Protein AF-A0A6J2KPY1-F1 (afdb_monomer)

Sequence (408 aa):
MLWNNNWVTLIDGLLQVNVLRQRHVGVSQPTEIRNLSINVSEHEKHITNVDGKNVVQARVFKQYETTTCGGVTLQGVTFYHLPHLTEKTVTLSFLSGVKTELNSALLGSNGRTPLPRKLNSNFKLETSKIGDIRSLYWMQDSQHFSSEIEVKVHYASISRLDVEKAIGMMNKAAIGTDSDENHFGFDFSGVTKSGERVMGIVVDGSCKRTVSARPDLLWPIPDHWEFEEAATVPMAYMTAFYCLNSCVTSLTRGTIDVATMKSDSILIHGGAGALGQALISIGLAIGYQVFTTVSLRCSSRWTLDVSKYNPQDSSLFGMANLKYGRSYVTINVLGLLMRRNSQELNILQKALSEGISRGYVRPLSRVTYAAEEVSRAFQLLVTRQHRGRVLLRIDGFQPSIKHRIPSM

Secondary structure (DSSP, 8-state):
-B--S-HHHHHHHHHHHHHHTS--SS-EEEEEEEEEEE-HHHHHHTEEEETTEEEE-EEEETTTTEEEETTEEEEEEEEEEPPP--------------------------PPPPPPS-TTS-EEEEESSTT-GGGEEEEEP-PPP-SSEEEEEEEEEE-HHHHHHHHT---HHHHT----------EEEEEETT--EEEEE-SS-S-BSEEEE-GGGEEEPPTTS-HHHHTTSHHHHHHHHHHHHHHHHHH--S---GGG----EEEEETTTBHHHHHHHHHHHHHT-EEEEE----SS-S---------TTS-----GGGGTTT-EEE---HHHHHHTT-HHHHHHHHHHHHHHHHTT---PPPEEEEEGGGHHHHHHHHHHT--SBEEEEE----S-----PPPP-

pLDDT: mean 71.0, std 20.19, range [25.56, 95.81]

InterPro domains:
  IPR011032 GroES-like superfamily [SSF50129] (140-246)
  IPR020843 Enoylreductase domain [SM00829] (131-392)
  IPR036291 NAD(P)-binding domain superfamily [SSF51735] (226-390)
  IPR042104 Polyketide synthase, dehydratase domain superfamily [G3DSA:3.10.129.110] (1-86)

Nearest PDB structures (foldseek):
  4w9n-assembly3_C  TM=7.690E-01  e=2.733E-21  Homo sapiens
  4w82-assembly1_A  TM=7.374E-01  e=1.191E-21  Homo sapiens
  4w9n-assembly3_A  TM=7.470E-01  e=5.566E-21  Homo sapiens
  4w9n-assembly3_D  TM=7.201E-01  e=8.430E-21  Homo sapiens
  4w9n-assembly3_B  TM=7.292E-01  e=2.177E-20  Homo sapiens

Solvent-accessible surface area (backbone atoms only — not comparable to full-atom values): 24177 Å² total; per-residue (Å²): 82,76,54,79,94,46,67,66,64,45,51,51,51,53,49,51,54,58,55,71,70,51,88,73,91,64,62,67,44,82,72,47,59,40,31,44,35,33,28,62,81,55,24,65,76,41,57,41,77,55,95,93,35,46,29,29,63,69,49,75,41,79,94,71,46,30,39,35,41,48,25,33,39,42,27,51,71,39,68,46,68,54,75,80,83,68,94,64,86,82,79,82,78,83,82,80,83,83,81,88,72,90,72,90,80,80,87,80,85,92,78,74,41,69,69,68,90,57,94,83,61,45,33,32,48,38,64,82,40,80,53,38,62,81,39,46,41,50,42,82,49,84,84,77,88,86,85,59,52,51,27,42,31,38,23,17,20,53,52,64,67,44,48,34,47,39,46,58,70,55,63,48,80,85,56,74,48,91,70,87,70,67,56,34,30,35,20,22,8,29,33,34,85,87,68,47,52,34,23,28,47,32,88,81,22,27,46,26,45,58,40,71,34,50,75,72,39,51,42,77,53,57,92,92,54,54,54,76,36,43,22,45,33,49,61,27,42,48,47,32,52,51,52,52,51,56,51,50,62,72,71,55,88,62,86,87,61,85,89,71,71,69,67,51,74,44,80,39,73,43,36,53,35,41,48,24,45,36,39,52,37,46,37,53,70,77,51,36,47,78,43,69,41,66,86,69,90,68,88,69,101,74,83,84,87,78,82,73,88,49,92,88,56,83,74,79,76,61,71,76,72,32,55,90,54,30,68,52,73,60,86,63,65,67,48,52,68,69,64,70,52,62,66,68,43,49,52,46,45,49,52,51,53,52,28,45,76,73,61,51,46,67,64,52,56,68,46,80,34,52,60,44,40,48,52,58,55,48,48,44,54,71,70,60,80,66,54,30,37,41,33,32,34,59,64,72,86,71,79,78,80,70,77,77,77,80,86,126

Radius of gyration: 24.95 Å; Cα contacts (8 Å, |Δi|>4): 649; chains: 1; bounding box: 68×65×64 Å

Mean predicted aligned error: 15.11 Å

Organism: Bombyx mandarina (NCBI:txid7092)

Structure (mmCIF, N/CA/C/O backbone):
data_AF-A0A6J2KPY1-F1
#
_entry.id   AF-A0A6J2KPY1-F1
#
loop_
_atom_site.group_PDB
_atom_site.id
_atom_site.type_symbol
_atom_site.label_atom_id
_atom_site.label_alt_id
_atom_site.label_comp_id
_atom_site.label_asym_id
_atom_site.label_entity_id
_atom_site.label_seq_id
_atom_site.pdbx_PDB_ins_code
_atom_site.Cartn_x
_atom_site.Cartn_y
_atom_site.Cartn_z
_atom_site.occupancy
_atom_site.B_iso_or_equiv
_atom_site.auth_seq_id
_atom_site.auth_comp_id
_atom_site.auth_asym_id
_atom_site.auth_atom_id
_atom_site.pdbx_PDB_model_num
ATOM 1 N N . MET A 1 1 ? 26.611 18.451 -22.864 1.00 82.06 1 MET A N 1
ATOM 2 C CA . MET A 1 1 ? 27.463 17.938 -21.771 1.00 82.06 1 MET A CA 1
ATOM 3 C C . MET A 1 1 ? 28.579 17.102 -22.365 1.00 82.06 1 MET A C 1
ATOM 5 O O . MET A 1 1 ? 28.342 16.467 -23.384 1.00 82.06 1 MET A O 1
ATOM 9 N N . LEU A 1 2 ? 29.778 17.145 -21.782 1.00 86.31 2 LEU A N 1
ATOM 10 C CA . LEU A 1 2 ? 30.937 16.378 -22.251 1.00 86.31 2 LEU A CA 1
ATOM 11 C C . LEU A 1 2 ? 30.768 14.890 -21.907 1.00 86.31 2 LEU A C 1
ATOM 13 O O . LEU A 1 2 ? 30.351 14.563 -20.796 1.00 86.31 2 LEU A O 1
ATOM 17 N N . TRP A 1 3 ? 31.103 14.003 -22.840 1.00 87.31 3 TRP A N 1
ATOM 18 C CA . TRP A 1 3 ? 31.069 12.556 -22.653 1.00 87.31 3 TRP A CA 1
ATOM 19 C C . TRP A 1 3 ? 32.478 11.954 -22.698 1.00 87.31 3 TRP A C 1
ATOM 21 O O . TRP A 1 3 ? 33.119 11.929 -23.745 1.00 87.31 3 TRP A O 1
ATOM 31 N N . ASN A 1 4 ? 32.928 11.416 -21.560 1.00 85.88 4 ASN A N 1
ATOM 32 C CA . ASN A 1 4 ? 34.257 10.813 -21.383 1.00 85.88 4 ASN A CA 1
ATOM 33 C C . ASN A 1 4 ? 34.182 9.304 -21.078 1.00 85.88 4 ASN A C 1
ATOM 35 O O . ASN A 1 4 ? 34.971 8.795 -20.287 1.00 85.88 4 ASN A O 1
ATOM 39 N N . ASN A 1 5 ? 33.193 8.589 -21.628 1.00 82.62 5 ASN A N 1
ATOM 40 C CA . ASN A 1 5 ? 32.930 7.175 -21.309 1.00 82.62 5 ASN A CA 1
ATOM 41 C C . ASN A 1 5 ? 32.696 6.896 -19.810 1.00 82.62 5 ASN A C 1
ATOM 43 O O . ASN A 1 5 ? 32.925 5.787 -19.327 1.00 82.62 5 ASN A O 1
ATOM 47 N N . ASN A 1 6 ? 32.217 7.897 -19.067 1.00 84.94 6 ASN A N 1
ATOM 48 C CA . ASN A 1 6 ? 31.964 7.797 -17.637 1.00 84.94 6 ASN A CA 1
ATOM 49 C C . ASN A 1 6 ? 30.532 8.239 -17.308 1.00 84.94 6 ASN A C 1
ATOM 51 O O . ASN A 1 6 ? 30.179 9.420 -17.358 1.00 84.94 6 ASN A O 1
ATOM 55 N N . TRP A 1 7 ? 29.708 7.257 -16.944 1.00 82.69 7 TRP A N 1
ATOM 56 C CA . TRP A 1 7 ? 28.313 7.466 -16.562 1.00 82.69 7 TRP A CA 1
ATOM 57 C C . TRP A 1 7 ? 28.165 8.300 -15.292 1.00 82.69 7 TRP A C 1
ATOM 59 O O . TRP A 1 7 ? 27.218 9.072 -15.191 1.00 82.69 7 TRP A O 1
ATOM 69 N N . VAL A 1 8 ? 29.104 8.190 -14.348 1.00 83.69 8 VAL A N 1
ATOM 70 C CA . VAL A 1 8 ? 29.043 8.910 -13.069 1.00 83.69 8 VAL A CA 1
ATOM 71 C C . VAL A 1 8 ? 29.148 10.411 -13.309 1.00 83.69 8 VAL A C 1
ATOM 73 O O . VAL A 1 8 ? 28.289 11.158 -12.858 1.00 83.69 8 VAL A O 1
ATOM 76 N N . THR A 1 9 ? 30.132 10.850 -14.097 1.00 85.94 9 THR A N 1
ATOM 77 C CA . THR A 1 9 ? 30.318 12.276 -14.415 1.00 85.94 9 THR A CA 1
ATOM 78 C C . THR A 1 9 ? 29.160 12.851 -15.226 1.00 85.94 9 THR A C 1
ATOM 80 O O . THR A 1 9 ? 28.806 14.015 -15.061 1.00 85.94 9 THR A O 1
ATOM 83 N N . LEU A 1 10 ? 28.548 12.041 -16.097 1.00 86.88 10 LEU A N 1
ATOM 84 C CA . LEU A 1 10 ? 27.398 12.474 -16.888 1.00 86.88 10 LEU A CA 1
ATOM 85 C C . LEU A 1 10 ? 26.151 12.662 -16.011 1.00 86.88 10 LEU A C 1
ATOM 87 O O . LEU A 1 10 ? 25.448 13.662 -16.154 1.00 86.88 10 LEU A O 1
ATOM 91 N N . ILE A 1 11 ? 25.878 11.711 -15.112 1.00 86.31 11 ILE A N 1
ATOM 92 C CA . ILE A 1 11 ? 24.738 11.771 -14.187 1.00 86.31 11 ILE A CA 1
ATOM 93 C C . ILE A 1 11 ? 24.937 12.892 -13.166 1.00 86.31 11 ILE A C 1
ATOM 95 O O . ILE A 1 11 ? 23.987 13.621 -12.897 1.00 86.31 11 ILE A O 1
ATOM 99 N N . ASP A 1 12 ? 26.156 13.081 -12.656 1.00 85.50 12 ASP A N 1
ATOM 100 C CA . ASP A 1 12 ? 26.490 14.197 -11.767 1.00 85.50 12 ASP A CA 1
ATOM 101 C C . ASP A 1 12 ? 26.243 15.549 -12.453 1.00 85.50 12 ASP A C 1
ATOM 103 O O . ASP A 1 12 ? 25.520 16.394 -11.928 1.00 85.50 12 ASP A O 1
ATOM 107 N N . GLY A 1 13 ? 26.699 15.713 -13.700 1.00 86.69 13 GLY A N 1
ATOM 108 C CA . GLY A 1 13 ? 26.374 16.894 -14.504 1.00 86.69 13 GLY A CA 1
ATOM 109 C C . GLY A 1 13 ? 24.864 17.084 -14.709 1.00 86.69 13 GLY A C 1
ATOM 110 O O . GLY A 1 13 ? 24.357 18.203 -14.645 1.00 86.69 13 GLY A O 1
ATOM 111 N N . LEU A 1 14 ? 24.109 15.996 -14.896 1.00 87.25 14 LEU A N 1
ATOM 112 C CA . LEU A 1 14 ? 22.650 16.042 -15.040 1.00 87.25 14 LEU A CA 1
ATOM 113 C C . LEU A 1 14 ? 21.953 16.446 -13.731 1.00 87.25 14 LEU A C 1
ATOM 115 O O . LEU A 1 14 ? 20.968 17.188 -13.763 1.00 87.25 14 LEU A O 1
ATOM 119 N N . LEU A 1 15 ? 22.462 16.001 -12.580 1.00 85.81 15 LEU A N 1
ATOM 120 C CA . LEU A 1 15 ? 21.997 16.435 -11.263 1.00 85.81 15 LEU A CA 1
ATOM 121 C C . LEU A 1 15 ? 22.289 17.922 -11.044 1.00 85.81 15 LEU A C 1
ATOM 123 O O . LEU A 1 15 ? 21.383 18.653 -10.649 1.00 85.81 15 LEU A O 1
ATOM 127 N N . GLN A 1 16 ? 23.486 18.399 -11.397 1.00 84.69 16 GLN A N 1
ATOM 128 C CA . GLN A 1 16 ? 23.844 19.820 -11.324 1.00 84.69 16 GLN A CA 1
ATOM 129 C C . GLN A 1 16 ? 22.930 20.696 -12.199 1.00 84.69 16 GLN A C 1
ATOM 131 O O . GLN A 1 16 ? 22.482 21.751 -11.756 1.00 84.69 16 GLN A O 1
ATOM 136 N N . VAL A 1 17 ? 22.557 20.242 -13.404 1.00 85.62 17 VAL A N 1
ATOM 137 C CA . VAL A 1 17 ? 21.564 20.937 -14.250 1.00 85.62 17 VAL A CA 1
ATOM 138 C C . VAL A 1 17 ? 20.199 21.040 -13.555 1.00 85.62 17 VAL A C 1
ATOM 140 O O . VAL A 1 17 ? 19.528 22.068 -13.664 1.00 85.62 17 VAL A O 1
ATOM 143 N N . ASN A 1 18 ? 19.781 20.006 -12.816 1.00 82.88 18 ASN A N 1
ATOM 144 C CA . ASN A 1 18 ? 18.540 20.051 -12.036 1.00 82.88 18 ASN A CA 1
ATOM 145 C C . ASN A 1 18 ? 18.649 20.973 -10.810 1.00 82.88 18 ASN A C 1
ATOM 147 O O . ASN A 1 18 ? 17.655 21.619 -10.479 1.00 82.88 18 ASN A O 1
ATOM 151 N N . VAL A 1 19 ? 19.829 21.082 -10.184 1.00 80.12 19 VAL A N 1
ATOM 152 C CA . VAL A 1 19 ? 20.098 22.069 -9.122 1.00 80.12 19 VAL A CA 1
ATOM 153 C C . VAL A 1 19 ? 19.939 23.479 -9.686 1.00 80.12 19 VAL A C 1
ATOM 155 O O . VAL A 1 19 ? 19.070 24.206 -9.222 1.00 80.12 19 VAL A O 1
ATOM 158 N N . LEU A 1 20 ? 20.679 23.830 -10.746 1.00 78.50 20 LEU A N 1
ATOM 159 C CA . LEU A 1 20 ? 20.699 25.180 -11.338 1.00 78.50 20 LEU A CA 1
ATOM 160 C C . LEU A 1 20 ? 19.331 25.669 -11.837 1.00 78.50 20 LEU A C 1
ATOM 162 O O . LEU A 1 20 ? 19.109 26.867 -11.996 1.00 78.50 20 LEU A O 1
ATOM 166 N N . ARG A 1 21 ? 18.401 24.748 -12.111 1.00 74.81 21 ARG A N 1
ATOM 167 C CA . ARG A 1 21 ? 17.023 25.074 -12.494 1.00 74.81 21 ARG A CA 1
ATOM 168 C C . ARG A 1 21 ? 16.228 25.710 -11.346 1.00 74.81 21 ARG A C 1
ATOM 170 O O . ARG A 1 21 ? 15.235 26.394 -11.611 1.00 74.81 21 ARG A O 1
ATOM 177 N N . GLN A 1 22 ? 16.570 25.431 -10.093 1.00 68.25 22 GLN A N 1
ATOM 178 C CA . GLN A 1 22 ? 15.794 25.918 -8.960 1.00 68.25 22 GLN A CA 1
ATOM 179 C C . GLN A 1 22 ? 16.075 27.398 -8.686 1.00 68.25 22 GLN A C 1
ATOM 181 O O . GLN A 1 22 ? 17.186 27.892 -8.840 1.00 68.25 22 GLN A O 1
ATOM 186 N N . ARG A 1 23 ? 15.045 28.129 -8.246 1.00 60.06 23 ARG A N 1
ATOM 187 C CA . ARG A 1 23 ? 15.241 29.469 -7.683 1.00 60.06 23 ARG A CA 1
ATOM 188 C C . ARG A 1 23 ? 15.789 29.288 -6.272 1.00 60.06 23 ARG A C 1
ATOM 190 O O . ARG A 1 23 ? 15.042 28.914 -5.374 1.00 60.06 23 ARG A O 1
ATOM 197 N N . HIS A 1 24 ? 17.088 29.486 -6.093 1.00 60.62 24 HIS A N 1
ATOM 198 C CA . HIS A 1 24 ? 17.731 29.299 -4.797 1.00 60.62 24 HIS A CA 1
ATOM 199 C C . HIS A 1 24 ? 17.555 30.537 -3.914 1.00 60.62 24 HIS A C 1
ATOM 201 O O . HIS A 1 24 ? 17.872 31.646 -4.337 1.00 60.62 24 HIS A O 1
ATOM 207 N N . VAL A 1 25 ? 17.110 30.328 -2.672 1.00 53.62 25 VAL A N 1
ATOM 208 C CA . VAL A 1 25 ? 17.327 31.280 -1.567 1.00 53.62 25 VAL A CA 1
ATOM 209 C C . VAL A 1 25 ? 18.419 30.759 -0.615 1.00 53.62 25 VAL A C 1
ATOM 211 O O . VAL A 1 25 ? 18.996 31.552 0.112 1.00 53.62 25 VAL A O 1
ATOM 214 N N . GLY A 1 26 ? 18.816 29.474 -0.695 1.00 62.88 26 GLY A N 1
ATOM 215 C CA . GLY A 1 26 ? 19.864 28.863 0.139 1.00 62.88 26 GLY A CA 1
ATOM 216 C C . GLY A 1 26 ? 20.461 27.559 -0.422 1.00 62.88 26 GLY A C 1
ATOM 217 O O . GLY A 1 26 ? 20.182 27.164 -1.559 1.00 62.88 26 GLY A O 1
ATOM 218 N N . VAL A 1 27 ? 21.293 26.882 0.382 1.00 70.06 27 VAL A N 1
ATOM 219 C CA . VAL A 1 27 ? 21.954 25.613 0.017 1.00 70.06 27 VAL A CA 1
ATOM 220 C C . VAL A 1 27 ? 20.914 24.496 -0.074 1.00 70.06 27 VAL A C 1
ATOM 222 O O . VAL A 1 27 ? 20.133 24.279 0.849 1.00 70.06 27 VAL A O 1
ATOM 225 N N . SER A 1 28 ? 20.890 23.790 -1.203 1.00 65.31 28 SER A N 1
ATOM 226 C CA . SER A 1 28 ? 19.893 22.754 -1.497 1.00 65.31 28 SER A CA 1
ATOM 227 C C . SER A 1 28 ? 20.604 21.448 -1.825 1.00 65.31 28 SER A C 1
ATOM 229 O O . SER A 1 28 ? 21.530 21.450 -2.634 1.00 65.31 28 SER A O 1
ATOM 231 N N . GLN A 1 29 ? 20.189 20.343 -1.209 1.00 69.56 29 GLN A N 1
ATOM 232 C CA . GLN A 1 29 ? 20.751 19.016 -1.469 1.00 69.56 29 GLN A CA 1
ATOM 233 C C . GLN A 1 29 ? 19.710 18.123 -2.152 1.00 69.56 29 GLN A C 1
ATOM 235 O O . GLN A 1 29 ? 18.553 18.125 -1.726 1.00 69.56 29 GLN A O 1
ATOM 240 N N . PRO A 1 30 ? 20.075 17.368 -3.206 1.00 70.06 30 PRO A N 1
ATOM 241 C CA . PRO A 1 30 ? 19.176 16.380 -3.792 1.00 70.06 30 PRO A CA 1
ATOM 242 C C . PRO A 1 30 ? 18.912 15.268 -2.774 1.00 70.06 30 PRO A C 1
ATOM 244 O O . PRO A 1 30 ? 19.848 14.717 -2.199 1.00 70.06 30 PRO A O 1
ATOM 247 N N . THR A 1 31 ? 17.642 14.943 -2.550 1.00 68.31 31 THR A N 1
ATOM 248 C CA . THR A 1 31 ? 17.226 13.946 -1.552 1.00 68.31 31 THR A CA 1
ATOM 249 C C . THR A 1 31 ? 16.617 12.698 -2.155 1.00 68.31 31 THR A C 1
ATOM 251 O O . THR A 1 31 ? 16.830 11.610 -1.629 1.00 68.31 31 THR A O 1
ATOM 254 N N . GLU A 1 32 ? 15.884 12.827 -3.257 1.00 71.56 32 GLU A N 1
ATOM 255 C CA . GLU A 1 32 ? 15.219 11.696 -3.899 1.00 71.56 32 GLU A CA 1
ATOM 256 C C . GLU A 1 32 ? 15.282 11.836 -5.418 1.00 71.56 32 GLU A C 1
ATOM 258 O O . GLU A 1 32 ? 15.223 12.938 -5.967 1.00 71.56 32 GLU A O 1
ATOM 263 N N . ILE A 1 33 ? 15.386 10.699 -6.100 1.00 75.06 33 ILE A N 1
ATOM 264 C CA . ILE A 1 33 ? 15.201 10.577 -7.543 1.00 75.06 33 ILE A CA 1
ATOM 265 C C . ILE A 1 33 ? 14.116 9.523 -7.738 1.00 75.06 33 ILE A C 1
ATOM 267 O O . ILE A 1 33 ? 14.360 8.349 -7.467 1.00 75.06 33 ILE A O 1
ATOM 271 N N . ARG A 1 34 ? 12.932 9.929 -8.212 1.00 64.75 34 ARG A N 1
ATOM 272 C CA . ARG A 1 34 ? 11.791 9.011 -8.395 1.00 64.75 34 ARG A CA 1
ATOM 273 C C . ARG A 1 34 ? 12.088 7.921 -9.427 1.00 64.75 34 ARG A C 1
ATOM 275 O O . ARG A 1 34 ? 11.708 6.768 -9.235 1.00 64.75 34 ARG A O 1
ATOM 282 N N . ASN A 1 35 ? 12.750 8.277 -10.528 1.00 72.88 35 ASN A N 1
ATOM 283 C CA . ASN A 1 35 ? 13.151 7.325 -11.562 1.00 72.88 35 ASN A CA 1
ATOM 284 C C . ASN A 1 35 ? 14.482 7.732 -12.206 1.00 72.88 35 ASN A C 1
ATOM 286 O O . ASN A 1 35 ? 14.667 8.889 -12.598 1.00 72.88 35 ASN A O 1
ATOM 290 N N . LEU A 1 36 ? 15.386 6.761 -12.335 1.00 80.25 36 LEU A N 1
ATOM 291 C CA . LEU A 1 36 ? 16.606 6.848 -13.128 1.00 80.25 36 LEU A CA 1
ATOM 292 C C . LEU A 1 36 ? 16.650 5.678 -14.118 1.00 80.25 36 LEU A C 1
ATOM 294 O O . LEU A 1 36 ? 16.618 4.509 -13.726 1.00 80.25 36 LEU A O 1
ATOM 298 N N . SER A 1 37 ? 16.799 6.001 -15.401 1.00 73.12 37 SER A N 1
ATOM 299 C CA . SER A 1 37 ? 16.944 5.023 -16.481 1.00 73.12 37 SER A CA 1
ATOM 300 C C . SER A 1 37 ? 18.182 5.314 -17.324 1.00 73.12 37 SER A C 1
ATOM 302 O O . SER A 1 37 ? 18.478 6.477 -17.611 1.00 73.12 37 SER A O 1
ATOM 304 N N . ILE A 1 38 ? 18.902 4.258 -17.719 1.00 80.62 38 ILE A N 1
ATOM 305 C CA . ILE A 1 38 ? 20.083 4.339 -18.587 1.00 80.62 38 ILE A CA 1
ATOM 306 C C . ILE A 1 38 ? 19.927 3.362 -19.755 1.00 80.62 38 ILE A C 1
ATOM 308 O O . ILE A 1 38 ? 20.108 2.152 -19.614 1.00 80.62 38 ILE A O 1
ATOM 312 N N . ASN A 1 39 ? 19.650 3.897 -20.940 1.00 77.06 39 ASN A N 1
ATOM 313 C CA . ASN A 1 39 ? 19.638 3.152 -22.191 1.00 77.06 39 ASN A CA 1
ATOM 314 C C . ASN A 1 39 ? 20.959 3.355 -22.945 1.00 77.06 39 ASN A C 1
ATOM 316 O O . ASN A 1 39 ? 21.181 4.380 -23.586 1.00 77.06 39 ASN A O 1
ATOM 320 N N . VAL A 1 40 ? 21.848 2.363 -22.866 1.00 80.25 40 VAL A N 1
ATOM 321 C CA . VAL A 1 40 ? 23.186 2.435 -23.479 1.00 80.25 40 VAL A CA 1
ATOM 322 C C . VAL A 1 40 ? 23.097 2.505 -25.007 1.00 80.25 40 VAL A C 1
ATOM 324 O O . VAL A 1 40 ? 23.723 3.367 -25.616 1.00 80.25 40 VAL A O 1
ATOM 327 N N . SER A 1 41 ? 22.262 1.663 -25.622 1.00 77.38 41 SER A N 1
ATOM 328 C CA . SER A 1 41 ? 22.100 1.594 -27.080 1.00 77.38 41 SER A CA 1
ATOM 329 C C . SER A 1 41 ? 21.494 2.867 -27.671 1.00 77.38 41 SER A C 1
ATOM 331 O O . SER A 1 41 ? 21.787 3.246 -28.802 1.00 77.38 41 SER A O 1
ATOM 333 N N . GLU A 1 42 ? 20.623 3.536 -26.919 1.00 78.38 42 GLU A N 1
ATOM 334 C CA . GLU A 1 42 ? 20.088 4.839 -27.305 1.00 78.38 42 GLU A CA 1
ATOM 335 C C . GLU A 1 42 ? 21.108 5.960 -27.078 1.00 78.38 42 GLU A C 1
ATOM 337 O O . GLU A 1 42 ? 21.186 6.888 -27.880 1.00 78.38 42 GLU A O 1
ATOM 342 N N . HIS A 1 43 ? 21.920 5.874 -26.022 1.00 84.19 43 HIS A N 1
ATOM 343 C CA . HIS A 1 43 ? 22.928 6.882 -25.711 1.00 84.19 43 HIS A CA 1
ATOM 344 C C . HIS A 1 43 ? 23.981 7.018 -26.812 1.00 84.19 43 HIS A C 1
ATOM 346 O O . HIS A 1 43 ? 24.275 8.141 -27.211 1.00 84.19 43 HIS A O 1
ATOM 352 N N . GLU A 1 44 ? 24.477 5.904 -27.355 1.00 83.44 44 GLU A N 1
ATOM 353 C CA . GLU A 1 44 ? 25.476 5.90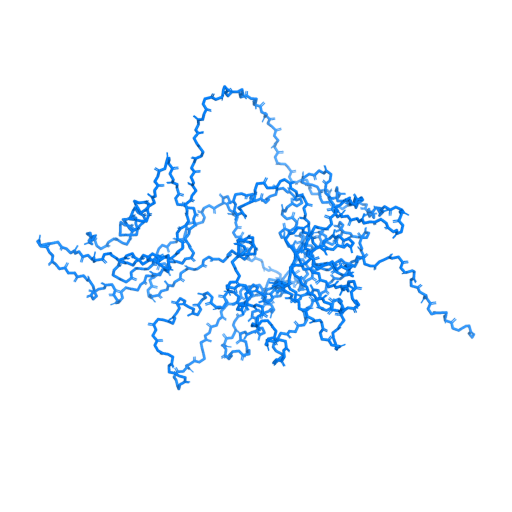0 -28.435 1.00 83.44 44 GLU A CA 1
ATOM 354 C C . GLU A 1 44 ? 25.016 6.679 -29.676 1.00 83.44 44 GLU A C 1
ATOM 356 O O . GLU A 1 44 ? 25.807 7.385 -30.294 1.00 83.44 44 GLU A O 1
ATOM 361 N N . LYS A 1 45 ? 23.715 6.639 -29.991 1.00 85.56 45 LYS A N 1
ATOM 362 C CA . LYS A 1 45 ? 23.125 7.357 -31.136 1.00 85.56 45 LYS A CA 1
ATOM 363 C C . LYS A 1 45 ? 23.104 8.876 -30.962 1.00 85.56 45 LYS A C 1
ATOM 365 O O . LYS A 1 45 ? 22.963 9.601 -31.940 1.00 85.56 45 LYS A O 1
ATOM 370 N N . HIS A 1 46 ? 23.191 9.355 -29.724 1.00 84.88 46 HIS A N 1
ATOM 371 C CA . HIS A 1 46 ? 23.093 10.772 -29.378 1.00 84.88 46 HIS A CA 1
ATOM 372 C C . HIS A 1 46 ? 24.457 11.423 -29.114 1.00 84.88 46 HIS A C 1
ATOM 374 O O . HIS A 1 46 ? 24.501 12.605 -28.766 1.00 84.88 46 HIS A O 1
ATOM 380 N N . ILE A 1 47 ? 25.556 10.671 -29.254 1.00 86.81 47 ILE A N 1
ATOM 381 C CA . ILE A 1 47 ? 26.912 11.208 -29.145 1.00 86.81 47 ILE A CA 1
ATOM 382 C C . ILE A 1 47 ? 27.230 11.964 -30.432 1.00 86.81 47 ILE A C 1
ATOM 384 O O . ILE A 1 47 ? 27.256 11.388 -31.517 1.00 86.81 47 ILE A O 1
ATOM 388 N N . THR A 1 48 ? 27.506 13.257 -30.306 1.00 87.69 48 THR A N 1
ATOM 389 C CA . THR A 1 48 ? 27.995 14.088 -31.406 1.00 87.69 48 THR A CA 1
ATOM 390 C C . THR A 1 48 ? 29.412 14.555 -31.109 1.00 87.69 48 THR A C 1
ATOM 392 O O . THR A 1 48 ? 29.774 14.788 -29.957 1.00 87.69 48 THR A O 1
ATOM 395 N N . ASN A 1 49 ? 30.242 14.675 -32.144 1.00 85.50 49 ASN A N 1
ATOM 396 C CA . ASN A 1 49 ? 31.578 15.242 -32.001 1.00 85.50 49 ASN A CA 1
ATOM 397 C C . ASN A 1 49 ? 31.512 16.743 -32.293 1.00 85.50 49 ASN A C 1
ATOM 399 O O . ASN A 1 49 ? 31.081 17.143 -33.374 1.00 85.50 49 ASN A O 1
ATOM 403 N N . VAL A 1 50 ? 31.904 17.559 -31.319 1.00 84.75 50 VAL A N 1
ATOM 404 C CA . VAL A 1 50 ? 32.034 19.011 -31.462 1.00 84.75 50 VAL A CA 1
ATOM 405 C C . VAL A 1 50 ? 33.440 19.376 -31.004 1.00 84.75 50 VAL A C 1
ATOM 407 O O . VAL A 1 50 ? 33.823 19.062 -29.877 1.00 84.75 50 VAL A O 1
ATOM 410 N N . ASP A 1 51 ? 34.225 19.989 -31.889 1.00 81.38 51 ASP A N 1
ATOM 411 C CA . ASP A 1 51 ? 35.603 20.429 -31.626 1.00 81.38 51 ASP A CA 1
ATOM 412 C C . ASP A 1 51 ? 36.527 19.321 -31.080 1.00 81.38 51 ASP A C 1
ATOM 414 O O . ASP A 1 51 ? 37.294 19.519 -30.134 1.00 81.38 51 ASP A O 1
ATOM 418 N N . GLY A 1 52 ? 36.425 18.112 -31.645 1.00 81.62 52 GLY A N 1
ATOM 419 C CA . GLY A 1 52 ? 37.228 16.954 -31.241 1.00 81.62 52 GLY A CA 1
ATOM 420 C C . GLY A 1 52 ? 36.785 16.313 -29.923 1.00 81.62 52 GLY A C 1
ATOM 421 O O . GLY A 1 52 ? 37.444 15.393 -29.438 1.00 81.62 52 GLY A O 1
ATOM 422 N N . LYS A 1 53 ? 35.672 16.769 -29.336 1.00 85.81 53 LYS A N 1
ATOM 423 C CA . LYS A 1 53 ? 35.130 16.267 -28.072 1.00 85.81 53 LYS A CA 1
ATOM 424 C C . LYS A 1 53 ? 33.776 15.609 -28.291 1.00 85.81 53 LYS A C 1
ATOM 426 O O . LYS A 1 53 ? 32.896 16.155 -28.953 1.00 85.81 53 LYS A O 1
ATOM 431 N N . ASN A 1 54 ? 33.589 14.453 -27.667 1.00 87.69 54 ASN A N 1
ATOM 432 C CA . ASN A 1 54 ? 32.297 13.783 -27.642 1.00 87.69 54 ASN A CA 1
ATOM 433 C C . ASN A 1 54 ? 31.366 14.532 -26.688 1.00 87.69 54 ASN A C 1
ATOM 435 O O . ASN A 1 54 ? 31.676 14.710 -25.508 1.00 87.69 54 ASN A O 1
ATOM 439 N N . VAL A 1 55 ? 30.223 14.978 -27.192 1.00 88.62 55 VAL A N 1
ATOM 440 C CA . VAL A 1 55 ? 29.215 15.692 -26.418 1.00 88.62 55 VAL A CA 1
ATOM 441 C C . VAL A 1 55 ? 27.845 15.066 -26.613 1.00 88.62 55 VAL A C 1
ATOM 443 O O . VAL A 1 55 ? 27.541 14.457 -27.634 1.00 88.62 55 VAL A O 1
ATOM 446 N N . VAL A 1 56 ? 27.005 15.226 -25.598 1.00 89.06 56 VAL A N 1
ATOM 447 C CA . VAL A 1 56 ? 25.624 14.753 -25.598 1.00 89.06 56 VAL A CA 1
ATOM 448 C C . VAL A 1 56 ? 24.718 15.900 -25.168 1.00 89.06 56 VAL A C 1
ATOM 450 O O . VAL A 1 56 ? 25.004 16.618 -24.199 1.00 89.06 56 VAL A O 1
ATOM 453 N N . GLN A 1 57 ? 23.627 16.111 -25.901 1.00 87.06 57 GLN A N 1
ATOM 454 C CA . GLN A 1 57 ? 22.666 17.168 -25.595 1.00 87.06 57 GLN A CA 1
ATOM 455 C C . GLN A 1 57 ? 21.847 16.799 -24.348 1.00 87.06 57 GLN A C 1
ATOM 457 O O . GLN A 1 57 ? 21.336 15.685 -24.241 1.00 87.06 57 GLN A O 1
ATOM 462 N N . ALA A 1 58 ? 21.709 17.740 -23.411 1.00 87.19 58 ALA A N 1
ATOM 463 C CA . ALA A 1 58 ? 20.792 17.622 -22.280 1.00 87.19 58 ALA A CA 1
ATOM 464 C C . ALA A 1 58 ? 19.515 18.421 -22.573 1.00 87.19 58 ALA A C 1
ATOM 466 O O . ALA A 1 58 ? 19.588 19.544 -23.073 1.00 87.19 58 ALA A O 1
ATOM 467 N N . ARG A 1 59 ? 18.349 17.849 -22.274 1.00 87.12 59 ARG A N 1
ATOM 468 C CA . ARG A 1 59 ? 17.033 18.484 -22.414 1.00 87.12 59 ARG A CA 1
ATOM 469 C C . ARG A 1 59 ? 16.285 18.381 -21.094 1.00 87.12 59 ARG A C 1
ATOM 471 O O . ARG A 1 59 ? 16.309 17.337 -20.446 1.00 87.12 59 ARG A O 1
ATOM 478 N N . VAL A 1 60 ? 15.616 19.461 -20.708 1.00 83.06 60 VAL A N 1
ATOM 479 C CA . VAL A 1 60 ? 14.842 19.542 -19.465 1.00 83.06 60 VAL A CA 1
ATOM 480 C C . VAL A 1 60 ? 13.390 19.819 -19.822 1.00 83.06 60 VAL A C 1
ATOM 482 O O . VAL A 1 60 ? 13.069 20.853 -20.403 1.00 83.06 60 VAL A O 1
ATOM 485 N N . PHE A 1 61 ? 12.505 18.904 -19.448 1.00 82.12 61 PHE A N 1
ATOM 486 C CA . PHE A 1 61 ? 11.070 19.016 -19.652 1.00 82.12 61 PHE A CA 1
ATOM 487 C C . PHE A 1 61 ? 10.408 19.393 -18.328 1.00 82.12 61 PHE A C 1
ATOM 489 O O . PHE A 1 61 ? 10.220 18.557 -17.440 1.00 82.12 61 PHE A O 1
ATOM 4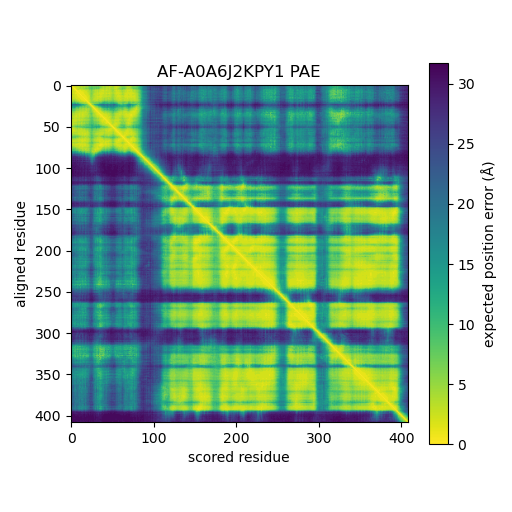96 N N . LYS A 1 62 ? 10.064 20.677 -18.181 1.00 73.62 62 LYS A N 1
ATOM 497 C CA . LYS A 1 62 ? 9.534 21.226 -16.925 1.00 73.62 62 LYS A CA 1
ATOM 498 C C . LYS A 1 62 ? 8.193 20.596 -16.539 1.00 73.62 62 LYS A C 1
ATOM 500 O O . LYS A 1 62 ? 7.997 20.294 -15.369 1.00 73.62 62 LYS A O 1
ATOM 505 N N . GLN A 1 63 ? 7.320 20.376 -17.520 1.00 69.19 63 GLN A N 1
ATOM 506 C CA . GLN A 1 63 ? 5.960 19.859 -17.346 1.00 69.19 63 GLN A CA 1
ATOM 507 C C . GLN A 1 63 ? 5.926 18.413 -16.835 1.00 69.19 63 GLN A C 1
ATOM 509 O O . GLN A 1 63 ? 4.996 18.044 -16.132 1.00 69.19 63 GLN A O 1
ATOM 514 N N . TYR A 1 64 ? 6.943 17.612 -17.162 1.00 68.69 64 TYR A N 1
ATOM 515 C CA . TYR A 1 64 ? 7.022 16.193 -16.794 1.00 68.69 64 TYR A CA 1
ATOM 516 C C . TYR A 1 64 ? 8.036 15.920 -15.678 1.00 68.69 64 TYR A C 1
ATOM 518 O O . TYR A 1 64 ? 8.375 14.764 -15.432 1.00 68.69 64 TYR A O 1
ATOM 526 N N . GLU A 1 65 ? 8.600 16.977 -15.079 1.00 78.06 65 GLU A N 1
ATOM 527 C CA . GLU A 1 65 ? 9.696 16.891 -14.102 1.00 78.06 65 GLU A CA 1
ATOM 528 C C . GLU A 1 65 ? 10.827 15.949 -14.549 1.00 78.06 65 GLU A C 1
ATOM 530 O O . GLU A 1 65 ? 11.412 15.224 -13.746 1.00 78.06 65 GLU A O 1
ATOM 535 N N . THR A 1 66 ? 11.108 15.937 -15.854 1.00 80.25 66 THR A N 1
ATOM 536 C CA . THR A 1 66 ? 12.013 14.977 -16.489 1.00 80.25 66 THR A CA 1
ATOM 537 C C . THR A 1 66 ? 13.191 15.706 -17.113 1.00 80.25 66 THR A C 1
ATOM 539 O O . THR A 1 66 ? 13.014 16.679 -17.845 1.00 80.25 66 THR A O 1
ATOM 542 N N . THR A 1 67 ? 14.390 15.194 -16.885 1.00 86.44 67 THR A N 1
ATOM 543 C CA . THR A 1 67 ? 15.632 15.691 -17.463 1.00 86.44 67 THR A CA 1
ATOM 544 C C . THR A 1 67 ? 16.332 14.537 -18.172 1.00 86.44 67 THR A C 1
ATOM 546 O O . THR A 1 67 ? 16.604 13.501 -17.571 1.00 86.44 67 THR A O 1
ATOM 549 N N . THR A 1 68 ? 16.609 14.698 -19.463 1.00 86.25 68 THR A N 1
ATOM 550 C CA . THR A 1 68 ? 17.205 13.663 -20.318 1.00 86.25 68 THR A CA 1
ATOM 551 C C . THR A 1 68 ? 18.553 14.115 -20.858 1.00 86.25 68 THR A C 1
ATOM 553 O O . THR A 1 68 ? 18.690 15.274 -21.248 1.00 86.25 68 THR A O 1
ATOM 556 N N . CYS A 1 69 ? 19.526 13.216 -20.968 1.00 88.06 69 CYS A N 1
ATOM 557 C CA . CYS A 1 69 ? 20.766 13.466 -21.699 1.00 88.06 69 CYS A CA 1
ATOM 558 C C . CYS A 1 69 ? 21.240 12.194 -22.409 1.00 88.06 69 CYS A C 1
ATOM 560 O O . CYS A 1 69 ? 21.638 11.217 -21.770 1.00 88.06 69 CYS A O 1
ATOM 562 N N . GLY A 1 70 ? 21.160 12.200 -23.743 1.00 86.81 70 GLY A N 1
ATOM 563 C CA . GLY A 1 70 ? 21.309 10.988 -24.554 1.00 86.81 70 GLY A CA 1
ATOM 564 C C . GLY A 1 70 ? 20.337 9.913 -24.072 1.00 86.81 70 GLY A C 1
ATOM 565 O O . GLY A 1 70 ? 19.163 10.202 -23.873 1.00 86.81 70 GLY A O 1
ATOM 566 N N . GLY A 1 71 ? 20.840 8.708 -23.798 1.00 80.75 71 GLY A N 1
ATOM 567 C CA . GLY A 1 71 ? 20.042 7.611 -23.237 1.00 80.75 71 GLY A CA 1
ATOM 568 C C . GLY A 1 71 ? 19.823 7.648 -21.717 1.00 80.75 71 GLY A C 1
ATOM 569 O O . GLY A 1 71 ? 19.281 6.690 -21.173 1.00 80.75 7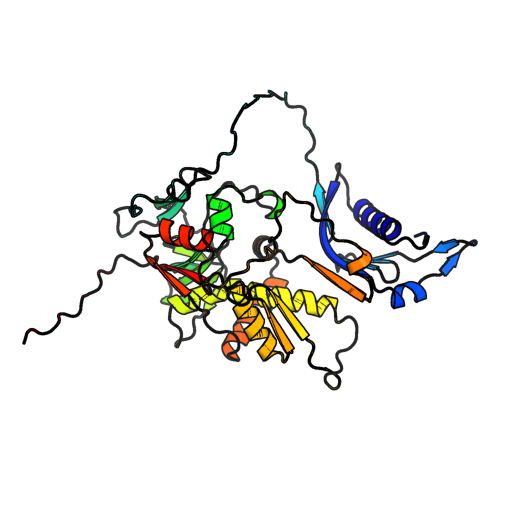1 GLY A O 1
ATOM 570 N N . VAL A 1 72 ? 20.250 8.697 -21.002 1.00 84.75 72 VAL A N 1
ATOM 571 C CA . VAL A 1 72 ? 19.991 8.838 -19.556 1.00 84.75 72 VAL A CA 1
ATOM 572 C C . VAL A 1 72 ? 18.730 9.659 -19.331 1.00 84.75 72 VAL A C 1
ATOM 574 O O . VAL A 1 72 ? 18.601 10.757 -19.871 1.00 84.75 72 VAL A O 1
ATOM 577 N N . THR A 1 73 ? 17.832 9.164 -18.482 1.00 81.88 73 THR A N 1
ATOM 578 C CA . THR A 1 73 ? 16.630 9.884 -18.045 1.00 81.88 73 THR A CA 1
ATOM 579 C C . THR A 1 73 ? 16.576 9.945 -16.522 1.00 81.88 73 THR A C 1
ATOM 581 O O . THR A 1 73 ? 16.617 8.910 -15.864 1.00 81.88 73 THR A O 1
ATOM 584 N N . LEU A 1 74 ? 16.453 11.158 -15.978 1.00 82.75 74 LEU A N 1
ATOM 585 C CA . LEU A 1 74 ? 16.141 11.442 -14.577 1.00 82.75 74 LEU A CA 1
ATOM 586 C C . LEU A 1 74 ? 14.736 12.028 -14.483 1.00 82.75 74 LEU A C 1
ATOM 588 O O . LEU A 1 74 ? 14.419 12.973 -15.205 1.00 82.75 74 LEU A O 1
ATOM 592 N N . GLN A 1 75 ? 13.914 11.523 -13.571 1.00 79.44 75 GLN A N 1
ATOM 593 C CA . GLN A 1 75 ? 12.570 12.046 -13.341 1.00 79.44 75 GLN A CA 1
ATOM 594 C C . GLN A 1 75 ? 12.293 12.231 -11.850 1.00 79.44 75 GLN A C 1
ATOM 596 O O . GLN A 1 75 ? 12.655 11.383 -11.033 1.00 79.44 75 GLN A O 1
ATOM 601 N N . GLY A 1 76 ? 11.624 13.338 -11.513 1.00 73.25 76 GLY A N 1
ATOM 602 C CA . GLY A 1 76 ? 11.154 13.623 -10.157 1.00 73.25 76 GLY A CA 1
ATOM 603 C C . GLY A 1 76 ? 12.290 13.773 -9.148 1.00 73.25 76 GLY A C 1
ATOM 604 O O . GLY A 1 76 ? 12.243 13.157 -8.087 1.00 73.25 76 GLY A O 1
ATOM 605 N N . VAL A 1 77 ? 13.332 14.538 -9.496 1.00 79.69 77 VAL A N 1
ATOM 606 C CA . VAL A 1 77 ? 14.428 14.852 -8.566 1.00 79.69 77 VAL A CA 1
ATOM 607 C C . VAL A 1 77 ? 13.922 15.854 -7.527 1.00 79.69 77 VAL A C 1
ATOM 609 O O . VAL A 1 77 ? 13.585 16.988 -7.878 1.00 79.69 77 VAL A O 1
ATOM 612 N N . THR A 1 78 ? 13.866 15.450 -6.259 1.00 72.75 78 THR A N 1
ATOM 613 C CA . THR A 1 78 ? 13.491 16.330 -5.147 1.00 72.75 78 THR A CA 1
ATOM 614 C C . THR A 1 78 ? 14.722 16.849 -4.428 1.00 72.75 78 THR A C 1
ATOM 616 O O . THR A 1 78 ? 15.746 16.172 -4.331 1.00 72.75 78 THR A O 1
ATOM 619 N N . PHE A 1 79 ? 14.598 18.053 -3.885 1.00 71.69 79 PHE A N 1
ATOM 620 C CA . PHE A 1 79 ? 15.664 18.719 -3.157 1.00 71.69 79 PHE A CA 1
ATOM 621 C C . PHE A 1 79 ? 15.159 19.118 -1.778 1.00 71.69 79 PHE A C 1
ATOM 623 O O . PHE A 1 79 ? 14.015 19.547 -1.630 1.00 71.69 79 PHE A O 1
ATOM 630 N N . TYR A 1 80 ? 16.023 18.982 -0.781 1.00 66.06 80 TYR A N 1
ATOM 631 C CA . TYR A 1 80 ? 15.821 19.532 0.547 1.00 66.06 80 TYR A CA 1
ATOM 632 C C . TYR A 1 80 ? 16.617 20.826 0.665 1.00 66.06 80 TYR A C 1
ATOM 634 O O . TYR A 1 80 ? 17.830 20.849 0.433 1.00 66.06 80 TYR A O 1
ATOM 642 N N . HIS A 1 81 ? 15.926 21.909 1.002 1.00 65.69 81 HIS A N 1
ATOM 643 C CA . HIS A 1 81 ? 16.566 23.178 1.312 1.00 65.69 81 HIS A CA 1
ATOM 644 C C . HIS A 1 81 ? 17.040 23.125 2.759 1.00 65.69 81 HIS A C 1
ATOM 646 O O . HIS A 1 81 ? 16.232 22.956 3.672 1.00 65.69 81 HIS A O 1
ATOM 652 N N . LEU A 1 82 ? 18.349 23.257 2.970 1.00 59.38 82 LEU A N 1
ATOM 653 C CA . LEU A 1 82 ? 18.871 23.407 4.320 1.00 59.38 82 LEU A CA 1
ATOM 654 C C . LEU A 1 82 ? 18.302 24.707 4.909 1.00 59.38 82 LEU A C 1
ATOM 656 O O . LEU A 1 82 ? 18.368 25.745 4.241 1.00 59.38 82 LEU A O 1
ATOM 660 N N . PRO A 1 83 ? 17.729 24.673 6.126 1.00 52.72 83 PRO A N 1
ATOM 661 C CA . PRO A 1 83 ? 17.220 25.877 6.762 1.00 52.72 83 PRO A CA 1
ATOM 662 C C . PRO A 1 83 ? 18.348 26.900 6.919 1.00 52.72 83 PRO A C 1
ATOM 664 O O . PRO A 1 83 ? 19.490 26.547 7.223 1.00 52.72 83 PRO A O 1
ATOM 667 N N . HIS A 1 84 ? 18.029 28.180 6.715 1.00 51.81 84 HIS A N 1
ATOM 668 C CA . HIS A 1 84 ? 18.948 29.266 7.029 1.00 51.81 84 HIS A CA 1
ATOM 669 C C . HIS A 1 84 ? 19.300 29.192 8.513 1.00 51.81 84 HIS A C 1
ATOM 671 O O . HIS A 1 84 ? 18.411 29.251 9.361 1.00 51.81 84 HIS A O 1
ATOM 677 N N . LEU A 1 85 ? 20.590 29.062 8.825 1.00 43.75 85 LEU A N 1
ATOM 678 C CA . LEU A 1 85 ? 21.093 29.251 10.179 1.00 43.75 85 LEU A CA 1
ATOM 679 C C . LEU A 1 85 ? 20.855 30.719 10.560 1.00 43.75 85 LEU A C 1
ATOM 681 O O . LEU A 1 85 ? 21.716 31.568 10.361 1.00 43.75 85 LEU A O 1
ATOM 685 N N . THR A 1 86 ? 19.671 31.050 11.072 1.00 42.12 86 THR A N 1
ATOM 686 C CA . THR A 1 86 ? 19.523 32.246 11.899 1.00 42.12 86 THR A CA 1
ATOM 687 C C . THR A 1 86 ? 20.331 31.992 13.158 1.00 42.12 86 THR A C 1
ATOM 689 O O . THR A 1 86 ? 20.046 31.017 13.856 1.00 42.12 86 THR A O 1
ATOM 692 N N . GLU A 1 87 ? 21.335 32.831 13.416 1.00 41.72 87 GLU A N 1
ATOM 693 C CA . GLU A 1 87 ? 22.138 32.825 14.639 1.00 41.72 87 GLU A CA 1
ATOM 694 C C . GLU A 1 87 ? 21.221 32.760 15.867 1.00 41.72 87 GLU A C 1
ATOM 696 O O . GLU A 1 87 ? 20.675 33.756 16.338 1.00 41.72 87 GLU A O 1
ATOM 701 N N . LYS A 1 88 ? 21.018 31.553 16.387 1.00 35.16 88 LYS A N 1
ATOM 702 C CA . LYS A 1 88 ? 20.517 31.327 17.732 1.00 35.16 88 LYS A CA 1
ATOM 703 C C . LYS A 1 88 ? 21.526 30.437 18.421 1.00 35.16 88 LYS A C 1
ATOM 705 O O . LYS A 1 88 ? 21.774 29.308 18.007 1.00 35.16 88 LYS A O 1
ATOM 710 N N . THR A 1 89 ? 22.130 31.037 19.438 1.00 30.50 89 THR A N 1
ATOM 711 C CA . THR A 1 89 ? 23.076 30.497 20.404 1.00 30.50 89 THR A CA 1
ATOM 712 C C . THR A 1 89 ? 22.838 29.011 20.646 1.00 30.50 89 THR A C 1
ATOM 714 O O . THR A 1 89 ? 21.834 28.613 21.233 1.00 30.50 89 THR A O 1
ATOM 717 N N . VAL A 1 90 ? 23.767 28.191 20.157 1.00 31.48 90 VAL A N 1
ATOM 718 C CA . VAL A 1 90 ? 23.759 26.745 20.354 1.00 31.48 90 VAL A CA 1
ATOM 719 C C . VAL A 1 90 ? 24.157 26.471 21.802 1.00 31.48 90 VAL A C 1
ATOM 721 O O . VAL A 1 90 ? 25.338 26.441 22.140 1.00 31.48 90 VAL A O 1
ATOM 724 N N . THR A 1 91 ? 23.180 26.262 22.678 1.00 27.19 91 THR A N 1
ATOM 725 C CA . THR A 1 91 ? 23.417 25.601 23.964 1.00 27.19 91 THR A CA 1
ATOM 726 C C . THR A 1 91 ? 23.536 24.1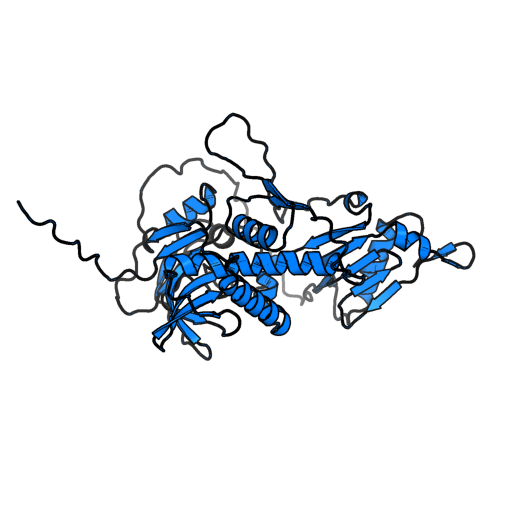02 23.695 1.00 27.19 91 THR A C 1
ATOM 728 O O . THR A 1 91 ? 22.541 23.395 23.557 1.00 27.19 91 THR A O 1
ATOM 731 N N . LEU A 1 92 ? 24.773 23.615 23.570 1.00 28.94 92 LEU A N 1
ATOM 732 C CA . LEU A 1 92 ? 25.082 22.186 23.493 1.00 28.94 92 LEU A CA 1
ATOM 733 C C . LEU A 1 92 ? 24.845 21.538 24.864 1.00 28.94 92 LEU A C 1
ATOM 735 O O . LEU A 1 92 ? 25.737 21.518 25.710 1.00 28.94 92 LEU A O 1
ATOM 739 N N . SER A 1 93 ? 23.658 20.978 25.090 1.00 32.31 93 SER A N 1
ATOM 740 C CA . SER A 1 93 ? 23.472 19.978 26.140 1.00 32.31 93 SER A CA 1
ATOM 741 C C . SER A 1 93 ? 23.877 18.608 25.594 1.00 32.31 93 SER A C 1
ATOM 743 O O . SER A 1 93 ? 23.151 17.948 24.854 1.00 32.31 93 SER A O 1
ATOM 745 N N . PHE A 1 94 ? 25.081 18.177 25.964 1.00 30.81 94 PHE A N 1
ATOM 746 C CA . PHE A 1 94 ? 25.497 16.787 25.827 1.00 30.81 94 PHE A CA 1
ATOM 747 C C . PHE A 1 94 ? 24.565 15.900 26.664 1.00 30.81 94 PHE A C 1
ATOM 749 O O . PHE A 1 94 ? 24.555 16.003 27.889 1.00 30.81 94 PHE A O 1
ATOM 756 N N . LEU A 1 95 ? 23.824 14.996 26.020 1.00 28.73 95 LEU A N 1
ATOM 757 C CA . LEU A 1 95 ? 23.283 13.814 26.688 1.00 28.73 95 LEU A CA 1
ATOM 758 C C . LEU A 1 95 ? 24.163 12.620 26.338 1.00 28.73 95 LEU A C 1
ATOM 760 O O . LEU A 1 95 ? 24.080 12.012 25.273 1.00 28.73 95 LEU A O 1
ATOM 764 N N . SER A 1 96 ? 25.062 12.350 27.275 1.00 33.72 96 SER A N 1
ATOM 765 C CA . SER A 1 96 ? 25.851 11.141 27.382 1.00 33.72 96 SER A CA 1
ATOM 766 C C . SER A 1 96 ? 24.952 9.913 27.559 1.00 33.72 96 SER A C 1
ATOM 768 O O . SER A 1 96 ? 24.051 9.887 28.390 1.00 33.72 96 SER A O 1
ATOM 770 N N . GLY A 1 97 ? 25.277 8.858 26.812 1.00 34.50 97 GLY A N 1
ATOM 771 C CA . GLY A 1 97 ? 25.119 7.478 27.263 1.00 34.50 97 GLY A CA 1
ATOM 772 C C . GLY A 1 97 ? 23.708 6.895 27.254 1.00 34.50 97 GLY A C 1
ATOM 773 O O . GLY A 1 97 ? 23.065 6.799 28.291 1.00 34.50 97 GLY A O 1
ATOM 774 N N . VAL A 1 98 ? 23.320 6.296 26.127 1.00 26.27 98 VAL A N 1
ATOM 775 C CA . VAL A 1 98 ? 22.491 5.083 26.165 1.00 26.27 98 VAL A CA 1
ATOM 776 C C . VAL A 1 98 ? 23.186 4.028 25.315 1.00 26.27 98 VAL A C 1
ATOM 778 O O . VAL A 1 98 ? 23.107 4.034 24.089 1.00 26.27 98 VAL A O 1
ATOM 781 N N . LYS A 1 99 ? 23.933 3.147 25.988 1.00 26.31 99 LYS A N 1
ATOM 782 C CA . LYS A 1 99 ? 24.415 1.901 25.397 1.00 26.31 99 LYS A CA 1
ATOM 783 C C . LYS A 1 99 ? 23.208 1.011 25.123 1.00 26.31 99 LYS A C 1
ATOM 785 O O . LYS A 1 99 ? 22.398 0.743 26.006 1.00 26.31 99 LYS A O 1
ATOM 790 N N . THR A 1 100 ? 23.113 0.577 23.879 1.00 28.72 100 THR A N 1
ATOM 791 C CA . THR A 1 100 ? 22.196 -0.434 23.379 1.00 28.72 100 THR A CA 1
ATOM 792 C C . THR A 1 100 ? 22.582 -1.787 23.971 1.00 28.72 100 THR A C 1
ATOM 794 O O . THR A 1 100 ? 23.586 -2.371 23.578 1.00 28.72 100 THR A O 1
ATOM 797 N N . GLU A 1 101 ? 21.768 -2.307 24.883 1.00 25.56 101 GLU A N 1
ATOM 798 C C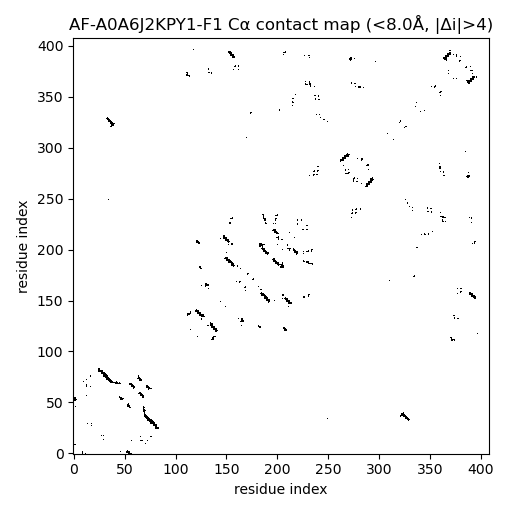A . GLU A 1 101 ? 21.733 -3.737 25.184 1.00 25.56 101 GLU A CA 1
ATOM 799 C C . GLU A 1 101 ? 20.326 -4.254 24.878 1.00 25.56 101 GLU A C 1
ATOM 801 O O . GLU A 1 101 ? 19.341 -3.936 25.547 1.00 25.56 101 GLU A O 1
ATOM 806 N N . LEU A 1 102 ? 20.239 -5.023 23.789 1.00 30.69 102 LEU A N 1
ATOM 807 C CA . LEU A 1 102 ? 19.090 -5.848 23.431 1.00 30.69 102 LEU A CA 1
ATOM 808 C C . LEU A 1 102 ? 18.950 -6.951 24.487 1.00 30.69 102 LEU A C 1
ATOM 810 O O . LEU A 1 102 ? 19.457 -8.057 24.321 1.00 30.69 102 LEU A O 1
ATOM 814 N N . ASN A 1 103 ? 18.266 -6.645 25.587 1.00 27.11 103 ASN A N 1
ATOM 815 C CA . ASN A 1 103 ? 17.966 -7.642 26.604 1.00 27.11 103 ASN A CA 1
ATOM 816 C C . ASN A 1 103 ? 16.865 -8.589 26.113 1.00 27.11 103 ASN A C 1
ATOM 818 O O . ASN A 1 103 ? 15.709 -8.212 25.918 1.00 27.11 103 ASN A O 1
ATOM 822 N N . SER A 1 104 ? 17.241 -9.858 25.967 1.00 30.36 104 SER A N 1
ATOM 823 C CA . SER A 1 104 ? 16.419 -11.020 25.617 1.00 30.36 104 SER A CA 1
ATOM 824 C C . SER A 1 104 ? 15.434 -11.450 26.720 1.00 30.36 104 SER A C 1
ATOM 826 O O . SER A 1 104 ? 15.103 -12.627 26.843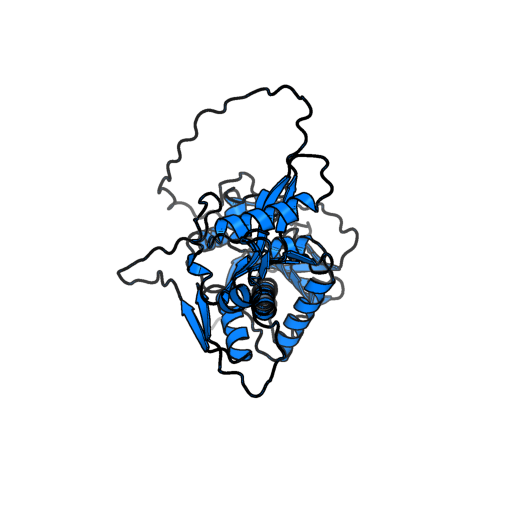 1.00 30.36 104 SER A O 1
ATOM 828 N N . ALA A 1 105 ? 14.921 -10.512 27.518 1.00 27.33 105 ALA A N 1
ATOM 829 C CA . ALA A 1 105 ? 13.986 -10.761 28.614 1.00 27.33 105 ALA A CA 1
ATOM 830 C C . ALA A 1 105 ? 12.569 -10.275 28.248 1.00 27.33 105 ALA A C 1
ATOM 832 O O . ALA A 1 105 ? 12.029 -9.350 28.848 1.00 27.33 105 ALA A O 1
ATOM 833 N N . LEU A 1 106 ? 11.968 -10.876 27.215 1.00 36.16 106 LEU A N 1
ATOM 834 C CA . LEU A 1 106 ? 10.618 -10.536 26.724 1.00 36.16 106 LEU A CA 1
ATOM 835 C C . LEU A 1 106 ? 9.605 -11.691 26.821 1.00 36.16 106 LEU A C 1
ATOM 837 O O . LEU A 1 106 ? 8.527 -11.609 26.236 1.00 36.16 106 LEU A O 1
ATOM 841 N N . LEU A 1 107 ? 9.894 -12.739 27.598 1.00 32.06 107 LEU A N 1
ATOM 842 C CA . LEU A 1 107 ? 8.910 -13.763 27.962 1.00 32.06 107 LEU A CA 1
ATOM 843 C C . LEU A 1 107 ? 8.469 -13.580 29.417 1.00 32.06 107 LEU A C 1
ATOM 845 O O . LEU A 1 107 ? 9.086 -14.099 30.339 1.00 32.06 107 LEU A O 1
ATOM 849 N N . GLY A 1 108 ? 7.386 -12.831 29.617 1.00 30.50 108 GLY A N 1
ATOM 850 C CA . GLY A 1 108 ? 6.740 -12.724 30.922 1.00 30.50 108 GLY A CA 1
ATOM 851 C C . GLY A 1 108 ? 5.646 -11.660 30.966 1.00 30.50 108 GLY A C 1
ATOM 852 O O . GLY A 1 108 ? 5.918 -10.485 30.737 1.00 30.50 108 GLY A O 1
ATOM 853 N N . SER A 1 109 ? 4.436 -12.093 31.328 1.00 36.12 109 SER A N 1
ATOM 854 C CA . SER A 1 109 ? 3.192 -11.346 31.608 1.00 36.12 109 SER A CA 1
ATOM 855 C C . SER A 1 109 ? 2.311 -10.899 30.422 1.00 36.12 109 SER A C 1
ATOM 857 O O . SER A 1 109 ? 2.691 -10.117 29.552 1.00 36.12 109 SER A O 1
ATOM 859 N N . ASN A 1 110 ? 1.075 -11.413 30.439 1.00 39.38 110 ASN A N 1
ATOM 860 C CA . ASN A 1 110 ? -0.023 -11.137 29.514 1.00 39.38 110 ASN A CA 1
ATOM 861 C C . ASN A 1 110 ? -0.752 -9.841 29.926 1.00 39.38 110 ASN A C 1
ATOM 863 O O . ASN A 1 110 ? -1.671 -9.891 30.742 1.00 39.38 110 ASN A O 1
ATOM 867 N N . GLY A 1 111 ? -0.351 -8.681 29.404 1.00 40.91 111 GLY A N 1
ATOM 868 C CA . GLY A 1 111 ? -1.021 -7.403 29.688 1.00 40.91 111 GLY A CA 1
ATOM 869 C C . GLY A 1 111 ? -2.108 -7.068 28.661 1.00 40.91 111 GLY A C 1
ATOM 870 O O . GLY A 1 111 ? -1.796 -6.896 27.486 1.00 40.91 111 GLY A O 1
ATOM 871 N N . ARG A 1 112 ? -3.373 -6.963 29.092 1.00 48.03 112 ARG A N 1
ATOM 872 C CA . ARG A 1 112 ? -4.467 -6.348 28.311 1.00 48.03 112 ARG A CA 1
ATOM 873 C C . ARG A 1 112 ? -4.393 -4.826 28.459 1.00 48.03 112 ARG A C 1
ATOM 875 O O . ARG A 1 112 ? -4.222 -4.351 29.580 1.00 48.03 112 ARG A O 1
ATOM 882 N N . THR A 1 113 ? -4.553 -4.065 27.376 1.00 55.94 113 THR A N 1
ATOM 883 C CA . THR A 1 113 ? -4.592 -2.593 27.448 1.00 55.94 113 THR A CA 1
ATOM 884 C C . THR A 1 113 ? -6.017 -2.129 27.766 1.00 55.94 113 THR A C 1
ATOM 886 O O . THR A 1 113 ? -6.925 -2.429 26.984 1.00 55.94 113 THR A O 1
ATOM 889 N N . PRO A 1 114 ? -6.256 -1.420 28.885 1.00 53.16 114 PRO A N 1
ATOM 890 C CA . PRO A 1 114 ? -7.596 -0.984 29.260 1.00 53.16 114 PRO A CA 1
ATOM 891 C C . PRO A 1 114 ? -8.128 0.085 28.292 1.00 53.16 114 PRO A C 1
ATOM 893 O O . PRO A 1 114 ? -7.446 1.061 27.988 1.00 53.16 114 PRO A O 1
ATOM 896 N N . LEU A 1 115 ? -9.365 -0.097 27.826 1.00 53.22 115 LEU A N 1
ATOM 897 C CA . LEU A 1 115 ? -10.116 0.896 27.052 1.00 53.22 115 LEU A CA 1
ATOM 898 C C . LEU A 1 115 ? -10.750 1.950 27.988 1.00 53.22 115 LEU A C 1
ATOM 900 O O . LEU A 1 115 ? -11.140 1.612 29.113 1.00 53.22 115 LEU A O 1
ATOM 904 N N . PRO A 1 116 ? -10.915 3.215 27.554 1.00 54.81 116 PRO A N 1
ATOM 905 C CA . PRO A 1 116 ? -11.624 4.226 28.334 1.00 54.81 116 PRO A CA 1
ATOM 906 C C . PRO A 1 116 ? -13.084 3.801 28.590 1.00 54.81 116 PRO A C 1
ATOM 908 O O . PRO A 1 116 ? -13.825 3.456 27.674 1.00 54.81 116 PRO A O 1
ATOM 911 N N . ARG A 1 117 ? -13.509 3.830 29.863 1.00 44.12 117 ARG A N 1
ATOM 912 C CA . ARG A 1 117 ? -14.773 3.246 30.372 1.00 44.12 117 ARG A CA 1
ATOM 913 C C . ARG A 1 117 ? -16.077 3.904 29.877 1.00 44.12 117 ARG A C 1
ATOM 915 O O . ARG A 1 117 ? -17.152 3.407 30.203 1.00 44.12 117 ARG A O 1
ATOM 922 N N . LYS A 1 118 ? -16.035 5.008 29.121 1.00 47.03 118 LYS A N 1
ATOM 923 C CA . LYS A 1 118 ? -17.246 5.681 28.614 1.00 47.03 118 LYS A CA 1
ATOM 924 C C . LYS A 1 118 ? -17.622 5.136 27.228 1.00 47.03 118 LYS A C 1
ATOM 926 O O . LYS A 1 118 ? -16.934 5.394 26.248 1.00 47.03 118 LYS A O 1
ATOM 931 N N . LEU A 1 119 ? -18.755 4.428 27.147 1.00 42.72 119 LEU A N 1
ATOM 932 C CA . LEU A 1 119 ? -19.256 3.748 25.935 1.00 42.72 119 LEU A CA 1
ATOM 933 C C . LEU A 1 119 ? -19.381 4.653 24.684 1.00 42.72 119 LEU A C 1
ATOM 935 O O . LEU A 1 119 ? -19.225 4.168 23.558 1.00 42.72 119 LEU A O 1
ATOM 939 N N . ASN A 1 120 ? -19.610 5.959 24.877 1.00 51.75 120 ASN A N 1
ATOM 940 C CA . ASN A 1 120 ? -19.946 6.917 23.813 1.00 51.75 120 ASN A CA 1
ATOM 941 C C . ASN A 1 120 ? -18.871 7.976 23.520 1.00 51.75 120 ASN A C 1
ATOM 943 O O . ASN A 1 120 ? -19.123 8.882 22.733 1.00 51.75 120 ASN A O 1
ATOM 947 N N . SER A 1 121 ? -17.691 7.909 24.137 1.00 61.34 121 SER A N 1
ATOM 948 C CA . SER A 1 121 ? -16.623 8.867 23.831 1.00 61.34 121 SER A CA 1
ATOM 949 C C . SER A 1 121 ? -15.787 8.408 22.639 1.00 61.34 121 SER A C 1
ATOM 951 O O . SER A 1 121 ? -15.395 7.238 22.579 1.00 61.34 121 SER A O 1
ATOM 953 N N . ASN A 1 122 ? -15.470 9.335 21.730 1.00 73.56 122 ASN A N 1
ATOM 954 C CA . ASN A 1 122 ? -14.443 9.117 20.713 1.00 73.56 122 ASN A CA 1
ATOM 955 C C . ASN A 1 122 ? -13.130 8.736 21.400 1.00 73.56 122 ASN A C 1
ATOM 957 O O . ASN A 1 122 ? -12.808 9.239 22.479 1.00 73.56 122 ASN A O 1
ATOM 961 N N . PHE A 1 123 ? -12.391 7.817 20.795 1.00 80.50 123 PHE A N 1
ATOM 962 C CA . PHE A 1 123 ? -11.098 7.379 21.297 1.00 80.50 123 PHE A CA 1
ATOM 963 C C . PHE A 1 123 ? -10.118 7.221 20.145 1.00 80.50 123 PHE A C 1
ATOM 965 O O . PHE A 1 123 ? -10.533 6.937 19.019 1.00 80.50 123 PHE A O 1
ATOM 972 N N . LYS A 1 124 ? -8.832 7.355 20.459 1.00 82.69 124 LYS A N 1
ATOM 973 C CA . LYS A 1 124 ? -7.696 7.155 19.560 1.00 82.69 124 LYS A CA 1
ATOM 974 C C . LYS A 1 124 ? -6.603 6.341 20.247 1.00 82.69 124 LYS A C 1
ATOM 976 O O . LYS A 1 124 ? -6.473 6.380 21.472 1.00 82.69 124 LYS A O 1
ATOM 981 N N . LEU A 1 125 ? -5.842 5.584 19.465 1.00 82.00 125 LEU A N 1
ATOM 982 C CA . LEU A 1 125 ? -4.659 4.878 19.951 1.00 82.00 125 LEU A CA 1
ATOM 983 C C . LEU A 1 125 ? -3.478 5.848 20.052 1.00 82.00 125 LEU A C 1
ATOM 985 O O . LEU A 1 125 ? -3.165 6.525 19.077 1.00 82.00 125 LEU A O 1
ATOM 989 N N . GLU A 1 126 ? -2.796 5.860 21.194 1.00 80.44 126 GLU A N 1
ATOM 990 C CA . GLU A 1 126 ? -1.559 6.613 21.406 1.00 80.44 126 GLU A CA 1
ATOM 991 C C . GLU A 1 126 ? -0.493 5.761 22.105 1.00 80.44 126 GLU A C 1
ATOM 993 O O . GLU A 1 126 ? -0.763 4.672 22.614 1.00 80.44 126 GLU A O 1
ATOM 998 N N . THR A 1 127 ? 0.743 6.264 22.122 1.00 78.12 127 THR A N 1
ATOM 999 C CA . THR A 1 127 ? 1.875 5.659 22.833 1.00 78.12 127 THR A CA 1
ATOM 1000 C C . THR A 1 127 ? 2.368 6.628 23.901 1.00 78.12 127 THR A C 1
ATOM 1002 O O . THR A 1 127 ? 2.584 7.802 23.604 1.00 78.12 127 THR A O 1
ATOM 1005 N N . SER A 1 128 ? 2.533 6.171 25.148 1.00 69.19 128 SER A N 1
ATOM 1006 C CA . SER A 1 128 ? 3.007 7.050 26.232 1.00 69.19 128 SER A CA 1
ATOM 1007 C C . SER A 1 128 ? 4.524 7.218 26.208 1.00 69.19 128 SER A C 1
ATOM 1009 O O . SER A 1 128 ? 5.031 8.275 26.577 1.00 69.19 128 SER A O 1
ATOM 1011 N N . LYS A 1 129 ? 5.253 6.200 25.731 1.00 71.50 129 LYS A N 1
ATOM 1012 C CA . LYS A 1 129 ? 6.706 6.230 25.574 1.00 71.50 129 LYS A CA 1
ATOM 1013 C C . LYS A 1 129 ? 7.113 5.687 24.208 1.00 71.50 129 LYS A C 1
ATOM 1015 O O . LYS A 1 129 ? 6.886 4.523 23.889 1.00 71.50 129 LYS A O 1
ATOM 1020 N N . ILE A 1 130 ? 7.750 6.530 23.403 1.00 69.62 130 ILE A N 1
ATOM 1021 C CA . ILE A 1 130 ? 8.349 6.104 22.134 1.00 69.62 130 ILE A CA 1
ATOM 1022 C C . ILE A 1 130 ? 9.452 5.078 22.443 1.00 69.62 130 ILE A C 1
ATOM 1024 O O . ILE A 1 130 ? 10.283 5.309 23.323 1.00 69.62 130 ILE A O 1
ATOM 1028 N N . GLY A 1 131 ? 9.439 3.935 21.753 1.00 67.25 131 GLY A N 1
ATOM 1029 C CA . GLY A 1 131 ? 10.377 2.831 21.987 1.00 67.25 131 GLY A CA 1
ATOM 1030 C C . GLY A 1 131 ? 9.788 1.628 22.723 1.00 67.25 131 GLY A C 1
ATOM 1031 O O . GLY A 1 131 ? 10.415 0.571 22.726 1.00 67.25 131 GLY A O 1
ATOM 1032 N N . ASP A 1 132 ? 8.589 1.745 23.305 1.00 71.38 132 ASP A N 1
ATOM 1033 C CA . ASP A 1 132 ? 7.940 0.646 24.026 1.00 71.38 132 ASP A CA 1
ATOM 1034 C C . ASP A 1 132 ? 6.526 0.354 23.501 1.00 71.38 132 ASP A C 1
ATOM 1036 O O . ASP A 1 132 ? 5.575 1.096 23.738 1.00 71.38 132 ASP A O 1
ATOM 1040 N N . ILE A 1 133 ? 6.371 -0.799 22.845 1.00 72.56 133 ILE A N 1
ATOM 1041 C CA . ILE A 1 133 ? 5.095 -1.303 22.305 1.00 72.56 133 ILE A CA 1
ATOM 1042 C C . ILE A 1 133 ? 4.074 -1.598 23.419 1.00 72.56 133 ILE A C 1
ATOM 1044 O O . ILE A 1 133 ? 2.864 -1.607 23.182 1.00 72.56 133 ILE A O 1
ATOM 1048 N N . ARG A 1 134 ? 4.528 -1.855 24.652 1.00 70.31 134 ARG A N 1
ATOM 1049 C CA . ARG A 1 134 ? 3.636 -2.082 25.801 1.00 70.31 134 ARG A CA 1
ATOM 1050 C C . ARG A 1 134 ? 3.050 -0.784 26.346 1.00 70.31 134 ARG A C 1
ATOM 1052 O O . ARG A 1 134 ? 2.085 -0.832 27.098 1.00 70.31 134 ARG A O 1
ATOM 1059 N N . SER A 1 135 ? 3.600 0.357 25.939 1.00 77.06 135 SER A N 1
ATOM 1060 C CA . SER A 1 135 ? 3.141 1.682 26.344 1.00 77.06 135 SER A CA 1
ATOM 1061 C C . SER A 1 135 ? 1.979 2.215 25.490 1.00 77.06 135 SER A C 1
ATOM 1063 O O . SER A 1 135 ? 1.580 3.368 25.644 1.00 77.06 135 SER A O 1
ATOM 1065 N N . LEU A 1 136 ? 1.429 1.378 24.599 1.00 80.81 136 LEU A N 1
ATOM 1066 C CA . LEU A 1 136 ? 0.242 1.677 23.800 1.00 80.81 136 LEU A CA 1
ATOM 1067 C C . LEU A 1 136 ? -1.017 1.691 24.673 1.00 80.81 136 LEU A C 1
ATOM 1069 O O . LEU A 1 136 ? -1.276 0.750 25.424 1.00 80.81 136 LEU A O 1
ATOM 1073 N N . TYR A 1 137 ? -1.825 2.738 24.546 1.00 80.94 137 TYR A N 1
ATOM 1074 C CA . TYR A 1 137 ? -3.084 2.878 25.271 1.00 80.94 137 TYR A CA 1
ATOM 1075 C C . TYR A 1 137 ? -4.105 3.680 24.465 1.00 80.94 137 TYR A C 1
ATOM 1077 O O . TYR A 1 137 ? -3.772 4.413 23.536 1.00 80.94 137 TYR A O 1
ATOM 1085 N N . TRP A 1 138 ? -5.375 3.526 24.829 1.00 82.25 138 TRP A N 1
ATOM 1086 C CA . TRP A 1 138 ? -6.481 4.229 24.192 1.00 82.25 138 TRP A CA 1
ATOM 1087 C C . TRP A 1 138 ? -6.805 5.506 24.971 1.00 82.25 138 TRP A C 1
ATOM 1089 O O . TRP A 1 138 ? -7.194 5.440 26.138 1.00 82.25 138 TRP A O 1
ATOM 1099 N N . MET A 1 139 ? -6.659 6.665 24.328 1.00 82.19 139 MET A N 1
ATOM 1100 C CA . MET A 1 139 ? -6.996 7.972 24.895 1.00 82.19 139 MET A CA 1
ATOM 1101 C C . MET A 1 139 ? -8.337 8.461 24.341 1.00 82.19 139 MET A C 1
ATOM 1103 O O . MET A 1 139 ? -8.688 8.171 23.198 1.00 82.19 139 MET A O 1
ATOM 1107 N N . GLN A 1 140 ? -9.096 9.208 25.146 1.00 77.50 140 GLN A N 1
ATOM 1108 C CA . GLN A 1 140 ? -10.279 9.916 24.666 1.00 77.50 140 GLN A CA 1
ATOM 1109 C C . GLN A 1 140 ? -9.872 10.984 23.641 1.00 77.50 140 GLN A C 1
ATOM 1111 O O . GLN A 1 140 ? -8.974 11.780 23.899 1.00 77.50 140 GLN A O 1
ATOM 1116 N N . ASP A 1 141 ? -10.539 10.992 22.490 1.00 74.12 141 ASP A N 1
ATOM 1117 C CA . ASP A 1 141 ? -10.277 11.943 21.415 1.00 74.12 141 ASP A CA 1
ATOM 1118 C C . ASP A 1 141 ? -11.285 13.097 21.471 1.00 74.12 141 ASP A C 1
ATOM 1120 O O . ASP A 1 141 ? -12.489 12.877 21.634 1.00 74.12 141 ASP A O 1
ATOM 1124 N N . SER A 1 142 ? -10.786 14.325 21.356 1.00 57.50 142 SER A N 1
ATOM 1125 C CA . SER A 1 142 ? -11.576 15.561 21.350 1.00 57.50 142 SER A CA 1
ATOM 1126 C C . SER A 1 142 ? -11.682 16.190 19.958 1.00 57.50 142 SER A C 1
ATOM 1128 O O . SER A 1 142 ? -12.198 17.300 19.838 1.00 57.50 142 SER A O 1
ATOM 1130 N N . GLN A 1 143 ? -11.212 15.511 18.902 1.00 60.03 143 GLN A N 1
ATOM 1131 C CA . GLN A 1 143 ? -11.251 16.050 17.542 1.00 60.03 143 GLN A CA 1
ATOM 1132 C C . GLN A 1 143 ? -12.676 16.411 17.082 1.00 60.03 143 GLN A C 1
ATOM 1134 O O . GLN A 1 143 ? -13.610 15.609 17.145 1.00 60.03 143 GLN A O 1
ATOM 1139 N N . HIS A 1 144 ? -12.805 17.643 16.580 1.00 52.75 144 HIS A N 1
ATOM 1140 C CA . HIS A 1 144 ? -13.976 18.162 15.882 1.00 52.75 144 HIS A CA 1
ATOM 1141 C C . HIS A 1 144 ? -13.754 18.044 14.368 1.00 52.75 144 HIS A C 1
ATOM 1143 O O . HIS A 1 144 ? -12.796 18.598 13.830 1.00 52.75 144 HIS A O 1
ATOM 1149 N N . PHE A 1 145 ? -14.639 17.323 13.678 1.00 56.56 145 PHE A N 1
ATOM 1150 C CA . PHE A 1 145 ? -14.578 17.138 12.228 1.00 56.56 145 PHE A CA 1
ATOM 1151 C C . PHE A 1 145 ? -14.992 18.425 11.510 1.00 56.56 145 PHE A C 1
ATOM 1153 O O . PHE A 1 145 ? -16.122 18.882 11.669 1.00 56.56 145 PHE A O 1
ATOM 1160 N N . SER A 1 146 ? -14.079 19.029 10.747 1.00 52.34 146 SER A N 1
ATOM 1161 C CA . SER A 1 146 ? -14.308 20.350 10.152 1.00 52.34 146 SER A CA 1
ATOM 1162 C C . SER A 1 146 ? -14.837 20.318 8.715 1.00 52.34 146 SER A C 1
ATOM 1164 O O . SER A 1 146 ? -15.423 21.316 8.304 1.00 52.34 146 SER A O 1
ATOM 1166 N N . SER A 1 147 ? -14.646 19.240 7.928 1.00 51.56 147 SER A N 1
ATOM 1167 C CA . SER A 1 147 ? -15.027 19.274 6.494 1.00 51.56 147 SER A CA 1
ATOM 1168 C C . SER A 1 147 ? -15.013 17.960 5.676 1.00 51.56 147 SER A C 1
ATOM 1170 O O . SER A 1 147 ? -15.089 18.040 4.452 1.00 51.56 147 SER A O 1
ATOM 1172 N N . GLU A 1 148 ? -14.973 16.753 6.257 1.00 72.75 148 GLU A N 1
ATOM 1173 C CA . GLU A 1 148 ? -14.980 15.506 5.451 1.00 72.75 148 GLU A CA 1
ATOM 1174 C C . GLU A 1 148 ? -16.033 14.479 5.903 1.00 72.75 148 GLU A C 1
ATOM 1176 O O . GLU A 1 148 ? -16.777 14.702 6.861 1.00 72.75 148 GLU A O 1
ATOM 1181 N N . ILE A 1 149 ? -16.134 13.363 5.166 1.00 83.00 149 ILE A N 1
ATOM 1182 C CA . ILE A 1 149 ? -17.121 12.310 5.419 1.00 83.00 149 ILE A CA 1
ATOM 1183 C C . ILE A 1 149 ? -16.741 11.596 6.713 1.00 83.00 149 ILE A C 1
ATOM 1185 O O . ILE A 1 149 ? -15.715 10.923 6.791 1.00 83.00 149 ILE A O 1
ATOM 1189 N N . GLU A 1 150 ? -17.588 11.728 7.728 1.00 89.00 150 GLU A N 1
ATOM 1190 C CA . GLU A 1 150 ? -17.388 11.040 8.997 1.00 89.00 150 GLU A CA 1
ATOM 1191 C C . GLU A 1 150 ? -17.814 9.573 8.886 1.00 89.00 150 GLU A C 1
ATOM 1193 O O . GLU A 1 150 ? -18.957 9.256 8.532 1.00 89.00 150 GLU A O 1
ATOM 1198 N N . VAL A 1 151 ? -16.884 8.682 9.225 1.00 90.19 151 VAL A N 1
ATOM 1199 C CA . VAL A 1 151 ? -17.090 7.234 9.206 1.00 90.19 151 VAL A CA 1
ATOM 1200 C C . VAL A 1 151 ? -16.852 6.662 10.595 1.00 90.19 151 VAL A C 1
ATOM 1202 O O . VAL A 1 151 ? -15.803 6.880 11.202 1.00 90.19 151 VAL A O 1
ATOM 1205 N N . LYS A 1 152 ? -17.809 5.872 11.087 1.00 91.69 152 LYS A N 1
ATOM 1206 C CA . LYS A 1 152 ? -17.637 5.047 12.282 1.00 91.69 152 LYS A CA 1
ATOM 1207 C C . LYS A 1 152 ? -16.841 3.799 11.913 1.00 91.69 152 LYS A C 1
ATOM 1209 O O . LYS A 1 152 ? -17.300 2.978 11.119 1.00 91.69 152 LYS A O 1
ATOM 1214 N N . VAL A 1 153 ? -15.656 3.648 12.495 1.00 92.25 153 VAL A N 1
ATOM 1215 C CA . VAL A 1 153 ? -14.730 2.560 12.167 1.00 92.25 153 VAL A CA 1
ATOM 1216 C C . VAL A 1 153 ? -15.147 1.275 12.874 1.00 92.25 153 VAL A C 1
ATOM 1218 O O . VAL A 1 153 ? -15.263 1.236 14.096 1.00 92.25 153 VAL A O 1
ATOM 1221 N N . HIS A 1 154 ? -15.310 0.199 12.104 1.00 92.69 154 HIS A N 1
ATOM 1222 C CA . HIS A 1 154 ? -15.516 -1.148 12.638 1.00 92.69 154 HIS A CA 1
ATOM 1223 C C . HIS A 1 154 ? -14.191 -1.903 12.769 1.00 92.69 154 HIS A C 1
ATOM 1225 O O . HIS A 1 154 ? -13.914 -2.511 13.806 1.00 92.69 154 HIS A O 1
ATOM 1231 N N . TYR A 1 155 ? -13.360 -1.828 11.728 1.00 94.56 155 TYR A N 1
ATOM 1232 C CA . TYR A 1 155 ? -12.041 -2.450 11.675 1.00 94.56 155 TYR A CA 1
ATOM 1233 C C . TYR A 1 155 ? -11.013 -1.455 11.159 1.00 94.56 155 TYR A C 1
ATOM 1235 O O . TYR A 1 155 ? -11.264 -0.755 10.178 1.00 94.56 155 TYR A O 1
ATOM 1243 N N . ALA A 1 156 ? -9.850 -1.441 11.800 1.00 93.88 156 ALA A N 1
ATOM 1244 C CA . ALA A 1 156 ? -8.675 -0.690 11.380 1.00 93.88 156 ALA A CA 1
ATOM 1245 C C . ALA A 1 156 ? -7.526 -1.662 11.094 1.00 93.88 156 ALA A C 1
ATOM 1247 O O . ALA A 1 156 ? -7.345 -2.631 11.834 1.00 93.88 156 ALA A O 1
ATOM 1248 N N . SER A 1 157 ? -6.730 -1.425 10.051 1.00 92.25 157 SER A N 1
ATOM 1249 C CA . SER A 1 157 ? -5.521 -2.220 9.809 1.00 92.25 157 SER A CA 1
ATOM 1250 C C . SER A 1 157 ? -4.275 -1.511 10.309 1.00 92.25 157 SER A C 1
ATOM 1252 O O . SER A 1 157 ? -4.019 -0.355 9.973 1.00 92.25 157 SER A O 1
ATOM 1254 N N . ILE A 1 158 ? -3.454 -2.274 11.024 1.00 91.06 158 ILE A N 1
ATOM 1255 C CA . ILE A 1 158 ? -2.104 -1.884 11.409 1.00 91.06 158 ILE A CA 1
ATOM 1256 C C . ILE A 1 158 ? -1.079 -2.543 10.484 1.00 91.06 158 ILE A C 1
ATOM 1258 O O . ILE A 1 158 ? -1.297 -3.601 9.885 1.00 91.06 158 ILE A O 1
ATOM 1262 N N . SER A 1 159 ? 0.057 -1.883 10.340 1.00 86.31 159 SER A N 1
ATOM 1263 C CA . SER A 1 159 ? 1.123 -2.236 9.420 1.00 86.31 159 SER A CA 1
ATOM 1264 C C . SER A 1 159 ? 2.482 -2.146 10.103 1.00 86.31 159 SER A C 1
ATOM 1266 O O . SER A 1 159 ? 2.632 -1.664 11.222 1.00 86.31 159 SER A O 1
ATOM 1268 N N . ARG A 1 160 ? 3.523 -2.601 9.407 1.00 79.44 160 ARG A N 1
ATOM 1269 C CA . ARG A 1 160 ? 4.895 -2.504 9.908 1.00 79.44 160 ARG A CA 1
ATOM 1270 C C . ARG A 1 160 ? 5.332 -1.056 10.174 1.00 79.44 160 ARG A C 1
ATOM 1272 O O . ARG A 1 160 ? 6.099 -0.839 11.106 1.00 79.44 160 ARG A O 1
ATOM 1279 N N . LEU A 1 161 ? 4.833 -0.098 9.390 1.00 78.25 161 LEU A N 1
ATOM 1280 C CA . LEU A 1 161 ? 5.137 1.323 9.578 1.00 78.25 161 LEU A CA 1
ATOM 1281 C C . LEU A 1 161 ? 4.672 1.809 10.955 1.00 78.25 161 LEU A C 1
ATOM 1283 O O . LEU A 1 161 ? 5.384 2.559 11.612 1.00 78.25 161 LEU A O 1
ATOM 1287 N N . ASP A 1 162 ? 3.528 1.313 11.426 1.00 83.31 162 ASP A N 1
ATOM 1288 C CA . ASP A 1 162 ? 2.991 1.635 12.750 1.00 83.31 162 ASP A CA 1
ATOM 1289 C C . ASP A 1 162 ? 3.897 1.113 13.869 1.00 83.31 162 ASP A C 1
ATOM 1291 O O . ASP A 1 162 ? 4.116 1.788 14.871 1.00 83.31 162 ASP A O 1
ATOM 1295 N N . VAL A 1 163 ? 4.489 -0.069 13.681 1.00 82.44 163 VAL A N 1
ATOM 1296 C CA . VAL A 1 163 ? 5.467 -0.636 14.619 1.00 82.44 163 VAL A CA 1
ATOM 1297 C C . VAL A 1 163 ? 6.754 0.182 14.637 1.00 82.44 163 VAL A C 1
ATOM 1299 O O . VAL A 1 163 ? 7.263 0.494 15.708 1.00 82.44 163 VAL A O 1
ATOM 1302 N N . GLU A 1 164 ? 7.283 0.547 13.470 1.00 76.44 164 GLU A N 1
ATOM 1303 C CA . GLU A 1 164 ? 8.495 1.370 13.366 1.00 76.44 164 GLU A CA 1
ATOM 1304 C C . GLU A 1 164 ? 8.278 2.755 13.993 1.00 76.44 164 GLU A C 1
ATOM 1306 O O . GLU A 1 164 ? 9.170 3.267 14.674 1.00 76.44 164 GLU A O 1
ATOM 1311 N N . LYS A 1 165 ? 7.065 3.307 13.860 1.00 77.19 165 LYS A N 1
ATOM 1312 C CA . LYS A 1 165 ? 6.626 4.518 14.559 1.00 77.19 165 LYS A CA 1
ATOM 1313 C C . LYS A 1 165 ? 6.575 4.324 16.075 1.00 77.19 165 LYS A C 1
ATOM 1315 O O . LYS A 1 165 ? 7.164 5.118 16.800 1.00 77.19 165 LYS A O 1
ATOM 1320 N N . ALA A 1 166 ? 5.954 3.247 16.559 1.00 75.50 166 ALA A N 1
ATOM 1321 C CA . ALA A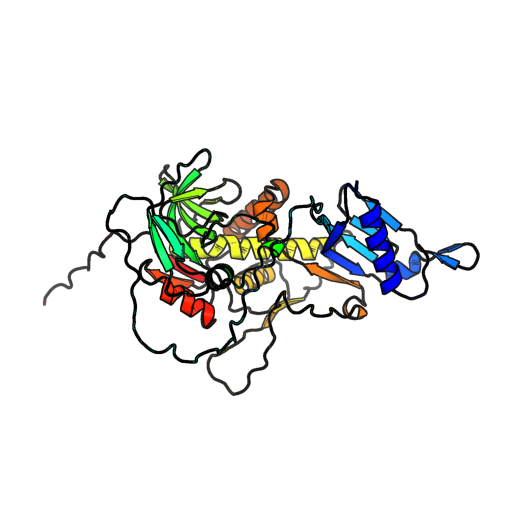 1 166 ? 5.847 2.957 17.992 1.00 75.50 166 ALA A CA 1
ATOM 1322 C C . ALA A 1 166 ? 7.216 2.729 18.666 1.00 75.50 166 ALA A C 1
ATOM 1324 O O . ALA A 1 166 ? 7.429 3.158 19.799 1.00 75.50 166 ALA A O 1
ATOM 1325 N N . ILE A 1 167 ? 8.168 2.096 17.969 1.00 75.25 167 ILE A N 1
ATOM 1326 C CA . ILE A 1 167 ? 9.533 1.851 18.473 1.00 75.25 167 ILE A CA 1
ATOM 1327 C C . ILE A 1 167 ? 10.431 3.102 18.323 1.00 75.25 167 ILE A C 1
ATOM 1329 O O . ILE A 1 167 ? 11.526 3.152 18.872 1.00 75.25 167 ILE A O 1
ATOM 1333 N N . GLY A 1 168 ? 9.988 4.144 17.611 1.00 68.06 168 GLY A N 1
ATOM 1334 C CA . GLY A 1 168 ? 10.786 5.357 17.392 1.00 68.06 168 GLY A CA 1
ATOM 1335 C C . GLY A 1 168 ? 11.894 5.207 16.349 1.00 68.06 168 GLY A C 1
ATOM 1336 O O . GLY A 1 168 ? 12.815 6.014 16.313 1.00 68.06 168 GLY A O 1
ATOM 1337 N N . MET A 1 169 ? 11.812 4.188 15.490 1.00 62.56 169 MET A N 1
ATOM 1338 C CA . MET A 1 169 ? 12.747 3.972 14.377 1.00 62.56 169 MET A CA 1
ATOM 1339 C C . MET A 1 169 ? 12.309 4.686 13.088 1.00 62.56 169 MET A C 1
ATOM 1341 O O . MET A 1 169 ? 12.970 4.575 12.057 1.00 62.56 169 MET A O 1
ATOM 1345 N N . MET A 1 170 ? 11.174 5.389 13.117 1.00 60.53 170 MET A N 1
ATOM 1346 C CA . MET A 1 170 ? 10.609 6.052 11.946 1.00 60.53 170 MET A CA 1
ATOM 1347 C C . MET A 1 170 ? 11.364 7.349 11.625 1.00 60.53 170 MET A C 1
ATOM 1349 O O . MET A 1 170 ? 11.447 8.258 12.451 1.00 60.53 170 MET A O 1
ATOM 1353 N N . ASN A 1 171 ? 11.889 7.455 10.403 1.00 56.56 171 ASN A N 1
ATOM 1354 C CA . ASN A 1 171 ? 12.555 8.667 9.934 1.00 56.56 171 ASN A CA 1
ATOM 1355 C C . ASN A 1 171 ? 11.519 9.701 9.457 1.00 56.56 171 ASN A C 1
ATOM 1357 O O . ASN A 1 171 ? 10.964 9.569 8.365 1.00 56.56 171 ASN A O 1
ATOM 1361 N N . LYS A 1 172 ? 11.289 10.748 10.260 1.00 55.31 172 LYS A N 1
ATOM 1362 C CA . LYS A 1 172 ? 10.352 11.845 9.947 1.00 55.31 172 LYS A CA 1
ATOM 1363 C C . LYS A 1 172 ? 10.701 12.573 8.636 1.00 55.31 172 LYS A C 1
ATOM 1365 O O . LYS A 1 172 ? 9.800 12.955 7.890 1.00 55.31 172 LYS A O 1
ATOM 1370 N N . ALA A 1 173 ? 11.991 12.670 8.292 1.00 45.75 173 ALA A N 1
ATOM 1371 C CA . ALA A 1 173 ? 12.453 13.339 7.074 1.00 45.75 173 ALA A CA 1
ATOM 1372 C C . ALA A 1 173 ? 12.079 12.582 5.785 1.00 45.75 173 ALA A C 1
ATOM 1374 O O . ALA A 1 173 ? 11.816 13.208 4.763 1.00 45.75 173 ALA A O 1
ATOM 1375 N N . ALA A 1 174 ? 11.990 11.246 5.828 1.00 44.78 174 ALA A N 1
ATOM 1376 C CA . ALA A 1 174 ? 11.611 10.427 4.669 1.00 44.78 174 ALA A CA 1
ATOM 1377 C C . ALA A 1 174 ? 10.103 10.492 4.344 1.00 44.78 174 ALA A C 1
ATOM 1379 O O . ALA A 1 174 ? 9.681 10.156 3.238 1.00 44.78 174 ALA A O 1
ATOM 1380 N N . ILE A 1 175 ? 9.286 10.918 5.311 1.00 49.44 175 ILE A N 1
ATOM 1381 C CA . ILE A 1 175 ? 7.821 10.972 5.208 1.00 49.44 175 ILE A CA 1
ATOM 1382 C C . ILE A 1 175 ? 7.342 12.382 4.832 1.00 49.44 175 ILE A C 1
ATOM 1384 O O . ILE A 1 175 ? 6.237 12.543 4.317 1.00 49.44 175 ILE A O 1
ATOM 1388 N N . GLY A 1 176 ? 8.194 13.399 5.008 1.00 45.72 176 GLY A N 1
ATOM 1389 C CA . GLY A 1 176 ? 7.871 14.788 4.681 1.00 45.72 176 GLY A CA 1
ATOM 1390 C C . GLY A 1 176 ? 6.881 15.425 5.659 1.00 45.72 176 GLY A C 1
ATOM 1391 O O . GLY A 1 176 ? 6.161 16.344 5.278 1.00 45.72 176 GLY A O 1
ATOM 1392 N N . THR A 1 177 ? 6.821 14.926 6.898 1.00 47.22 177 THR A N 1
ATOM 1393 C CA . THR A 1 177 ? 5.898 15.406 7.935 1.00 47.22 177 THR A CA 1
ATOM 1394 C C . THR A 1 177 ? 6.659 15.818 9.188 1.00 47.22 177 THR A C 1
ATOM 1396 O O . THR A 1 177 ? 7.286 14.977 9.833 1.00 47.22 177 THR A O 1
ATOM 1399 N N . ASP A 1 178 ? 6.533 17.090 9.561 1.00 44.84 178 ASP A N 1
ATOM 1400 C CA . ASP A 1 178 ? 7.002 17.641 10.843 1.00 44.84 178 ASP A CA 1
ATOM 1401 C C . ASP A 1 178 ? 6.001 17.405 11.991 1.00 44.84 178 ASP A C 1
ATOM 1403 O O . ASP A 1 178 ? 6.239 17.795 13.130 1.00 44.84 178 ASP A O 1
ATOM 1407 N N . SER A 1 179 ? 4.854 16.775 11.712 1.00 47.38 179 SER A N 1
ATOM 1408 C CA . SER A 1 179 ? 3.817 16.545 12.716 1.00 47.38 179 SER A CA 1
ATOM 1409 C C . SER A 1 179 ? 4.271 15.498 13.737 1.00 47.38 179 SER A C 1
ATOM 1411 O O . SER A 1 179 ? 4.410 14.317 13.410 1.00 47.38 179 SER A O 1
ATOM 1413 N N . ASP A 1 180 ? 4.415 15.921 14.992 1.00 49.19 180 ASP A N 1
ATOM 1414 C CA . ASP A 1 180 ? 4.669 15.073 16.167 1.00 49.19 180 ASP A CA 1
ATOM 1415 C C . ASP A 1 180 ? 3.495 14.142 16.537 1.00 49.19 180 ASP A C 1
ATOM 1417 O O . ASP A 1 180 ? 3.529 13.443 17.551 1.00 49.19 180 ASP A O 1
ATOM 1421 N N . GLU A 1 181 ? 2.442 14.102 15.722 1.00 59.09 181 GLU A N 1
ATOM 1422 C CA . GLU A 1 181 ? 1.218 13.383 16.044 1.00 59.09 181 GLU A CA 1
ATOM 1423 C C . GLU A 1 181 ? 1.366 11.863 15.855 1.00 59.09 181 GLU A C 1
ATOM 1425 O O . GLU A 1 181 ? 1.598 11.325 14.762 1.00 59.09 181 GLU A O 1
ATOM 1430 N N . ASN A 1 182 ? 1.192 11.138 16.963 1.00 67.25 182 ASN A N 1
ATOM 1431 C CA . ASN A 1 182 ? 1.281 9.681 17.059 1.00 67.25 182 ASN A CA 1
ATOM 1432 C C . ASN A 1 182 ? 0.013 8.971 16.562 1.00 67.25 182 ASN A C 1
ATOM 1434 O O . ASN A 1 182 ? -0.624 8.205 17.274 1.00 67.25 182 ASN A O 1
ATOM 1438 N N . HIS A 1 183 ? -0.346 9.216 15.307 1.00 78.50 183 HIS A N 1
ATOM 1439 C CA . HIS A 1 183 ? -1.411 8.496 14.618 1.00 78.50 183 HIS A CA 1
ATOM 1440 C C . HIS A 1 183 ? -0.972 7.100 14.161 1.00 78.50 183 HIS A C 1
ATOM 1442 O O . HIS A 1 183 ? 0.138 6.950 13.641 1.00 78.50 183 HIS A O 1
ATOM 1448 N N . PHE A 1 184 ? -1.849 6.108 14.327 1.00 86.00 184 PHE A N 1
ATOM 1449 C CA . PHE A 1 184 ? -1.620 4.716 13.938 1.00 86.00 184 PHE A CA 1
ATOM 1450 C C . PHE A 1 184 ? -2.735 4.199 13.027 1.00 86.00 184 PHE A C 1
ATOM 1452 O O . PHE A 1 184 ? -3.909 4.527 13.220 1.00 86.00 184 PHE A O 1
ATOM 1459 N N . GLY A 1 185 ? -2.356 3.324 12.099 1.00 86.94 185 GLY A N 1
ATOM 1460 C CA . GLY A 1 185 ? -3.240 2.686 11.133 1.00 86.94 185 GLY A CA 1
ATOM 1461 C C . GLY A 1 185 ? -3.551 3.589 9.942 1.00 86.94 185 GLY A C 1
ATOM 1462 O O . GLY A 1 185 ? -3.648 4.804 10.075 1.00 86.94 185 GLY A O 1
ATOM 1463 N N . PHE A 1 186 ? -3.730 2.984 8.770 1.00 89.19 186 PHE A N 1
ATOM 1464 C CA . PHE A 1 186 ? -4.095 3.713 7.549 1.00 89.19 186 PHE A CA 1
ATOM 1465 C C . PHE A 1 186 ? -5.410 3.214 6.957 1.00 89.19 186 PHE A C 1
ATOM 1467 O O . PHE A 1 186 ? -6.281 4.015 6.630 1.00 89.19 186 PHE A O 1
ATOM 1474 N N . ASP A 1 187 ? -5.578 1.893 6.848 1.00 93.62 187 ASP A N 1
ATOM 1475 C CA . ASP A 1 187 ? -6.809 1.317 6.301 1.00 93.62 187 ASP A CA 1
ATOM 1476 C C . ASP A 1 187 ? -7.886 1.213 7.372 1.00 93.62 187 ASP A C 1
ATOM 1478 O O . ASP A 1 187 ? -7.602 0.874 8.530 1.00 93.62 187 ASP A O 1
ATOM 1482 N N . PHE A 1 188 ? -9.127 1.426 6.950 1.00 95.25 188 PHE A N 1
ATOM 1483 C CA . PHE A 1 188 ? -10.312 1.136 7.740 1.00 95.25 188 PHE A CA 1
ATOM 1484 C C . PHE A 1 188 ? -11.454 0.582 6.890 1.00 95.25 188 PHE A C 1
ATOM 1486 O O . PHE A 1 188 ? -11.519 0.763 5.674 1.00 95.25 188 PHE A O 1
ATOM 1493 N N . SER A 1 189 ? -12.398 -0.045 7.581 1.00 95.81 189 SER A N 1
ATOM 1494 C CA . SER A 1 189 ? -13.746 -0.325 7.092 1.00 95.81 189 SER A CA 1
ATOM 1495 C C . SER A 1 189 ? -14.758 0.127 8.135 1.00 95.81 189 SER A C 1
ATOM 1497 O O . SER A 1 189 ? -14.528 -0.060 9.338 1.00 95.81 189 SER A O 1
ATOM 1499 N N . GLY A 1 190 ? -15.888 0.661 7.698 1.00 93.69 190 GLY A N 1
ATOM 1500 C CA . GLY A 1 190 ? -16.890 1.177 8.608 1.00 93.69 190 GLY A CA 1
ATOM 1501 C C . GLY A 1 190 ? -18.163 1.629 7.919 1.00 93.69 190 GLY A C 1
ATOM 1502 O O . GLY A 1 190 ? -18.432 1.274 6.771 1.00 93.69 190 GLY A O 1
ATOM 1503 N N . VAL A 1 191 ? -18.946 2.407 8.656 1.00 93.12 191 VAL A N 1
ATOM 1504 C CA . VAL A 1 191 ? -20.243 2.908 8.205 1.00 93.12 191 VAL A CA 1
ATOM 1505 C C . VAL A 1 191 ? -20.252 4.428 8.297 1.00 93.12 191 VAL A C 1
ATOM 1507 O O . VAL A 1 191 ? -19.841 4.996 9.312 1.00 93.12 191 VAL A O 1
ATOM 1510 N N . THR A 1 192 ? -20.673 5.097 7.229 1.00 91.19 192 THR A N 1
ATOM 1511 C CA . THR A 1 192 ? -20.849 6.556 7.211 1.00 91.19 192 THR A CA 1
ATOM 1512 C C . THR A 1 192 ? -22.018 6.973 8.109 1.00 91.19 192 THR A C 1
ATOM 1514 O O . THR A 1 192 ? -22.864 6.162 8.487 1.00 91.19 192 THR A O 1
ATOM 1517 N N . LYS A 1 193 ? -22.148 8.271 8.403 1.00 87.38 193 LYS A N 1
ATOM 1518 C CA . LYS A 1 193 ? -23.365 8.807 9.047 1.00 87.38 193 LYS A CA 1
ATOM 1519 C C . LYS A 1 193 ? -24.660 8.509 8.273 1.00 87.38 193 LYS A C 1
ATOM 1521 O O . LYS A 1 193 ? -25.711 8.395 8.896 1.00 87.38 193 LYS A O 1
ATOM 1526 N N . SER A 1 194 ? -24.582 8.376 6.947 1.00 87.31 194 SER A N 1
ATOM 1527 C CA . SER A 1 194 ? -25.701 8.002 6.068 1.00 87.31 194 SER A CA 1
ATOM 1528 C C . SER A 1 194 ? -26.062 6.511 6.131 1.00 87.31 194 SER A C 1
ATOM 1530 O O . SER A 1 194 ? -27.089 6.124 5.583 1.00 87.31 194 SER A O 1
ATOM 1532 N N . GLY A 1 195 ? -25.264 5.672 6.804 1.00 87.94 195 GLY A N 1
ATOM 1533 C CA . GLY A 1 195 ? -25.490 4.225 6.881 1.00 87.94 195 GLY A CA 1
ATOM 1534 C C . GLY A 1 195 ? -24.824 3.423 5.758 1.00 87.94 195 GLY A C 1
ATOM 1535 O O . GLY A 1 195 ? -25.017 2.212 5.672 1.00 87.94 195 GLY A O 1
ATOM 1536 N N . GLU A 1 196 ? -24.023 4.064 4.908 1.00 92.25 196 GLU A N 1
ATOM 1537 C CA . GLU A 1 196 ? -23.350 3.412 3.786 1.00 92.25 196 GLU A CA 1
ATOM 1538 C C . GLU A 1 196 ? -22.119 2.643 4.264 1.00 92.25 196 GLU A C 1
ATOM 1540 O O . GLU A 1 196 ? -21.333 3.121 5.087 1.00 92.25 196 GLU A O 1
ATOM 1545 N N . ARG A 1 197 ? -21.936 1.438 3.722 1.00 94.44 197 ARG A N 1
ATOM 1546 C CA . ARG A 1 197 ? -20.800 0.571 4.037 1.00 94.44 197 ARG A CA 1
ATOM 1547 C C . ARG A 1 197 ? -19.600 0.999 3.207 1.00 94.44 197 ARG A C 1
ATOM 1549 O O . ARG A 1 197 ? -19.626 0.879 1.983 1.00 94.44 197 ARG A O 1
ATOM 1556 N N . VAL A 1 198 ? -18.544 1.464 3.864 1.00 95.69 198 VAL A N 1
ATOM 1557 C CA . VAL A 1 198 ? -17.377 2.036 3.185 1.00 95.69 198 VAL A CA 1
ATOM 1558 C C . VAL A 1 198 ? -16.063 1.487 3.723 1.00 95.69 198 VAL A C 1
ATOM 1560 O O . VAL A 1 198 ? -15.921 1.178 4.907 1.00 95.69 198 VAL A O 1
ATOM 1563 N N . MET A 1 199 ? -15.080 1.386 2.838 1.00 95.69 199 MET A N 1
ATOM 1564 C CA . MET A 1 199 ? -13.679 1.141 3.169 1.00 95.69 199 MET A CA 1
ATOM 1565 C C . MET A 1 199 ? -12.825 2.281 2.634 1.00 95.69 199 MET A C 1
ATOM 1567 O O . MET A 1 199 ? -13.183 2.912 1.639 1.00 95.69 199 MET A O 1
ATOM 1571 N N . GLY A 1 200 ? -11.696 2.556 3.278 1.00 94.06 200 GLY A N 1
ATOM 1572 C CA . GLY A 1 200 ? -10.874 3.685 2.873 1.00 94.06 200 GLY A CA 1
ATOM 1573 C C . GLY A 1 200 ? -9.497 3.741 3.506 1.00 94.06 200 GLY A C 1
ATOM 1574 O O . GLY A 1 200 ? -9.124 2.887 4.314 1.00 94.06 200 GLY A O 1
ATOM 1575 N N . ILE A 1 201 ? -8.758 4.775 3.103 1.00 91.69 201 ILE A N 1
ATOM 1576 C CA . ILE A 1 201 ? -7.430 5.119 3.614 1.00 91.69 201 ILE A CA 1
ATOM 1577 C C . ILE A 1 201 ? -7.512 6.490 4.287 1.00 91.69 201 ILE A C 1
ATOM 1579 O O . ILE A 1 201 ? -7.981 7.454 3.683 1.00 91.69 201 ILE A O 1
ATOM 1583 N N . VAL A 1 202 ? -7.011 6.595 5.515 1.00 89.38 202 VAL A N 1
ATOM 1584 C CA . VAL A 1 202 ? -6.863 7.860 6.247 1.00 89.38 202 VAL A CA 1
ATOM 1585 C C . VAL A 1 202 ? -5.406 8.048 6.651 1.00 89.38 202 VAL A C 1
ATOM 1587 O O . VAL A 1 202 ? -4.743 7.092 7.043 1.00 89.38 202 VAL A O 1
ATOM 1590 N N . VAL A 1 203 ? -4.890 9.273 6.534 1.00 82.06 203 VAL A N 1
ATOM 1591 C CA . VAL A 1 203 ? -3.488 9.563 6.884 1.00 82.06 203 VAL A CA 1
ATOM 1592 C C . VAL A 1 203 ? -3.327 9.937 8.362 1.00 82.06 203 VAL A C 1
ATOM 1594 O O . VAL A 1 203 ? -2.303 9.629 8.967 1.00 82.06 203 VAL A O 1
ATOM 1597 N N . ASP A 1 204 ? -4.382 10.472 8.980 1.00 77.56 204 ASP A N 1
ATOM 1598 C CA . ASP A 1 204 ? -4.415 10.896 10.389 1.00 77.56 204 ASP A CA 1
ATOM 1599 C C . ASP A 1 204 ? -4.736 9.753 11.374 1.00 77.56 204 ASP A C 1
ATOM 1601 O O . ASP A 1 204 ? -5.173 9.982 12.506 1.00 77.56 204 ASP A O 1
ATOM 1605 N N . GLY A 1 205 ? -4.515 8.505 10.957 1.00 84.12 205 GLY A N 1
ATOM 1606 C CA . GLY A 1 205 ? -4.695 7.318 11.789 1.00 84.12 205 GLY A CA 1
ATOM 1607 C C . GLY A 1 205 ? -6.096 6.715 11.725 1.00 84.12 205 GLY A C 1
ATOM 1608 O O . GLY A 1 205 ? -7.081 7.365 12.074 1.00 84.12 205 GLY A O 1
ATOM 1609 N N . SER A 1 206 ? -6.187 5.438 11.350 1.00 87.56 206 SER A N 1
ATOM 1610 C CA . SER A 1 206 ? -7.445 4.683 11.356 1.00 87.56 206 SER A CA 1
ATOM 1611 C C . SER A 1 206 ? -7.792 4.036 12.698 1.00 87.56 206 SER A C 1
ATOM 1613 O O . SER A 1 206 ? -8.940 3.642 12.904 1.00 87.56 206 SER A O 1
ATOM 1615 N N . CYS A 1 207 ? -6.841 3.931 13.632 1.00 87.44 207 CYS A N 1
ATOM 1616 C CA . CYS A 1 207 ? -7.052 3.389 14.979 1.00 87.44 207 CYS A CA 1
ATOM 1617 C C . CYS A 1 207 ? -7.790 4.392 15.889 1.00 87.44 207 CYS A C 1
ATOM 1619 O O . CYS A 1 207 ? -7.276 4.805 16.932 1.00 87.44 207 CYS A O 1
ATOM 1621 N N . LYS A 1 208 ? -8.994 4.793 15.473 1.00 87.81 208 LYS A N 1
ATOM 1622 C CA . LYS A 1 208 ? -9.904 5.725 16.147 1.00 87.81 208 LYS A CA 1
ATOM 1623 C C . LYS A 1 208 ? -11.342 5.210 16.040 1.00 87.81 208 LYS A C 1
ATOM 1625 O O . LYS A 1 208 ? -11.653 4.436 15.140 1.00 87.81 208 LYS A O 1
ATOM 1630 N N . ARG A 1 209 ? -12.235 5.637 16.939 1.00 85.94 209 ARG A N 1
ATOM 1631 C CA . ARG A 1 209 ? -13.671 5.274 16.872 1.00 85.94 209 ARG A CA 1
ATOM 1632 C C . ARG A 1 209 ? -14.344 5.825 15.610 1.00 85.94 209 ARG A C 1
ATOM 1634 O O . ARG A 1 209 ? -15.173 5.151 14.999 1.00 85.94 209 ARG A O 1
ATOM 1641 N N . THR A 1 210 ? -14.008 7.057 15.261 1.00 88.19 210 THR A N 1
ATOM 1642 C CA . THR A 1 210 ? -14.512 7.773 14.093 1.00 88.19 210 THR A CA 1
ATOM 1643 C C . THR A 1 210 ? -13.339 8.383 13.347 1.00 88.19 210 THR A C 1
ATOM 1645 O O . THR A 1 210 ? -12.354 8.804 13.957 1.00 88.19 210 THR A O 1
ATOM 1648 N N . VAL A 1 211 ? -13.432 8.399 12.022 1.00 88.88 211 VAL A N 1
ATOM 1649 C CA . VAL A 1 211 ? -12.421 8.989 11.144 1.00 88.88 211 VAL A CA 1
ATOM 1650 C C . VAL A 1 211 ? -13.069 9.987 10.198 1.00 88.88 211 VAL A C 1
ATOM 1652 O O . VAL A 1 211 ? -14.202 9.799 9.753 1.00 88.88 211 VAL A O 1
ATOM 1655 N N . SER A 1 212 ? -12.313 11.037 9.897 1.00 88.50 212 SER A N 1
ATOM 1656 C CA . SER A 1 212 ? -12.575 11.958 8.798 1.00 88.50 212 SER A CA 1
ATOM 1657 C C . SER A 1 212 ? -11.995 11.333 7.539 1.00 88.50 212 SER A C 1
ATOM 1659 O O . SER A 1 212 ? -10.790 11.084 7.483 1.00 88.50 212 SER A O 1
ATOM 1661 N N . ALA A 1 213 ? -12.842 10.986 6.577 1.00 86.75 213 ALA A N 1
ATOM 1662 C CA . ALA A 1 213 ? -12.406 10.301 5.376 1.00 86.75 213 ALA A CA 1
ATOM 1663 C C . ALA A 1 213 ? -12.608 11.168 4.134 1.00 86.75 213 ALA A C 1
ATOM 1665 O O . ALA A 1 213 ? -13.681 11.724 3.882 1.00 86.75 213 ALA A O 1
ATOM 1666 N N . ARG A 1 214 ? -11.553 11.234 3.321 1.00 87.25 214 ARG A N 1
ATOM 1667 C CA . ARG A 1 214 ? -11.563 11.930 2.037 1.00 87.25 214 ARG A CA 1
ATOM 1668 C C . ARG A 1 214 ? -12.342 11.129 0.989 1.00 87.25 214 ARG A C 1
ATOM 1670 O O . ARG A 1 214 ? -12.069 9.937 0.846 1.00 87.25 214 ARG A O 1
ATOM 1677 N N . PRO A 1 215 ? -13.204 11.772 0.181 1.00 86.56 215 PRO A N 1
ATOM 1678 C CA . PRO A 1 215 ? -13.914 11.104 -0.913 1.00 86.56 215 PRO A CA 1
ATOM 1679 C C . PRO A 1 215 ? -12.992 10.378 -1.904 1.00 86.56 215 PRO A C 1
ATOM 1681 O O . PRO A 1 215 ? -13.314 9.276 -2.334 1.00 86.56 215 PRO A O 1
ATOM 1684 N N . ASP A 1 216 ? -11.817 10.941 -2.213 1.00 86.88 216 ASP A N 1
ATOM 1685 C CA . ASP A 1 216 ? -10.843 10.354 -3.156 1.00 86.88 216 ASP A CA 1
ATOM 1686 C C . ASP A 1 216 ? -10.198 9.045 -2.647 1.00 86.88 216 ASP A C 1
ATOM 1688 O O . ASP A 1 216 ? -9.549 8.321 -3.402 1.00 86.88 216 ASP A O 1
ATOM 1692 N N . LEU A 1 217 ? -10.322 8.760 -1.346 1.00 89.44 217 LEU A N 1
ATOM 1693 C CA . LEU A 1 217 ? -9.726 7.606 -0.661 1.00 89.44 217 LEU A CA 1
ATOM 1694 C C . LEU A 1 217 ? -10.790 6.727 0.007 1.00 89.44 217 LEU A C 1
ATOM 1696 O O . LEU A 1 217 ? -10.489 5.993 0.951 1.00 89.44 217 LEU A O 1
ATOM 1700 N N . LEU A 1 218 ? -12.030 6.821 -0.471 1.00 91.94 218 LEU A N 1
ATOM 1701 C CA . LEU A 1 218 ? -13.168 6.028 -0.032 1.00 91.94 218 LEU A CA 1
ATOM 1702 C C . LEU A 1 218 ? -13.697 5.171 -1.181 1.00 91.94 218 LEU A C 1
ATOM 1704 O O . LEU A 1 218 ? -13.751 5.604 -2.334 1.00 91.94 218 LEU A O 1
ATOM 1708 N N . TRP A 1 219 ? -14.130 3.961 -0.834 1.00 94.75 219 TRP A N 1
ATOM 1709 C CA . TRP A 1 219 ? -14.800 3.025 -1.727 1.00 94.75 219 TRP A CA 1
ATOM 1710 C C . TRP A 1 219 ? -16.002 2.396 -1.022 1.00 94.75 219 TRP A C 1
ATOM 1712 O O . TRP A 1 219 ? -15.911 2.079 0.170 1.00 94.75 219 TRP A O 1
ATOM 1722 N N . PRO A 1 220 ? -17.113 2.161 -1.737 1.00 94.81 220 PRO A N 1
ATOM 1723 C CA . PRO A 1 220 ? -18.205 1.358 -1.209 1.00 94.81 220 PRO A CA 1
ATOM 1724 C C . PRO A 1 220 ? -17.747 -0.093 -1.025 1.00 94.81 220 PRO A C 1
ATOM 1726 O O . PRO A 1 220 ? -16.999 -0.635 -1.843 1.00 94.81 220 PRO A O 1
ATOM 1729 N N . ILE A 1 221 ? -18.197 -0.729 0.054 1.00 93.75 221 ILE A N 1
ATOM 1730 C CA . ILE A 1 221 ? -17.943 -2.151 0.290 1.00 93.75 221 ILE A CA 1
ATOM 1731 C C . ILE A 1 221 ? -18.968 -2.962 -0.512 1.00 93.75 221 ILE A C 1
ATOM 1733 O O . ILE A 1 221 ? -20.165 -2.744 -0.321 1.00 93.75 221 ILE A O 1
ATOM 1737 N N . PRO A 1 222 ? -18.540 -3.918 -1.357 1.00 92.44 222 PRO A N 1
ATOM 1738 C CA . PRO A 1 222 ? -19.462 -4.827 -2.029 1.00 92.44 222 PRO A CA 1
ATOM 1739 C C . PRO A 1 222 ? -20.357 -5.587 -1.040 1.00 92.44 222 PRO A C 1
ATOM 1741 O O . PRO A 1 222 ? -19.915 -5.978 0.043 1.00 92.44 222 PRO A O 1
ATOM 1744 N N . ASP A 1 223 ? -21.602 -5.867 -1.427 1.00 89.81 223 ASP A N 1
ATOM 1745 C CA . ASP A 1 223 ? -22.583 -6.522 -0.544 1.00 89.81 223 ASP A CA 1
ATOM 1746 C C . ASP A 1 223 ? -22.121 -7.889 -0.029 1.00 89.81 223 ASP A C 1
ATOM 1748 O O . ASP A 1 223 ? -22.433 -8.277 1.092 1.00 89.81 223 ASP A O 1
ATOM 1752 N N . HIS A 1 224 ? -21.325 -8.594 -0.831 1.00 89.06 224 HIS A N 1
ATOM 1753 C CA . HIS A 1 224 ? -20.809 -9.924 -0.526 1.00 89.06 224 HIS A CA 1
ATOM 1754 C C . HIS A 1 224 ? -19.519 -9.926 0.313 1.00 89.06 224 HIS A C 1
ATOM 1756 O O . HIS A 1 224 ? -19.015 -11.003 0.614 1.00 89.06 224 HIS A O 1
ATOM 1762 N N . TRP A 1 225 ? -18.950 -8.763 0.658 1.00 91.56 225 TRP A N 1
ATOM 1763 C CA . TRP A 1 225 ? -17.774 -8.669 1.534 1.00 91.56 225 TRP A CA 1
ATOM 1764 C C . TRP A 1 225 ? -18.188 -8.286 2.937 1.00 91.56 225 TRP A C 1
ATOM 1766 O O . TRP A 1 225 ? -19.023 -7.404 3.112 1.00 91.56 225 TRP A O 1
ATOM 1776 N N . GLU A 1 226 ? -17.542 -8.856 3.945 1.00 94.00 226 GLU A N 1
ATOM 1777 C CA . GLU A 1 226 ? -17.678 -8.365 5.316 1.00 94.00 226 GLU A CA 1
ATOM 1778 C C . GLU A 1 226 ? -16.810 -7.117 5.567 1.00 94.00 226 GLU A C 1
ATOM 1780 O O . GLU A 1 226 ? -15.875 -6.817 4.822 1.00 94.00 226 GLU A O 1
ATOM 1785 N N . PHE A 1 227 ? -17.082 -6.377 6.650 1.00 93.31 227 PHE A N 1
ATOM 1786 C CA . PHE A 1 227 ? -16.233 -5.238 7.042 1.00 93.31 227 PHE A CA 1
ATOM 1787 C C . PHE A 1 227 ? -14.785 -5.675 7.296 1.00 93.31 227 PHE A C 1
ATOM 1789 O O . PHE A 1 227 ? -13.844 -5.045 6.817 1.00 93.31 227 PHE A O 1
ATOM 1796 N N . GLU A 1 228 ? -14.608 -6.808 7.978 1.00 93.56 228 GLU A N 1
ATOM 1797 C CA . GLU A 1 228 ? -13.290 -7.379 8.254 1.00 93.56 228 GLU A CA 1
ATOM 1798 C C . GLU A 1 228 ? -12.489 -7.641 6.970 1.00 93.56 228 GLU A C 1
ATOM 1800 O O . GLU A 1 228 ? -11.282 -7.423 6.916 1.00 93.56 228 GLU A O 1
ATOM 1805 N N . GLU A 1 229 ? -13.168 -8.071 5.912 1.00 92.88 229 GLU A N 1
ATOM 1806 C CA . GLU A 1 229 ? -12.569 -8.349 4.610 1.00 92.88 229 GLU A CA 1
ATOM 1807 C C . GLU A 1 229 ? -12.183 -7.074 3.879 1.00 92.88 229 GLU A C 1
ATOM 1809 O O . GLU A 1 229 ? -11.057 -6.944 3.387 1.00 92.88 229 GLU A O 1
ATOM 1814 N N . ALA A 1 230 ? -13.095 -6.108 3.875 1.00 93.75 230 ALA A N 1
ATOM 1815 C CA . ALA A 1 230 ? -12.906 -4.825 3.229 1.00 93.75 230 ALA A CA 1
ATOM 1816 C C . ALA A 1 230 ? -11.713 -4.046 3.808 1.00 93.75 230 ALA A C 1
ATOM 1818 O O . ALA A 1 230 ? -10.945 -3.455 3.054 1.00 93.75 230 ALA A O 1
ATOM 1819 N N . ALA A 1 231 ? -11.472 -4.117 5.123 1.00 94.00 231 ALA A N 1
ATOM 1820 C CA . ALA A 1 231 ? -10.346 -3.439 5.777 1.00 94.00 231 ALA A CA 1
ATOM 1821 C C . ALA A 1 231 ? -8.955 -3.918 5.309 1.00 94.00 231 ALA A C 1
ATOM 1823 O O . ALA A 1 231 ? -7.942 -3.304 5.644 1.00 94.00 231 ALA A O 1
ATOM 1824 N N . THR A 1 232 ? -8.876 -5.022 4.558 1.00 93.94 232 THR A N 1
ATOM 1825 C CA . THR A 1 232 ? -7.600 -5.576 4.079 1.00 93.94 232 THR A CA 1
ATOM 1826 C C . THR A 1 232 ? -7.129 -5.013 2.738 1.00 93.94 232 THR A C 1
ATOM 1828 O O . THR A 1 232 ? -5.960 -5.190 2.385 1.00 93.94 232 THR A O 1
ATOM 1831 N N . VAL A 1 233 ? -8.024 -4.367 1.988 1.00 94.81 233 VAL A N 1
ATOM 1832 C CA . VAL A 1 233 ? -7.860 -4.074 0.557 1.00 94.81 233 VAL A CA 1
ATOM 1833 C C . VAL A 1 233 ? -7.192 -2.718 0.265 1.00 94.81 233 VAL A C 1
ATOM 1835 O O . VAL A 1 233 ? -6.228 -2.719 -0.509 1.00 94.81 233 VAL A O 1
ATOM 1838 N N . PRO A 1 234 ? -7.632 -1.577 0.841 1.00 93.62 234 PRO A N 1
ATOM 1839 C CA . PRO A 1 234 ? -7.352 -0.254 0.281 1.00 93.62 234 PRO A CA 1
ATOM 1840 C C . PRO A 1 234 ? -5.866 0.048 0.042 1.00 93.62 234 PRO A C 1
ATOM 1842 O O . PRO A 1 234 ? -5.450 0.149 -1.111 1.00 93.62 234 PRO A O 1
ATOM 1845 N N . MET A 1 235 ? -5.026 0.130 1.080 1.00 90.81 235 MET A N 1
ATOM 1846 C CA . MET A 1 235 ? -3.611 0.497 0.918 1.00 90.81 235 MET A CA 1
ATOM 1847 C C . MET A 1 235 ? -2.806 -0.556 0.152 1.00 90.81 235 MET A C 1
ATOM 1849 O O . MET A 1 235 ? -1.905 -0.202 -0.612 1.00 90.81 235 MET A O 1
ATOM 1853 N N . ALA A 1 236 ? -3.095 -1.848 0.343 1.00 90.56 236 ALA A N 1
ATOM 1854 C CA . ALA A 1 236 ? -2.328 -2.922 -0.288 1.00 90.56 236 ALA A CA 1
ATOM 1855 C C . ALA A 1 236 ? -2.475 -2.896 -1.816 1.00 90.56 236 ALA A C 1
ATOM 1857 O O . ALA A 1 236 ? -1.470 -2.914 -2.531 1.00 90.56 236 ALA A O 1
ATOM 1858 N N . TYR A 1 237 ? -3.711 -2.795 -2.309 1.00 90.31 237 TYR A N 1
ATOM 1859 C CA . TYR A 1 237 ? -3.974 -2.726 -3.744 1.00 90.31 237 TYR A CA 1
ATOM 1860 C C . TYR A 1 237 ? -3.668 -1.348 -4.330 1.00 90.31 237 TYR A C 1
ATOM 1862 O O . TYR A 1 237 ? -3.094 -1.289 -5.412 1.00 90.31 237 TYR A O 1
ATOM 1870 N N . MET A 1 238 ? -3.947 -0.255 -3.611 1.00 88.69 238 MET A N 1
ATOM 1871 C CA . MET A 1 238 ? -3.535 1.099 -4.011 1.00 88.69 238 MET A CA 1
ATOM 1872 C C . MET A 1 238 ? -2.025 1.160 -4.280 1.00 88.69 238 MET A C 1
ATOM 1874 O O . MET A 1 238 ? -1.586 1.622 -5.333 1.00 88.69 238 MET A O 1
ATOM 1878 N N . THR A 1 239 ? -1.231 0.616 -3.353 1.00 87.38 239 THR A N 1
ATOM 1879 C CA . THR A 1 239 ? 0.224 0.521 -3.504 1.00 87.38 239 THR A CA 1
ATOM 1880 C C . THR A 1 239 ? 0.588 -0.348 -4.702 1.00 87.38 239 THR A C 1
ATOM 1882 O O . THR A 1 239 ? 1.416 0.056 -5.507 1.00 87.38 239 THR A O 1
ATOM 1885 N N . ALA A 1 240 ? -0.045 -1.511 -4.865 1.00 86.94 240 ALA A N 1
ATOM 1886 C CA . ALA A 1 240 ? 0.240 -2.415 -5.976 1.00 86.94 240 ALA A CA 1
ATOM 1887 C C . ALA A 1 240 ? -0.041 -1.782 -7.353 1.00 86.94 240 ALA A C 1
ATOM 1889 O O . ALA A 1 240 ? 0.814 -1.855 -8.237 1.00 86.94 240 ALA A O 1
ATOM 1890 N N . PHE A 1 241 ? -1.183 -1.106 -7.527 1.00 86.12 241 PHE A N 1
ATOM 1891 C CA . PHE A 1 241 ? -1.493 -0.366 -8.754 1.00 86.12 241 PHE A CA 1
ATOM 1892 C C . PHE A 1 241 ? -0.505 0.768 -9.000 1.00 86.12 241 PHE A C 1
ATOM 1894 O O . PHE A 1 241 ? -0.040 0.938 -10.125 1.00 86.12 241 PHE A O 1
ATOM 1901 N N . TYR A 1 242 ? -0.138 1.516 -7.957 1.00 82.88 242 TYR A N 1
ATOM 1902 C CA . TYR A 1 242 ? 0.842 2.588 -8.086 1.00 82.88 242 TYR A CA 1
ATOM 1903 C C . TYR A 1 242 ? 2.228 2.063 -8.485 1.00 82.88 242 TYR A C 1
ATOM 1905 O O . TYR A 1 242 ? 2.873 2.650 -9.359 1.00 82.88 242 TYR A O 1
ATOM 1913 N N . CYS A 1 243 ? 2.661 0.934 -7.911 1.00 80.88 243 CYS A N 1
ATOM 1914 C CA . CYS A 1 243 ? 3.901 0.259 -8.286 1.00 80.88 243 CYS A CA 1
ATOM 1915 C C . CYS A 1 243 ? 3.890 -0.134 -9.763 1.00 80.88 243 CYS A C 1
ATOM 1917 O O . CYS A 1 243 ? 4.791 0.242 -10.509 1.00 80.88 243 CYS A O 1
ATOM 1919 N N . LEU A 1 244 ? 2.853 -0.857 -10.194 1.00 75.25 244 LEU A N 1
ATOM 1920 C CA . LEU A 1 244 ? 2.756 -1.356 -11.562 1.00 75.25 244 LEU A CA 1
ATOM 1921 C C . LEU A 1 244 ? 2.645 -0.213 -12.570 1.00 75.25 244 LEU A C 1
ATOM 1923 O O . LEU A 1 244 ? 3.374 -0.212 -13.556 1.00 75.25 244 LEU A O 1
ATOM 1927 N N . ASN A 1 245 ? 1.823 0.802 -12.298 1.00 73.62 245 ASN A N 1
ATOM 1928 C CA . ASN A 1 245 ? 1.696 1.956 -13.183 1.00 73.62 245 ASN A CA 1
ATOM 1929 C C . ASN A 1 245 ? 3.027 2.718 -13.317 1.00 73.62 245 ASN A C 1
ATOM 1931 O O . ASN A 1 245 ? 3.431 3.084 -14.421 1.00 73.62 245 ASN A O 1
ATOM 1935 N N . SER A 1 246 ? 3.756 2.904 -12.212 1.00 66.12 246 SER A N 1
ATOM 1936 C CA . SER A 1 246 ? 5.069 3.566 -12.230 1.00 66.12 246 SER A CA 1
ATOM 1937 C C . SER A 1 246 ? 6.122 2.761 -13.003 1.00 66.12 246 SER A C 1
ATOM 1939 O O . SER A 1 246 ? 6.936 3.342 -13.720 1.00 66.12 246 SER A O 1
ATOM 1941 N N . CYS A 1 247 ? 6.087 1.428 -12.917 1.00 61.53 247 CYS A N 1
ATOM 1942 C CA . CYS A 1 247 ? 6.961 0.553 -13.698 1.00 61.53 247 CYS A CA 1
ATOM 1943 C C . CYS A 1 247 ? 6.605 0.564 -15.194 1.00 61.53 247 CYS A C 1
ATOM 1945 O O . CYS A 1 247 ? 7.489 0.729 -16.031 1.00 61.53 247 CYS A O 1
ATOM 1947 N N . VAL A 1 248 ? 5.319 0.453 -15.540 1.00 54.94 248 VAL A N 1
ATOM 1948 C CA . VAL A 1 248 ? 4.833 0.421 -16.933 1.00 54.94 248 VAL A CA 1
ATOM 1949 C C . VAL A 1 248 ? 5.097 1.748 -17.645 1.00 54.94 248 VAL A C 1
ATOM 1951 O O . VAL A 1 248 ? 5.565 1.755 -18.783 1.00 54.94 248 VAL A O 1
ATOM 1954 N N . THR A 1 249 ? 4.901 2.881 -16.968 1.00 48.62 249 THR A N 1
ATOM 1955 C CA . THR A 1 249 ? 5.177 4.207 -17.552 1.00 48.62 249 THR A CA 1
ATOM 1956 C C . THR A 1 249 ? 6.676 4.415 -17.820 1.00 48.62 249 THR A C 1
ATOM 1958 O O . THR A 1 249 ? 7.043 5.125 -18.753 1.00 48.62 249 THR A O 1
ATOM 1961 N N . SER A 1 250 ? 7.557 3.764 -17.048 1.00 44.53 250 SER A N 1
ATOM 1962 C CA . SER A 1 250 ? 9.007 3.783 -17.293 1.00 44.53 250 SER A CA 1
ATOM 1963 C C . SER A 1 250 ? 9.435 2.882 -18.457 1.00 44.53 250 SER A C 1
ATOM 1965 O O . SER A 1 250 ? 10.453 3.155 -19.089 1.00 44.53 250 SER A O 1
ATOM 1967 N N . LEU A 1 251 ? 8.685 1.810 -18.731 1.00 40.50 251 LEU A N 1
ATOM 1968 C CA . LEU A 1 251 ? 8.999 0.826 -19.773 1.00 40.50 251 LEU A CA 1
ATOM 1969 C C . LEU A 1 251 ? 8.428 1.213 -21.147 1.00 40.50 251 LEU A C 1
ATOM 1971 O O . LEU A 1 251 ? 9.001 0.860 -22.175 1.00 40.50 251 LEU A O 1
ATOM 1975 N N . THR A 1 252 ? 7.331 1.973 -21.183 1.00 41.69 252 THR A N 1
ATOM 1976 C CA . THR A 1 252 ? 6.522 2.158 -22.399 1.00 41.69 252 THR A CA 1
ATOM 1977 C C . THR A 1 252 ? 6.598 3.598 -22.914 1.00 41.69 252 THR A C 1
ATOM 1979 O O . THR A 1 252 ? 5.664 4.385 -22.794 1.00 41.69 252 THR A O 1
ATOM 1982 N N . ARG A 1 253 ? 7.743 3.955 -23.509 1.00 37.50 253 ARG A N 1
ATOM 1983 C CA . ARG A 1 253 ? 7.915 5.160 -24.352 1.00 37.50 253 ARG A CA 1
ATOM 1984 C C . ARG A 1 253 ? 7.903 4.838 -25.856 1.00 37.50 253 ARG A C 1
ATOM 1986 O O . ARG A 1 253 ? 8.483 5.561 -26.659 1.00 37.50 253 ARG A O 1
ATOM 1993 N N . GLY A 1 254 ? 7.221 3.760 -26.234 1.00 29.95 254 GLY A N 1
ATOM 1994 C CA . GLY A 1 254 ? 6.970 3.355 -27.614 1.00 29.95 254 GLY A CA 1
ATOM 1995 C C . GLY A 1 254 ? 5.585 2.722 -27.722 1.00 29.95 254 GLY A C 1
ATOM 1996 O O . GLY A 1 254 ? 5.128 2.085 -26.778 1.00 29.95 254 GLY A O 1
ATOM 1997 N N . THR A 1 255 ? 4.913 2.974 -28.840 1.00 28.06 255 THR A N 1
ATOM 1998 C CA . THR A 1 255 ? 3.558 2.543 -29.208 1.00 28.06 255 THR A CA 1
ATOM 1999 C C . THR A 1 255 ? 3.246 1.106 -28.768 1.00 28.06 255 THR A C 1
ATOM 2001 O O . THR A 1 255 ? 4.015 0.188 -29.040 1.00 28.06 255 THR A O 1
ATOM 2004 N N . ILE A 1 256 ? 2.115 0.914 -28.081 1.00 38.47 256 ILE A N 1
ATOM 2005 C CA . ILE A 1 256 ? 1.643 -0.400 -27.630 1.00 38.47 256 ILE A CA 1
ATOM 2006 C C . ILE A 1 256 ? 1.025 -1.128 -28.829 1.00 38.47 256 ILE A C 1
ATOM 2008 O O . ILE A 1 256 ? -0.137 -0.898 -29.157 1.00 38.47 256 ILE A O 1
ATOM 2012 N N . ASP A 1 257 ? 1.786 -2.020 -29.463 1.00 32.22 257 ASP A N 1
ATOM 2013 C CA . ASP A 1 257 ? 1.231 -3.038 -30.359 1.00 32.22 257 ASP A CA 1
ATOM 2014 C C . ASP A 1 257 ? 0.789 -4.250 -29.532 1.00 32.22 257 ASP A C 1
ATOM 2016 O O . ASP A 1 257 ? 1.586 -5.095 -29.116 1.00 32.22 257 ASP A O 1
ATOM 2020 N N . VAL A 1 258 ? -0.523 -4.335 -29.311 1.00 41.03 258 VAL A N 1
ATOM 2021 C CA . VAL A 1 258 ? -1.221 -5.376 -28.531 1.00 41.03 258 VAL A CA 1
ATOM 2022 C C . VAL A 1 258 ? -1.009 -6.791 -29.109 1.00 41.03 258 VAL A C 1
ATOM 2024 O O . VAL A 1 258 ? -1.217 -7.783 -28.418 1.00 41.03 258 VAL A O 1
ATOM 2027 N N . ALA A 1 259 ? -0.537 -6.909 -30.355 1.00 37.34 259 ALA A N 1
ATOM 2028 C CA . ALA A 1 259 ? -0.290 -8.185 -31.028 1.00 37.34 259 ALA A CA 1
ATOM 2029 C C . ALA A 1 259 ? 1.056 -8.854 -30.671 1.00 37.34 259 ALA A C 1
ATOM 2031 O O . ALA A 1 259 ? 1.246 -10.027 -30.989 1.00 37.34 259 ALA A O 1
ATOM 2032 N N . THR A 1 260 ? 1.981 -8.149 -30.001 1.00 37.88 260 THR A N 1
ATOM 2033 C CA . THR A 1 260 ? 3.367 -8.625 -29.787 1.00 37.88 260 THR A CA 1
ATOM 2034 C C . THR A 1 260 ? 3.773 -8.699 -28.312 1.00 37.88 260 THR A C 1
ATOM 2036 O O . THR A 1 260 ? 4.962 -8.693 -27.990 1.00 37.88 260 THR A O 1
ATOM 2039 N N . MET A 1 261 ? 2.815 -8.774 -27.383 1.00 43.94 261 MET A N 1
ATOM 2040 C CA . MET A 1 261 ? 3.127 -9.016 -25.972 1.00 43.94 261 MET A CA 1
ATOM 2041 C C . MET A 1 261 ? 3.514 -10.484 -25.764 1.00 43.94 261 MET A C 1
ATOM 2043 O O . MET A 1 261 ? 2.667 -11.364 -25.617 1.00 43.94 261 MET A O 1
ATOM 2047 N N . LYS A 1 262 ? 4.823 -10.754 -25.709 1.00 46.09 262 LYS A N 1
ATOM 2048 C CA . LYS A 1 262 ? 5.312 -11.884 -24.913 1.00 46.09 262 LYS A CA 1
ATOM 2049 C C . LYS A 1 262 ? 4.852 -11.658 -23.470 1.00 46.09 262 LYS A C 1
ATOM 2051 O O . LYS A 1 262 ? 4.875 -10.531 -22.988 1.00 46.09 262 LYS A O 1
ATOM 2056 N N . SER A 1 263 ? 4.430 -12.723 -22.798 1.00 56.38 263 SER A N 1
ATOM 2057 C CA . SER A 1 263 ? 4.113 -12.718 -21.369 1.00 56.38 263 SER A CA 1
ATOM 2058 C C . SER A 1 263 ? 5.348 -12.285 -20.574 1.00 56.38 263 SER A C 1
ATOM 2060 O O . SER A 1 263 ? 6.235 -13.099 -20.305 1.00 56.38 263 SER A O 1
ATOM 2062 N N . ASP A 1 264 ? 5.439 -11.000 -20.246 1.00 71.50 264 ASP A N 1
ATOM 2063 C CA . ASP A 1 264 ? 6.544 -10.471 -19.454 1.00 71.50 264 ASP A CA 1
ATOM 2064 C C . ASP A 1 264 ? 6.554 -11.120 -18.063 1.00 71.50 264 ASP A C 1
ATOM 2066 O O . ASP A 1 264 ? 5.520 -11.490 -17.499 1.00 71.50 264 ASP A O 1
ATOM 2070 N N . SER A 1 265 ? 7.745 -11.288 -17.497 1.00 77.44 265 SER A N 1
ATOM 2071 C CA . SER A 1 265 ? 7.915 -11.882 -16.173 1.00 77.44 265 SER A CA 1
ATOM 2072 C C . SER A 1 265 ? 8.058 -10.815 -15.094 1.00 77.44 265 SER A C 1
ATOM 2074 O O . SER A 1 265 ? 8.830 -9.871 -15.264 1.00 77.44 265 SER A O 1
ATOM 2076 N N . ILE A 1 266 ? 7.413 -11.010 -13.945 1.00 79.69 266 ILE A N 1
ATOM 2077 C CA . ILE A 1 266 ? 7.551 -10.146 -12.766 1.00 79.69 266 ILE A CA 1
ATOM 2078 C C . ILE A 1 266 ? 8.060 -10.952 -11.569 1.00 79.69 266 ILE A C 1
ATOM 2080 O O . ILE A 1 266 ? 7.545 -12.027 -11.277 1.00 79.69 266 ILE A O 1
ATOM 2084 N N . LEU A 1 267 ? 9.063 -10.431 -10.854 1.00 80.38 267 LEU A N 1
ATOM 2085 C CA . LEU A 1 267 ? 9.563 -11.011 -9.604 1.00 80.38 267 LEU A CA 1
ATOM 2086 C C . LEU A 1 267 ? 9.067 -10.194 -8.406 1.00 80.38 267 LEU A C 1
ATOM 2088 O O . LEU A 1 267 ? 9.430 -9.033 -8.237 1.00 80.38 267 LEU A O 1
ATOM 2092 N N . ILE A 1 268 ? 8.264 -10.820 -7.547 1.00 81.44 268 ILE A N 1
ATOM 2093 C CA . ILE A 1 268 ? 7.659 -10.206 -6.363 1.00 81.44 268 ILE A CA 1
ATOM 2094 C C . ILE A 1 268 ? 8.291 -10.793 -5.104 1.00 81.44 268 ILE A C 1
ATOM 2096 O O . ILE A 1 268 ? 8.043 -11.941 -4.728 1.00 81.44 268 ILE A O 1
ATOM 2100 N N . HIS A 1 269 ? 9.067 -9.993 -4.385 1.00 81.94 269 HIS A N 1
ATOM 2101 C CA . HIS A 1 269 ? 9.602 -10.416 -3.096 1.00 81.94 269 HIS A CA 1
ATOM 2102 C C . HIS A 1 269 ? 8.558 -10.332 -1.976 1.00 81.94 269 HIS A C 1
ATOM 2104 O O . HIS A 1 269 ? 7.821 -9.356 -1.859 1.00 81.94 269 HIS A O 1
ATOM 2110 N N . GLY A 1 270 ? 8.532 -11.337 -1.097 1.00 79.00 270 GLY A N 1
ATOM 2111 C CA . GLY A 1 270 ? 7.646 -11.356 0.069 1.00 79.00 270 GLY A CA 1
ATOM 2112 C C . GLY A 1 270 ? 6.175 -11.610 -0.271 1.00 79.00 270 GLY A C 1
ATOM 2113 O O . GLY A 1 270 ? 5.301 -10.961 0.303 1.00 79.00 270 GLY A O 1
ATOM 2114 N N . GLY A 1 271 ? 5.894 -12.573 -1.155 1.00 78.69 271 GLY A N 1
ATOM 2115 C CA . GLY A 1 271 ? 4.545 -12.890 -1.647 1.00 78.69 271 GLY A CA 1
ATOM 2116 C C . GLY A 1 271 ? 3.505 -13.210 -0.567 1.00 78.69 271 GLY A C 1
ATOM 2117 O O . GLY A 1 271 ? 2.315 -13.012 -0.781 1.00 78.69 271 GLY A O 1
ATOM 2118 N N . ALA A 1 272 ? 3.929 -13.654 0.621 1.00 80.44 272 ALA A N 1
ATOM 2119 C CA . ALA A 1 272 ? 3.022 -13.925 1.741 1.00 80.44 272 ALA A CA 1
ATOM 2120 C C . ALA A 1 272 ? 2.465 -12.658 2.425 1.00 80.44 272 ALA A C 1
ATOM 2122 O O . ALA A 1 272 ? 1.445 -12.741 3.116 1.00 80.44 272 ALA A O 1
ATOM 2123 N N . GLY A 1 273 ? 3.113 -11.502 2.254 1.00 83.12 273 GLY A N 1
ATOM 2124 C CA . GLY A 1 273 ? 2.655 -10.227 2.809 1.00 83.12 273 GLY A CA 1
ATOM 2125 C C . GLY A 1 273 ? 1.497 -9.617 2.014 1.00 83.12 273 GLY A C 1
ATOM 2126 O O . GLY A 1 273 ? 1.256 -9.996 0.873 1.00 83.12 273 GLY A O 1
ATOM 2127 N N . ALA A 1 274 ? 0.806 -8.635 2.597 1.00 86.50 274 ALA A N 1
ATOM 2128 C CA . ALA A 1 274 ? -0.366 -8.008 1.977 1.00 86.50 274 ALA A CA 1
ATOM 2129 C C . ALA A 1 274 ? -0.088 -7.419 0.577 1.00 86.50 274 ALA A C 1
ATOM 2131 O O . ALA A 1 274 ? -0.794 -7.730 -0.378 1.00 86.50 274 ALA A O 1
ATOM 2132 N N . LEU A 1 275 ? 0.987 -6.633 0.434 1.00 87.94 275 LEU A N 1
ATOM 2133 C CA . LEU A 1 275 ? 1.393 -6.070 -0.860 1.00 87.94 275 LEU A CA 1
ATOM 2134 C C . LEU A 1 275 ? 1.773 -7.160 -1.875 1.00 87.94 275 LEU A C 1
ATOM 2136 O O . LEU A 1 275 ? 1.428 -7.057 -3.048 1.00 87.94 275 LEU A O 1
ATOM 2140 N N . GLY A 1 276 ? 2.464 -8.210 -1.423 1.00 85.62 276 GLY A N 1
ATOM 2141 C CA . GLY A 1 276 ? 2.859 -9.328 -2.277 1.00 85.62 276 GLY A CA 1
ATOM 2142 C C . GLY A 1 276 ? 1.645 -10.060 -2.846 1.00 85.62 276 GLY A C 1
ATOM 2143 O O . GLY A 1 276 ? 1.575 -10.270 -4.051 1.00 85.62 276 GLY A O 1
ATOM 2144 N N . GLN A 1 277 ? 0.655 -10.363 -2.002 1.00 86.00 277 GLN A N 1
ATOM 2145 C CA . GLN A 1 277 ? -0.602 -10.984 -2.429 1.00 86.00 277 GLN A CA 1
ATOM 2146 C C . GLN A 1 277 ? -1.359 -10.111 -3.443 1.00 86.00 277 GLN A C 1
ATOM 2148 O O . GLN A 1 277 ? -1.813 -10.626 -4.463 1.00 86.00 277 GLN A O 1
ATOM 2153 N N . ALA A 1 278 ? -1.440 -8.796 -3.206 1.00 88.19 278 ALA A N 1
ATOM 2154 C CA . ALA A 1 278 ? -2.085 -7.861 -4.128 1.00 88.19 278 ALA A CA 1
ATOM 2155 C C . ALA A 1 278 ? -1.367 -7.790 -5.491 1.00 88.19 278 ALA A C 1
ATOM 2157 O O . ALA A 1 278 ? -2.016 -7.894 -6.531 1.00 88.19 278 ALA A O 1
ATOM 2158 N N . LEU A 1 279 ? -0.031 -7.682 -5.500 1.00 85.44 279 LEU A N 1
ATOM 2159 C CA . LEU A 1 279 ? 0.771 -7.668 -6.730 1.00 85.44 279 LEU A CA 1
ATOM 2160 C C . LEU A 1 279 ? 0.670 -8.983 -7.509 1.00 85.44 279 LEU A C 1
ATOM 2162 O O . LEU A 1 279 ? 0.602 -8.947 -8.732 1.00 85.44 279 LEU A O 1
ATOM 2166 N N . ILE A 1 280 ? 0.640 -10.132 -6.824 1.00 84.75 280 ILE A N 1
ATOM 2167 C CA . ILE A 1 280 ? 0.448 -11.437 -7.474 1.00 84.75 280 ILE A CA 1
ATOM 2168 C C . ILE A 1 280 ? -0.928 -11.480 -8.143 1.00 84.75 280 ILE A C 1
ATOM 2170 O O . ILE A 1 280 ? -1.025 -11.861 -9.305 1.00 84.75 280 ILE A O 1
ATOM 2174 N N . SER A 1 281 ? -1.979 -11.053 -7.435 1.00 87.19 281 SER A N 1
ATOM 2175 C CA . SER A 1 281 ? -3.349 -11.061 -7.957 1.00 87.19 281 SER A CA 1
ATOM 2176 C C . SER A 1 281 ? -3.494 -10.178 -9.200 1.00 87.19 281 SER A C 1
ATOM 2178 O O . SER A 1 281 ? -3.985 -10.633 -10.232 1.00 87.19 281 SER A O 1
ATOM 2180 N N . ILE A 1 282 ? -3.000 -8.936 -9.134 1.00 83.50 282 ILE A N 1
ATOM 2181 C CA . ILE A 1 282 ? -3.031 -8.015 -10.277 1.00 83.50 282 ILE A CA 1
ATOM 2182 C C . ILE A 1 282 ? -2.129 -8.527 -11.409 1.00 83.50 282 ILE A C 1
ATOM 2184 O O . ILE A 1 282 ? -2.528 -8.505 -12.568 1.00 83.50 282 ILE A O 1
ATOM 2188 N N . GLY A 1 283 ? -0.929 -9.019 -11.091 1.00 79.31 283 GLY A N 1
ATOM 2189 C CA . GLY A 1 283 ? 0.027 -9.497 -12.088 1.00 79.31 283 GLY A CA 1
ATOM 2190 C C . GLY A 1 283 ? -0.506 -10.673 -12.907 1.00 79.31 283 GLY A C 1
ATOM 2191 O O . GLY A 1 283 ? -0.395 -10.666 -14.131 1.00 79.31 283 GLY A O 1
ATOM 2192 N N . LEU A 1 284 ? -1.156 -11.636 -12.246 1.00 81.62 284 LEU A N 1
ATOM 2193 C CA . LEU A 1 284 ? -1.823 -12.756 -12.913 1.00 81.62 284 LEU A CA 1
ATOM 2194 C C . LEU A 1 284 ? -3.010 -12.296 -13.768 1.00 81.62 284 LEU A C 1
ATOM 2196 O O . LEU A 1 284 ? -3.209 -12.826 -14.856 1.00 81.62 284 LEU A O 1
ATOM 2200 N N . ALA A 1 285 ? -3.774 -11.300 -13.310 1.00 79.62 285 ALA A N 1
ATOM 2201 C CA . ALA A 1 285 ? -4.906 -10.761 -14.063 1.00 79.62 285 ALA A CA 1
ATOM 2202 C C . ALA A 1 285 ? -4.485 -10.000 -15.331 1.00 79.62 285 ALA A C 1
ATOM 2204 O O . ALA A 1 285 ? -5.211 -10.021 -16.321 1.00 79.62 285 ALA A O 1
ATOM 2205 N N . ILE A 1 286 ? -3.314 -9.354 -15.313 1.00 78.25 286 ILE A N 1
ATOM 2206 C CA . ILE A 1 286 ? -2.722 -8.686 -16.484 1.00 78.25 286 ILE 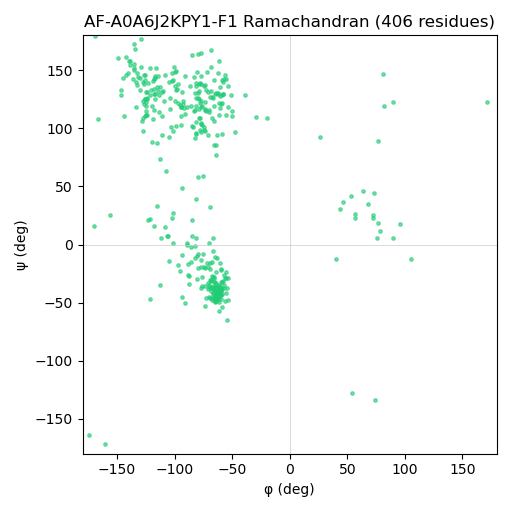A CA 1
ATOM 2207 C C . ILE A 1 286 ? -2.080 -9.704 -17.451 1.00 78.25 286 ILE A C 1
ATOM 2209 O O . ILE A 1 286 ? -1.905 -9.402 -18.628 1.00 78.25 286 ILE A O 1
ATOM 2213 N N . GLY A 1 287 ? -1.768 -10.920 -16.985 1.00 74.75 287 GLY A N 1
ATOM 2214 C CA . GLY A 1 287 ? -1.152 -11.980 -17.794 1.00 74.75 287 GLY A CA 1
ATOM 2215 C C . GLY A 1 287 ? 0.374 -12.074 -17.675 1.00 74.75 287 GLY A C 1
ATOM 2216 O O . GLY A 1 287 ? 1.017 -12.690 -18.526 1.00 74.75 287 GLY A O 1
ATOM 2217 N N . TYR A 1 288 ? 0.973 -11.489 -16.632 1.00 78.00 288 TYR A N 1
ATOM 2218 C CA . TYR A 1 288 ? 2.406 -11.626 -16.370 1.00 78.00 288 TYR A CA 1
ATOM 2219 C C . TYR A 1 288 ? 2.767 -13.029 -15.863 1.00 78.00 288 TYR A C 1
ATOM 2221 O O . TYR A 1 288 ? 2.024 -13.654 -15.102 1.00 78.00 288 TYR A O 1
ATOM 2229 N N . GLN A 1 289 ? 3.974 -13.495 -16.194 1.00 81.31 289 GLN A N 1
ATOM 2230 C CA . GLN A 1 289 ? 4.566 -14.662 -15.546 1.00 81.31 289 GLN A CA 1
ATOM 2231 C C . GLN A 1 289 ? 5.105 -14.259 -14.166 1.00 81.31 289 GLN A C 1
ATOM 2233 O O . GLN A 1 289 ? 6.149 -13.617 -14.043 1.00 81.31 289 GLN A O 1
ATOM 2238 N N . VAL A 1 290 ? 4.375 -14.620 -13.111 1.00 83.06 290 VAL A N 1
ATOM 2239 C CA . VAL A 1 290 ? 4.679 -14.183 -11.745 1.00 83.06 290 VAL A CA 1
ATOM 2240 C C . VAL A 1 290 ? 5.634 -15.146 -11.037 1.00 83.06 290 VAL A C 1
ATOM 2242 O O . VAL A 1 290 ? 5.297 -16.295 -10.761 1.00 83.06 290 VAL A O 1
ATOM 2245 N N . PHE A 1 291 ? 6.806 -14.644 -10.659 1.00 83.19 291 PHE A N 1
ATOM 2246 C CA . PHE A 1 291 ? 7.739 -15.280 -9.734 1.00 83.19 291 PHE A CA 1
ATOM 2247 C C . PHE A 1 291 ? 7.620 -14.616 -8.365 1.00 83.19 291 PHE A C 1
ATOM 2249 O O . PHE A 1 291 ? 7.505 -13.395 -8.270 1.00 83.19 291 PHE A O 1
ATOM 2256 N N . THR A 1 292 ? 7.681 -15.382 -7.275 1.00 83.94 292 THR A N 1
ATOM 2257 C CA . THR A 1 292 ? 7.646 -14.794 -5.933 1.00 83.94 292 THR A CA 1
ATOM 2258 C C . THR A 1 292 ? 8.589 -15.476 -4.959 1.00 83.94 292 THR A C 1
ATOM 2260 O O . THR A 1 292 ? 8.825 -16.678 -5.045 1.00 83.94 292 THR A O 1
ATOM 2263 N N . THR A 1 293 ? 9.125 -14.706 -4.010 1.00 82.88 293 THR A N 1
ATOM 2264 C CA . THR A 1 293 ? 9.865 -15.255 -2.870 1.00 82.88 293 THR A CA 1
ATOM 2265 C C . THR A 1 293 ? 9.020 -15.187 -1.605 1.00 82.88 293 THR A C 1
ATOM 2267 O O . THR A 1 293 ? 8.343 -14.192 -1.334 1.00 82.88 293 THR A O 1
ATOM 2270 N N . VAL A 1 294 ? 9.083 -16.234 -0.786 1.00 74.06 294 VAL A N 1
ATOM 2271 C CA . VAL A 1 294 ? 8.419 -16.287 0.519 1.00 74.06 294 VAL A CA 1
ATOM 2272 C C . VAL A 1 294 ? 9.457 -16.664 1.566 1.00 74.06 294 VAL A C 1
ATOM 2274 O O . VAL A 1 294 ? 10.112 -17.694 1.453 1.00 74.06 294 VAL A O 1
ATOM 2277 N N . SER A 1 295 ? 9.618 -15.830 2.595 1.00 63.34 295 SER A N 1
ATOM 2278 C CA . SER A 1 295 ? 10.433 -16.191 3.755 1.00 63.34 295 SER A CA 1
ATOM 2279 C C . SER A 1 295 ? 9.581 -17.064 4.673 1.00 63.34 295 SER A C 1
ATOM 2281 O O . SER A 1 295 ? 8.762 -16.563 5.442 1.00 63.34 295 SER A O 1
ATOM 2283 N N . LEU A 1 296 ? 9.718 -18.383 4.552 1.00 52.62 296 LEU A N 1
ATOM 2284 C CA . LEU A 1 296 ? 9.101 -19.322 5.481 1.00 52.62 296 LEU A CA 1
ATOM 2285 C C . LEU A 1 296 ? 9.995 -19.426 6.721 1.00 52.62 296 LEU A C 1
ATOM 2287 O O . LEU A 1 296 ? 10.913 -20.234 6.774 1.00 52.62 296 LEU A O 1
ATOM 2291 N N . ARG A 1 297 ? 9.700 -18.642 7.766 1.00 45.66 297 ARG A N 1
ATOM 2292 C CA . ARG A 1 297 ? 10.131 -18.979 9.139 1.00 45.66 297 ARG A CA 1
ATOM 2293 C C . ARG A 1 297 ? 9.176 -19.998 9.780 1.00 45.66 297 ARG A C 1
ATOM 2295 O O . ARG A 1 297 ? 8.847 -19.893 10.955 1.00 45.66 297 ARG A O 1
ATOM 2302 N N . CYS A 1 298 ? 8.708 -20.973 9.001 1.00 37.88 298 CYS A N 1
ATOM 2303 C CA . CYS A 1 298 ? 8.058 -22.175 9.505 1.00 37.88 298 CYS A CA 1
ATOM 2304 C C . CYS A 1 298 ? 9.023 -23.333 9.213 1.00 37.88 298 CYS A C 1
ATOM 2306 O O . CYS A 1 298 ? 9.106 -23.798 8.086 1.00 37.88 298 CYS A O 1
ATOM 2308 N N . SER A 1 299 ? 9.850 -23.651 10.213 1.00 33.91 299 SER A N 1
ATOM 2309 C CA . SER A 1 299 ? 10.780 -24.787 10.330 1.00 33.91 299 SER A CA 1
ATOM 2310 C C . SER A 1 299 ? 11.336 -25.431 9.038 1.00 33.91 299 SER A C 1
ATOM 2312 O O . SER A 1 299 ? 10.789 -26.418 8.560 1.00 33.91 299 SER A O 1
ATOM 2314 N N . SER A 1 300 ? 12.504 -24.969 8.561 1.00 27.91 300 SER A N 1
ATOM 2315 C CA . SER A 1 300 ? 13.551 -25.854 8.001 1.00 27.91 300 SER A CA 1
ATOM 2316 C C . SER A 1 300 ? 14.911 -25.147 7.819 1.00 27.91 300 SER A C 1
ATOM 2318 O O . SER A 1 300 ? 15.092 -24.324 6.928 1.00 27.91 300 SER A O 1
ATOM 2320 N N . ARG A 1 301 ? 15.853 -25.524 8.695 1.00 29.33 301 ARG A N 1
ATOM 2321 C CA . ARG A 1 301 ? 17.333 -25.644 8.639 1.00 29.33 301 ARG A CA 1
ATOM 2322 C C . ARG A 1 301 ? 18.274 -24.633 7.947 1.00 29.33 301 ARG A C 1
ATOM 2324 O O . ARG A 1 301 ? 19.455 -24.716 8.260 1.00 29.33 301 ARG A O 1
ATOM 2331 N N . TRP A 1 302 ? 17.848 -23.671 7.128 1.00 25.70 302 TRP A N 1
ATOM 2332 C CA . TRP A 1 302 ? 18.759 -22.626 6.614 1.00 25.70 302 TRP A CA 1
ATOM 2333 C C . TRP A 1 302 ? 18.043 -21.283 6.434 1.00 25.70 302 TRP A C 1
ATOM 2335 O O . TRP A 1 302 ? 17.000 -21.206 5.789 1.00 25.70 302 TRP A O 1
ATOM 2345 N N . THR A 1 303 ? 18.615 -20.211 6.984 1.00 25.70 303 THR A N 1
ATOM 2346 C CA . THR A 1 303 ? 18.152 -18.827 6.800 1.00 25.70 303 THR A CA 1
ATOM 2347 C C . THR A 1 303 ? 19.237 -18.013 6.111 1.00 25.70 303 THR A C 1
ATOM 2349 O O . THR A 1 303 ? 20.290 -17.788 6.703 1.00 25.70 303 THR A O 1
ATOM 2352 N N . LEU A 1 304 ? 18.964 -17.539 4.893 1.00 26.94 304 LEU A N 1
ATOM 2353 C CA . LEU A 1 304 ? 19.673 -16.399 4.314 1.00 26.94 304 LEU A CA 1
ATOM 2354 C C . LEU A 1 304 ? 18.888 -15.128 4.639 1.00 26.94 304 LEU A C 1
ATOM 2356 O O . LEU A 1 304 ? 17.697 -15.026 4.332 1.00 26.94 304 LEU A O 1
ATOM 2360 N N . ASP A 1 305 ? 19.564 -14.181 5.281 1.00 29.28 305 ASP A N 1
ATOM 2361 C CA . ASP A 1 305 ? 19.044 -12.845 5.527 1.00 29.28 305 ASP A CA 1
ATOM 2362 C C . ASP A 1 305 ? 19.159 -12.021 4.242 1.00 29.28 305 ASP A C 1
ATOM 2364 O O . ASP A 1 305 ? 20.243 -11.866 3.681 1.00 29.28 305 ASP A O 1
ATOM 2368 N N . VAL A 1 306 ? 18.027 -11.516 3.762 1.00 33.78 306 VAL A N 1
ATOM 2369 C CA . VAL A 1 306 ? 17.993 -10.494 2.716 1.00 33.78 306 VAL A CA 1
ATOM 2370 C C . VAL A 1 306 ? 17.389 -9.277 3.386 1.00 33.78 306 VAL A C 1
ATOM 2372 O O . VAL A 1 306 ? 16.164 -9.107 3.448 1.00 33.78 306 VAL A O 1
ATOM 2375 N N . SER A 1 307 ? 18.275 -8.503 4.002 1.00 32.03 307 SER A N 1
ATOM 2376 C CA . SER A 1 307 ? 17.949 -7.298 4.742 1.00 32.03 307 SER A CA 1
ATOM 2377 C C . SER A 1 307 ? 17.067 -6.382 3.891 1.00 32.03 307 SER A C 1
ATOM 2379 O O . SER A 1 307 ? 17.344 -6.071 2.733 1.00 32.03 307 SER A O 1
ATOM 2381 N N . LYS A 1 308 ? 15.942 -5.965 4.478 1.00 43.69 308 LYS A N 1
ATOM 2382 C CA . LYS A 1 308 ? 15.160 -4.842 3.966 1.00 43.69 308 LYS A CA 1
ATOM 2383 C C . LYS A 1 308 ? 15.852 -3.557 4.403 1.00 43.69 308 LYS A C 1
ATOM 2385 O O . LYS A 1 308 ? 16.178 -3.428 5.578 1.00 43.69 308 LYS A O 1
ATOM 2390 N N . TYR A 1 309 ? 16.009 -2.664 3.431 1.00 42.94 309 TYR A N 1
ATOM 2391 C CA . TYR A 1 309 ? 16.459 -1.276 3.506 1.00 42.94 309 TYR A CA 1
ATOM 2392 C C . TYR A 1 309 ? 16.343 -0.651 4.905 1.00 42.94 309 TYR A C 1
ATOM 2394 O O . TYR A 1 309 ? 15.246 -0.374 5.392 1.00 42.94 309 TYR A O 1
ATOM 2402 N N . ASN A 1 310 ? 17.498 -0.443 5.530 1.00 38.53 310 ASN A N 1
ATOM 2403 C CA . ASN A 1 310 ? 17.676 0.415 6.685 1.00 38.53 310 ASN A CA 1
ATOM 2404 C C . ASN A 1 310 ? 18.109 1.789 6.136 1.00 38.53 310 ASN A C 1
ATOM 2406 O O . ASN A 1 310 ? 19.150 1.851 5.493 1.00 38.53 310 ASN A O 1
ATOM 2410 N N . PRO A 1 311 ? 17.359 2.885 6.333 1.00 42.75 311 PRO A N 1
ATOM 2411 C CA . PRO A 1 311 ? 17.728 4.199 5.793 1.00 42.75 311 PRO A CA 1
ATOM 2412 C C . PRO A 1 311 ? 19.025 4.785 6.385 1.00 42.75 311 PRO A C 1
ATOM 2414 O O . PRO A 1 311 ? 19.519 5.789 5.884 1.00 42.75 311 PRO A O 1
ATOM 2417 N N . GLN A 1 312 ? 19.555 4.187 7.460 1.00 42.59 312 GLN A N 1
ATOM 2418 C CA . GLN A 1 312 ? 20.876 4.496 8.029 1.00 42.59 312 GLN A CA 1
ATOM 2419 C C . GLN A 1 312 ? 22.018 3.816 7.252 1.00 42.59 312 GLN A C 1
ATOM 2421 O O . GLN A 1 312 ? 23.157 4.268 7.320 1.00 42.59 312 GLN A O 1
ATOM 2426 N N . ASP A 1 313 ? 21.713 2.761 6.489 1.00 44.94 313 ASP A N 1
ATOM 2427 C CA . ASP A 1 313 ? 22.658 2.116 5.589 1.00 44.94 313 ASP A CA 1
ATOM 2428 C C . ASP A 1 313 ? 22.468 2.719 4.198 1.00 44.94 313 ASP A C 1
ATOM 2430 O O . ASP A 1 313 ? 21.530 2.383 3.467 1.00 44.94 313 ASP A O 1
ATOM 2434 N N . SER A 1 314 ? 23.370 3.617 3.802 1.00 46.22 314 SER A N 1
ATOM 2435 C CA . SER A 1 314 ? 23.531 4.022 2.407 1.00 46.22 314 SER A CA 1
ATOM 2436 C C . SER A 1 314 ? 24.000 2.814 1.591 1.00 46.22 314 SER A C 1
ATOM 2438 O O . SER A 1 314 ? 25.171 2.654 1.257 1.00 46.22 314 SER A O 1
ATOM 2440 N N . SER A 1 315 ? 23.072 1.905 1.289 1.00 56.16 315 SER A N 1
ATOM 2441 C CA . SER A 1 315 ? 23.353 0.768 0.423 1.00 56.16 315 SER A CA 1
ATOM 2442 C C . SER A 1 315 ? 23.744 1.309 -0.950 1.00 56.16 315 SER A C 1
ATOM 2444 O O . SER A 1 315 ? 22.949 1.933 -1.655 1.00 56.16 315 SER A O 1
ATOM 2446 N N . LEU A 1 316 ? 25.017 1.133 -1.299 1.00 63.28 316 LEU A N 1
ATOM 2447 C CA . LEU A 1 316 ? 25.557 1.568 -2.576 1.00 63.28 316 LEU A CA 1
ATOM 2448 C C . LEU A 1 316 ? 24.887 0.750 -3.680 1.00 63.28 316 LEU A C 1
ATOM 2450 O O . LEU A 1 316 ? 25.181 -0.431 -3.869 1.00 63.28 316 LEU A O 1
ATOM 2454 N N . PHE A 1 317 ? 23.982 1.377 -4.426 1.00 66.62 317 PHE A N 1
ATOM 2455 C CA . PHE A 1 317 ? 23.447 0.770 -5.632 1.00 66.62 317 PHE A CA 1
ATOM 2456 C C . PHE A 1 317 ? 24.487 0.897 -6.749 1.00 66.62 317 PHE A C 1
ATOM 2458 O O . PHE A 1 317 ? 24.716 1.975 -7.295 1.00 66.62 317 PHE A O 1
ATOM 2465 N N . GLY A 1 318 ? 25.161 -0.208 -7.072 1.00 71.25 318 GLY A N 1
ATOM 2466 C CA . GLY A 1 318 ? 26.196 -0.214 -8.102 1.00 71.25 318 GLY A CA 1
ATOM 2467 C C . GLY A 1 318 ? 25.631 0.164 -9.473 1.00 71.25 318 GLY A C 1
ATOM 2468 O O . GLY A 1 318 ? 24.772 -0.540 -10.003 1.00 71.25 318 GLY A O 1
ATOM 2469 N N . MET A 1 319 ? 26.158 1.226 -10.095 1.00 70.94 319 MET A N 1
ATOM 2470 C CA . MET A 1 319 ? 25.643 1.725 -11.382 1.00 70.94 319 MET A CA 1
ATOM 2471 C C . MET A 1 319 ? 25.695 0.705 -12.524 1.00 70.94 319 MET A C 1
ATOM 2473 O O . MET A 1 319 ? 24.935 0.808 -13.486 1.00 70.94 319 MET A O 1
ATOM 2477 N N . ALA A 1 320 ? 26.547 -0.316 -12.409 1.00 71.00 320 ALA A N 1
ATOM 2478 C CA . ALA A 1 320 ? 26.584 -1.435 -13.344 1.00 71.00 320 ALA A CA 1
ATOM 2479 C C . ALA A 1 320 ? 25.231 -2.167 -13.460 1.00 71.00 320 ALA A C 1
ATOM 2481 O O . ALA A 1 320 ? 24.941 -2.723 -14.517 1.00 71.00 320 ALA A O 1
ATOM 2482 N N . ASN A 1 321 ? 24.383 -2.118 -12.427 1.00 70.62 321 ASN A N 1
ATOM 2483 C CA . ASN A 1 321 ? 23.061 -2.745 -12.419 1.00 70.62 321 ASN A CA 1
ATOM 2484 C C . ASN A 1 321 ? 22.035 -2.039 -13.323 1.00 70.62 321 ASN A C 1
ATOM 2486 O O . ASN A 1 321 ? 21.020 -2.652 -13.648 1.00 70.62 321 ASN A O 1
ATOM 2490 N N . LEU A 1 322 ? 22.300 -0.798 -13.760 1.00 67.75 322 LEU A N 1
ATOM 2491 C CA . LEU A 1 322 ? 21.477 -0.080 -14.748 1.00 67.75 322 LEU A CA 1
ATOM 2492 C C . LEU A 1 322 ? 21.903 -0.330 -16.201 1.00 67.75 322 LEU A C 1
ATOM 2494 O O . LEU A 1 322 ? 21.309 0.220 -17.126 1.00 67.75 322 LEU A O 1
ATOM 2498 N N . LYS A 1 323 ? 22.928 -1.160 -16.438 1.00 62.44 323 LYS A N 1
ATOM 2499 C CA . LYS A 1 323 ? 23.276 -1.584 -17.800 1.00 62.44 323 LYS A CA 1
ATOM 2500 C C . LYS A 1 323 ? 22.109 -2.349 -18.435 1.00 62.44 323 LYS A C 1
ATOM 2502 O O . LYS A 1 323 ? 21.273 -2.923 -17.739 1.00 62.44 323 LYS A O 1
ATOM 2507 N N . TYR A 1 324 ? 22.103 -2.394 -19.768 1.00 67.44 324 TYR A N 1
ATOM 2508 C CA . TYR A 1 324 ? 21.092 -3.087 -20.578 1.00 67.44 324 TYR A CA 1
ATOM 2509 C C . TYR A 1 324 ? 19.687 -2.461 -20.529 1.00 67.44 324 TYR A C 1
ATOM 2511 O O . TYR A 1 324 ? 18.697 -3.184 -20.577 1.00 67.44 324 TYR A O 1
ATOM 2519 N N . GLY A 1 325 ? 19.584 -1.128 -20.430 1.00 60.03 325 GLY A N 1
ATOM 2520 C CA . GLY A 1 325 ? 18.287 -0.439 -20.498 1.00 60.03 325 GLY A CA 1
ATOM 2521 C C . GLY A 1 325 ? 17.422 -0.633 -19.253 1.00 60.03 325 GLY A C 1
ATOM 2522 O O . GLY A 1 325 ? 16.202 -0.530 -19.331 1.00 60.03 325 GLY A O 1
ATOM 2523 N N . ARG A 1 326 ? 18.036 -0.954 -18.108 1.00 65.81 326 ARG A N 1
ATOM 2524 C CA . ARG A 1 326 ? 17.321 -1.172 -16.849 1.00 65.81 326 ARG A CA 1
ATOM 2525 C C . ARG A 1 326 ? 17.019 0.167 -16.180 1.00 65.81 326 ARG A C 1
ATOM 2527 O O . ARG A 1 326 ? 17.870 1.056 -16.132 1.00 65.81 326 ARG A O 1
ATOM 2534 N N . SER A 1 327 ? 15.817 0.285 -15.630 1.00 65.00 327 SER A N 1
ATOM 2535 C CA . SER A 1 327 ? 15.385 1.445 -14.849 1.00 65.00 327 SER A CA 1
ATOM 2536 C C . SER A 1 327 ? 15.291 1.083 -13.371 1.00 65.00 327 SER A C 1
ATOM 2538 O O . SER A 1 327 ? 14.933 -0.043 -13.022 1.00 65.00 327 SER A O 1
ATOM 2540 N N . TYR A 1 328 ? 15.599 2.042 -12.505 1.00 71.56 328 TYR A N 1
ATOM 2541 C CA . TYR A 1 328 ? 15.393 1.932 -11.066 1.00 71.56 328 TYR A CA 1
ATOM 2542 C C . TYR A 1 328 ? 14.383 2.986 -10.621 1.00 71.56 328 TYR A C 1
ATOM 2544 O O . TYR A 1 328 ? 14.554 4.174 -10.894 1.00 71.56 328 TYR A O 1
ATOM 2552 N N . VAL A 1 329 ? 13.329 2.529 -9.946 1.00 67.69 329 VAL A N 1
ATOM 2553 C CA . VAL A 1 329 ? 12.197 3.356 -9.519 1.00 67.69 329 VAL A CA 1
ATOM 2554 C C . VAL A 1 329 ? 12.031 3.216 -8.013 1.00 67.69 329 VAL A C 1
ATOM 2556 O O . VAL A 1 329 ? 11.896 2.101 -7.504 1.00 67.69 329 VAL A O 1
ATOM 2559 N N . THR A 1 330 ? 12.018 4.342 -7.303 1.00 69.88 330 THR A N 1
ATOM 2560 C CA . THR A 1 330 ? 11.642 4.386 -5.887 1.00 69.88 330 THR A CA 1
ATOM 2561 C C . THR A 1 330 ? 10.149 4.653 -5.761 1.00 69.88 330 THR A C 1
ATOM 2563 O O . THR A 1 330 ? 9.541 5.360 -6.566 1.00 69.88 330 THR A O 1
ATOM 2566 N N . ILE A 1 331 ? 9.524 4.047 -4.752 1.00 72.81 331 ILE A N 1
ATOM 2567 C CA . ILE A 1 331 ? 8.074 4.093 -4.576 1.00 72.81 331 ILE A CA 1
ATOM 2568 C C . ILE A 1 331 ? 7.775 4.621 -3.179 1.00 72.81 331 ILE A C 1
ATOM 2570 O O . ILE A 1 331 ? 8.009 3.936 -2.186 1.00 72.81 331 ILE A O 1
ATOM 2574 N N . ASN A 1 332 ? 7.219 5.829 -3.120 1.00 72.62 332 ASN A N 1
ATOM 2575 C CA . ASN A 1 332 ? 6.789 6.476 -1.886 1.00 72.62 332 ASN A CA 1
ATOM 2576 C C . ASN A 1 332 ? 5.280 6.775 -1.927 1.00 72.62 332 ASN A C 1
ATOM 2578 O O . ASN A 1 332 ? 4.849 7.848 -2.348 1.00 72.62 332 ASN A O 1
ATOM 2582 N N . VAL A 1 333 ? 4.464 5.805 -1.502 1.00 75.50 333 VAL A N 1
ATOM 2583 C CA . VAL A 1 333 ? 2.993 5.941 -1.480 1.00 75.50 333 VAL A CA 1
ATOM 2584 C C . VAL A 1 333 ? 2.529 6.920 -0.405 1.00 75.50 333 VAL A C 1
ATOM 2586 O O . VAL A 1 333 ? 1.574 7.660 -0.619 1.00 75.50 333 VAL A O 1
ATOM 2589 N N . LEU A 1 334 ? 3.210 6.970 0.740 1.00 74.50 334 LEU A N 1
ATOM 2590 C CA . LEU A 1 334 ? 2.811 7.854 1.833 1.00 74.50 334 LEU A CA 1
ATOM 2591 C C . LEU A 1 334 ? 2.975 9.328 1.437 1.00 74.50 334 LEU A C 1
ATOM 2593 O O . LEU A 1 334 ? 2.063 10.126 1.643 1.00 74.50 334 LEU A O 1
ATOM 2597 N N . GLY A 1 335 ? 4.078 9.664 0.758 1.00 71.75 335 GLY A N 1
ATOM 2598 C CA . GLY A 1 335 ? 4.272 10.987 0.164 1.00 71.75 335 GLY A CA 1
ATOM 2599 C C . GLY A 1 335 ? 3.196 11.345 -0.871 1.00 71.75 335 GLY A C 1
ATOM 2600 O O . GLY A 1 335 ? 2.744 12.489 -0.909 1.00 71.75 335 GLY A O 1
ATOM 2601 N N . LEU A 1 336 ? 2.731 10.377 -1.671 1.00 74.50 336 LEU A N 1
ATOM 2602 C CA . LEU A 1 336 ? 1.641 10.585 -2.634 1.00 74.50 336 LEU A CA 1
ATOM 2603 C C . LEU A 1 336 ? 0.313 10.929 -1.938 1.00 74.50 336 LEU A C 1
ATOM 2605 O O . LEU A 1 336 ? -0.353 11.887 -2.329 1.00 74.50 336 LEU A O 1
ATOM 2609 N N . LEU A 1 337 ? -0.052 10.179 -0.893 1.00 74.81 337 LEU A N 1
ATOM 2610 C CA . LEU A 1 337 ? -1.285 10.405 -0.126 1.00 74.81 337 LEU A CA 1
ATOM 2611 C C . LEU A 1 337 ? -1.296 11.789 0.543 1.00 74.81 337 LEU A C 1
ATOM 2613 O O . LEU A 1 337 ? -2.337 12.454 0.571 1.00 74.81 337 LEU A O 1
ATOM 2617 N N . MET A 1 338 ? -0.130 12.246 1.012 1.00 72.50 338 MET A N 1
ATOM 2618 C CA . MET A 1 338 ? 0.040 13.546 1.669 1.00 72.50 338 MET A CA 1
ATOM 2619 C C . MET A 1 338 ? -0.010 14.737 0.711 1.00 72.50 338 MET A C 1
ATOM 2621 O O . MET A 1 338 ? -0.562 15.780 1.054 1.00 72.50 338 MET A O 1
ATOM 2625 N N . ARG A 1 339 ? 0.511 14.598 -0.514 1.00 68.12 339 ARG A N 1
ATOM 2626 C CA . ARG A 1 339 ? 0.646 15.713 -1.472 1.00 68.12 339 ARG A CA 1
ATOM 2627 C C . ARG A 1 339 ? -0.674 16.242 -2.053 1.00 68.12 339 ARG A C 1
ATOM 2629 O O . ARG A 1 339 ? -0.630 17.149 -2.877 1.00 68.12 339 ARG A O 1
ATOM 2636 N N . ARG A 1 340 ? -1.839 15.704 -1.657 1.00 65.62 340 ARG A N 1
ATOM 2637 C CA . ARG A 1 340 ? -3.183 16.065 -2.175 1.00 65.62 340 ARG A CA 1
ATOM 2638 C C . ARG A 1 340 ? -3.234 16.210 -3.712 1.00 65.62 340 ARG A C 1
ATOM 2640 O O . ARG A 1 340 ? -4.033 16.981 -4.236 1.00 65.62 340 ARG A O 1
ATOM 2647 N N . ASN A 1 341 ? -2.410 15.456 -4.448 1.00 65.50 341 ASN A N 1
ATOM 2648 C CA . ASN A 1 341 ? -2.441 15.463 -5.908 1.00 65.50 341 ASN A CA 1
ATOM 2649 C C . ASN A 1 341 ? -3.670 14.679 -6.388 1.00 65.50 341 ASN A C 1
ATOM 2651 O O . ASN A 1 341 ? -3.674 13.449 -6.378 1.00 65.50 341 ASN A O 1
ATOM 2655 N N . SER A 1 342 ? -4.725 15.388 -6.780 1.00 66.75 342 SER A N 1
ATOM 2656 C CA . SER A 1 342 ? -6.020 14.781 -7.098 1.00 66.75 342 SER A CA 1
ATOM 2657 C C . SER A 1 342 ? -5.988 13.897 -8.349 1.00 66.75 342 SER A C 1
ATOM 2659 O O . SER A 1 342 ? -6.744 12.935 -8.428 1.00 66.75 342 SER A O 1
ATOM 2661 N N . GLN A 1 343 ? -5.105 14.156 -9.318 1.00 77.38 343 GLN A N 1
ATOM 2662 C CA . GLN A 1 343 ? -5.115 13.424 -10.591 1.00 77.38 343 GLN A CA 1
ATOM 2663 C C . GLN A 1 343 ? -4.597 11.986 -10.466 1.00 77.38 343 GLN A C 1
ATOM 2665 O O . GLN A 1 343 ? -5.291 11.053 -10.869 1.00 77.38 343 GLN A O 1
ATOM 2670 N N . GLU A 1 344 ? -3.404 11.793 -9.893 1.00 76.50 344 GLU A N 1
ATOM 2671 C CA . GLU A 1 344 ? -2.829 10.452 -9.696 1.00 76.50 344 GLU A CA 1
ATOM 2672 C C . GLU A 1 344 ? -3.713 9.612 -8.758 1.00 76.50 344 GLU A C 1
ATOM 2674 O O . GLU A 1 344 ? -3.975 8.443 -9.045 1.00 76.50 344 GLU A O 1
ATOM 2679 N N . LEU A 1 345 ? -4.242 10.216 -7.686 1.00 81.44 345 LEU A N 1
ATOM 2680 C CA . LEU A 1 345 ? -5.141 9.536 -6.749 1.00 81.44 345 LEU A CA 1
ATOM 2681 C C . LEU A 1 345 ? -6.453 9.104 -7.414 1.00 81.44 345 LEU A C 1
ATOM 2683 O O . LEU A 1 345 ? -6.868 7.964 -7.226 1.00 81.44 345 LEU A O 1
ATOM 2687 N N . ASN A 1 346 ? -7.058 9.945 -8.257 1.00 84.12 346 ASN A N 1
ATOM 2688 C CA . ASN A 1 346 ? -8.282 9.592 -8.982 1.00 84.12 346 ASN A CA 1
ATOM 2689 C C . ASN A 1 346 ? -8.076 8.426 -9.958 1.00 84.12 346 ASN A C 1
ATOM 2691 O O . ASN A 1 346 ? -8.963 7.585 -10.113 1.00 84.12 346 ASN A O 1
ATOM 2695 N N . ILE A 1 347 ? -6.918 8.355 -10.625 1.00 84.69 347 ILE A N 1
ATOM 2696 C CA . ILE A 1 347 ? -6.587 7.230 -11.513 1.00 84.69 347 ILE A CA 1
ATOM 2697 C C . ILE A 1 347 ? -6.509 5.934 -10.701 1.00 84.69 347 ILE A C 1
ATOM 2699 O O . ILE A 1 347 ? -7.113 4.931 -11.081 1.00 84.69 347 ILE A O 1
ATOM 2703 N N . LEU A 1 348 ? -5.817 5.960 -9.561 1.00 86.25 348 LEU A N 1
ATOM 2704 C CA . LEU A 1 348 ? -5.676 4.780 -8.712 1.00 86.25 348 LEU A CA 1
ATOM 2705 C C . LEU A 1 348 ? -6.998 4.375 -8.043 1.00 86.25 348 LEU A C 1
ATOM 2707 O O . LEU A 1 348 ? -7.302 3.186 -7.958 1.00 86.25 348 LEU A O 1
ATOM 2711 N N . GLN A 1 349 ? -7.816 5.344 -7.623 1.00 88.25 349 GLN A N 1
ATOM 2712 C CA . GLN A 1 349 ? -9.144 5.097 -7.060 1.00 88.25 349 GLN A CA 1
ATOM 2713 C C . GLN A 1 349 ? -10.050 4.372 -8.062 1.00 88.25 349 GLN A C 1
ATOM 2715 O O . GLN A 1 349 ? -10.730 3.404 -7.698 1.00 88.25 349 GLN A O 1
ATOM 2720 N N . LYS A 1 350 ? -10.029 4.803 -9.330 1.00 87.19 350 LYS A N 1
ATOM 2721 C CA . LYS A 1 350 ? -10.754 4.145 -10.424 1.00 87.19 350 LYS A CA 1
ATOM 2722 C C . LYS A 1 350 ? -10.206 2.751 -10.711 1.00 87.19 350 LYS A C 1
ATOM 2724 O O . LYS A 1 350 ? -10.998 1.819 -10.789 1.00 87.19 350 LYS A O 1
ATOM 2729 N N . ALA A 1 351 ? -8.884 2.594 -10.788 1.00 86.50 351 ALA A N 1
ATOM 2730 C CA . ALA A 1 351 ? -8.246 1.297 -11.022 1.00 86.50 351 ALA A CA 1
ATOM 2731 C C . ALA A 1 351 ? -8.595 0.272 -9.931 1.00 86.50 351 ALA A C 1
ATOM 2733 O O . ALA A 1 351 ? -8.853 -0.894 -10.233 1.00 86.50 351 ALA A O 1
ATOM 2734 N N . LEU A 1 352 ? -8.668 0.707 -8.666 1.00 89.62 352 LEU A N 1
ATOM 2735 C CA . LEU A 1 352 ? -9.115 -0.150 -7.570 1.00 89.62 352 LEU A CA 1
ATOM 2736 C C . LEU A 1 352 ? -10.582 -0.556 -7.728 1.00 89.62 352 LEU A C 1
ATOM 2738 O O . LEU A 1 352 ? -10.898 -1.737 -7.619 1.00 89.62 352 LEU A O 1
ATOM 2742 N N . SER A 1 353 ? -11.458 0.402 -8.034 1.00 89.88 353 SER A N 1
ATOM 2743 C CA . SER A 1 353 ? -12.892 0.150 -8.240 1.00 89.88 353 SER A CA 1
ATOM 2744 C C . SER A 1 353 ? -13.141 -0.821 -9.400 1.00 89.88 353 SER A C 1
ATOM 2746 O O . SER A 1 353 ? -13.926 -1.759 -9.280 1.00 89.88 353 SER A O 1
ATOM 2748 N N . GLU A 1 354 ? -12.421 -0.638 -10.506 1.00 86.69 354 GLU A N 1
ATOM 2749 C CA . GLU A 1 354 ? -12.436 -1.539 -11.658 1.00 86.69 354 GLU A CA 1
ATOM 2750 C C . GLU A 1 354 ? -11.884 -2.925 -11.312 1.00 86.69 354 GLU A C 1
ATOM 2752 O O . GLU A 1 354 ? -12.418 -3.944 -11.745 1.00 86.69 354 GLU A O 1
ATOM 2757 N N . GLY A 1 355 ? -10.833 -2.996 -10.496 1.00 83.31 355 GLY A N 1
ATOM 2758 C CA . GLY A 1 355 ? -10.278 -4.278 -10.089 1.00 83.31 355 GLY A CA 1
ATOM 2759 C C . GLY A 1 355 ? -11.191 -5.085 -9.175 1.00 83.31 355 GLY A C 1
ATOM 2760 O O . GLY A 1 355 ? -11.187 -6.317 -9.246 1.00 83.31 355 GLY A O 1
ATOM 2761 N N . ILE A 1 356 ? -12.004 -4.405 -8.365 1.00 89.19 356 ILE A N 1
ATOM 2762 C CA . ILE A 1 356 ? -13.056 -5.037 -7.562 1.00 89.19 356 ILE A CA 1
ATOM 2763 C C . ILE A 1 356 ? -14.143 -5.585 -8.487 1.00 89.19 356 ILE A C 1
ATOM 2765 O O . ILE A 1 356 ? -14.503 -6.754 -8.365 1.00 89.19 356 ILE A O 1
ATOM 2769 N N . SER A 1 357 ? -14.622 -4.791 -9.452 1.00 87.25 357 SER A N 1
ATOM 2770 C CA . SER A 1 357 ? -15.691 -5.225 -10.364 1.00 87.25 357 SER A CA 1
ATOM 2771 C C . SER A 1 357 ? -15.261 -6.364 -11.293 1.00 87.25 357 SER A C 1
ATOM 2773 O O . SER A 1 357 ? -16.039 -7.283 -11.540 1.00 87.25 357 SER A O 1
ATOM 2775 N N . ARG A 1 358 ? -14.007 -6.357 -11.760 1.00 83.25 358 ARG A N 1
ATOM 2776 C CA . ARG A 1 358 ? -13.416 -7.430 -12.580 1.00 83.25 358 ARG A CA 1
ATOM 2777 C C . ARG A 1 358 ? -12.951 -8.644 -11.761 1.00 83.25 358 ARG A C 1
ATOM 2779 O O . ARG A 1 358 ? -12.567 -9.657 -12.340 1.00 83.25 358 ARG A O 1
ATOM 2786 N N . GLY A 1 359 ? -12.965 -8.564 -10.429 1.00 83.44 359 GLY A N 1
ATOM 2787 C CA . GLY A 1 359 ? -12.731 -9.699 -9.531 1.00 83.44 359 GLY A CA 1
ATOM 2788 C C . GLY A 1 359 ? -11.270 -10.128 -9.341 1.00 83.44 359 GLY A C 1
ATOM 2789 O O . GLY A 1 359 ? -11.025 -11.197 -8.768 1.00 83.44 359 GLY A O 1
ATOM 2790 N N . TYR A 1 360 ? -10.298 -9.326 -9.790 1.00 85.81 360 TYR A N 1
ATOM 2791 C CA . TYR A 1 360 ? -8.873 -9.541 -9.492 1.00 85.81 360 TYR A CA 1
ATOM 2792 C C . TYR A 1 360 ? -8.392 -8.770 -8.256 1.00 85.81 360 TYR A C 1
ATOM 2794 O O . TYR A 1 360 ? -7.289 -9.015 -7.764 1.00 85.81 360 TYR A O 1
ATOM 2802 N N . VAL A 1 361 ? -9.219 -7.877 -7.713 1.00 90.88 361 VAL A N 1
ATOM 2803 C CA . VAL A 1 361 ? -9.065 -7.347 -6.357 1.00 90.88 361 VAL A CA 1
ATOM 2804 C C . VAL A 1 361 ? -9.948 -8.165 -5.431 1.00 90.88 361 VAL A C 1
ATOM 2806 O O . VAL A 1 361 ? -11.162 -8.238 -5.607 1.00 90.88 361 VAL A O 1
ATOM 2809 N N . ARG A 1 362 ? -9.324 -8.807 -4.446 1.00 90.81 362 ARG A N 1
ATOM 2810 C CA . ARG A 1 362 ? -9.992 -9.667 -3.466 1.00 90.81 362 ARG A CA 1
ATOM 2811 C C . ARG A 1 362 ? -9.491 -9.375 -2.054 1.00 90.81 362 ARG A C 1
ATOM 2813 O O . ARG A 1 362 ? -8.322 -8.996 -1.909 1.00 90.81 362 ARG A O 1
ATOM 2820 N N . PRO A 1 363 ? -10.318 -9.602 -1.021 1.00 92.81 363 PRO A N 1
ATOM 2821 C CA . PRO A 1 363 ? -9.876 -9.515 0.360 1.00 92.81 363 PRO A CA 1
ATOM 2822 C C . PRO A 1 363 ? -8.650 -10.393 0.609 1.00 92.81 363 PRO A C 1
ATOM 2824 O O . PRO A 1 363 ? -8.562 -11.528 0.135 1.00 92.81 363 PRO A O 1
ATOM 2827 N N . LEU A 1 364 ? -7.683 -9.851 1.341 1.00 90.62 364 LEU A N 1
ATOM 2828 C CA . LEU A 1 364 ? -6.432 -10.536 1.644 1.00 90.62 364 LEU A CA 1
ATOM 2829 C C . LEU A 1 364 ? -6.595 -11.430 2.877 1.00 90.62 364 LEU A C 1
ATOM 2831 O O . LEU A 1 364 ? -7.523 -11.274 3.676 1.00 90.62 364 LEU A O 1
ATOM 2835 N N . SER A 1 365 ? -5.658 -12.366 3.067 1.00 87.75 365 SER A N 1
ATOM 2836 C CA . SER A 1 365 ? -5.587 -13.116 4.329 1.00 87.75 365 SER A CA 1
ATOM 2837 C C . SER A 1 365 ? -5.440 -12.140 5.499 1.00 87.75 365 SER A C 1
ATOM 2839 O O . SER A 1 365 ? -4.742 -11.133 5.368 1.00 87.75 365 SER A O 1
ATOM 2841 N N . ARG A 1 366 ? -6.071 -12.419 6.642 1.00 91.50 366 ARG A N 1
ATOM 2842 C CA . ARG A 1 366 ? -5.988 -11.535 7.807 1.00 91.50 366 ARG A CA 1
ATOM 2843 C C . ARG A 1 366 ? -5.856 -12.281 9.126 1.00 91.50 366 ARG A C 1
ATOM 2845 O O . ARG A 1 366 ? -6.240 -13.441 9.233 1.00 91.50 366 ARG A O 1
ATOM 2852 N N . VAL A 1 367 ? -5.327 -11.577 10.121 1.00 90.50 367 VAL A N 1
ATOM 2853 C CA . VAL A 1 367 ? -5.381 -11.947 11.537 1.00 90.50 367 VAL A CA 1
ATOM 2854 C C . VAL A 1 367 ? -6.006 -10.784 12.291 1.00 90.50 367 VAL A C 1
ATOM 2856 O O . VAL A 1 367 ? -5.522 -9.654 12.196 1.00 90.50 367 VAL A O 1
ATOM 2859 N N . THR A 1 368 ? -7.063 -11.066 13.040 1.00 90.94 368 THR A N 1
ATOM 2860 C CA . THR A 1 368 ? -7.872 -10.049 13.711 1.00 90.94 368 THR A CA 1
ATOM 2861 C C . THR A 1 368 ? -7.683 -10.142 15.217 1.00 90.94 368 THR A C 1
ATOM 2863 O O . THR A 1 368 ? -7.786 -11.219 15.801 1.00 90.94 368 THR A O 1
ATOM 2866 N N . TYR A 1 369 ? -7.431 -8.997 15.842 1.00 91.12 369 TYR A N 1
ATOM 2867 C CA . TYR A 1 369 ? -7.336 -8.836 17.288 1.00 91.12 369 TYR A CA 1
ATOM 2868 C C . TYR A 1 369 ? -8.437 -7.908 17.793 1.00 91.12 369 TYR A C 1
ATOM 2870 O O . TYR A 1 369 ? -8.890 -7.006 17.086 1.00 91.12 369 TYR A O 1
ATOM 2878 N N . ALA A 1 370 ? -8.858 -8.103 19.040 1.00 88.06 370 ALA A N 1
ATOM 2879 C CA . ALA A 1 370 ? -9.686 -7.116 19.721 1.00 88.06 370 ALA A CA 1
ATOM 2880 C C . ALA A 1 370 ? -8.868 -5.841 20.003 1.00 88.06 370 ALA A C 1
ATOM 2882 O O . ALA A 1 370 ? -7.654 -5.916 20.199 1.00 88.06 370 ALA A O 1
ATOM 2883 N N . ALA A 1 371 ? -9.526 -4.681 20.097 1.00 85.88 371 ALA A N 1
ATOM 2884 C CA . ALA A 1 371 ? -8.865 -3.420 20.452 1.00 85.88 371 ALA A CA 1
ATOM 2885 C C . ALA A 1 371 ? -8.079 -3.483 21.784 1.00 85.88 371 ALA A C 1
ATOM 2887 O O . ALA A 1 371 ? -7.065 -2.805 21.936 1.00 85.88 371 ALA A O 1
ATOM 2888 N N . GLU A 1 372 ? -8.496 -4.329 22.732 1.00 83.38 372 GLU A N 1
ATOM 2889 C CA . GLU A 1 372 ? -7.810 -4.555 24.020 1.00 83.38 372 GLU A CA 1
ATOM 2890 C C . GLU A 1 372 ? -6.480 -5.319 23.895 1.00 83.38 372 GLU A C 1
ATOM 2892 O O . GLU A 1 372 ? -5.650 -5.292 24.805 1.00 83.38 372 GLU A O 1
ATOM 2897 N N . GLU A 1 373 ? -6.282 -6.030 22.784 1.00 85.19 373 GLU A N 1
ATOM 2898 C CA . GLU A 1 373 ? -5.104 -6.859 22.515 1.00 85.19 373 GLU A CA 1
ATOM 2899 C C . GLU A 1 373 ? -4.127 -6.172 21.546 1.00 85.19 373 GLU A C 1
ATOM 2901 O O . GLU A 1 373 ? -3.306 -6.831 20.904 1.00 85.19 373 GLU A O 1
ATOM 2906 N N . VAL A 1 374 ? -4.181 -4.838 21.444 1.00 86.25 374 VAL A N 1
ATOM 2907 C CA . VAL A 1 374 ? -3.368 -4.058 20.498 1.00 86.25 374 VAL A CA 1
ATOM 2908 C C . VAL A 1 374 ? -1.868 -4.330 20.642 1.00 86.25 374 VAL A C 1
ATOM 2910 O O . VAL A 1 374 ? -1.188 -4.557 19.642 1.00 86.25 374 VAL A O 1
ATOM 2913 N N . SER A 1 375 ? -1.343 -4.431 21.867 1.00 84.75 375 SER A N 1
ATOM 2914 C CA . SER A 1 375 ? 0.076 -4.740 22.090 1.00 84.75 375 SER A CA 1
ATOM 2915 C C . SER A 1 375 ? 0.471 -6.105 21.518 1.00 84.75 375 SER A C 1
ATOM 2917 O O . SER A 1 375 ? 1.571 -6.256 20.988 1.00 84.75 375 SER A O 1
ATOM 2919 N N . ARG A 1 376 ? -0.428 -7.096 21.564 1.00 85.06 376 ARG A N 1
ATOM 2920 C CA . ARG A 1 376 ? -0.200 -8.426 20.980 1.00 85.06 376 ARG A CA 1
ATOM 2921 C C . ARG A 1 376 ? -0.220 -8.372 19.453 1.00 85.06 376 ARG A C 1
ATOM 2923 O O . ARG A 1 376 ? 0.610 -9.013 18.811 1.00 85.06 376 ARG A O 1
ATOM 2930 N N . ALA A 1 377 ? -1.113 -7.568 18.879 1.00 87.56 377 ALA A N 1
ATOM 2931 C CA . ALA A 1 377 ? -1.167 -7.336 17.439 1.00 87.56 377 ALA A CA 1
ATOM 2932 C C . ALA A 1 377 ? 0.136 -6.690 16.921 1.00 87.56 377 ALA A C 1
ATOM 2934 O O . ALA A 1 377 ? 0.707 -7.142 15.927 1.00 87.56 377 ALA A O 1
ATOM 2935 N N . PHE A 1 378 ? 0.676 -5.701 17.642 1.00 87.19 378 PHE A N 1
ATOM 2936 C CA . PHE A 1 378 ? 1.978 -5.101 17.327 1.00 87.19 378 PHE A CA 1
ATOM 2937 C C . PHE A 1 378 ? 3.139 -6.093 17.506 1.00 87.19 378 PHE A C 1
ATOM 2939 O O . PHE A 1 378 ? 4.038 -6.138 16.667 1.00 87.19 378 PHE A O 1
ATOM 2946 N N . GLN A 1 379 ? 3.118 -6.942 18.539 1.00 85.25 379 GLN A N 1
ATOM 2947 C CA . GLN A 1 379 ? 4.125 -7.999 18.716 1.00 85.25 379 GLN A CA 1
ATOM 2948 C C . GLN A 1 379 ? 4.142 -8.990 17.544 1.00 85.25 379 GLN A C 1
ATOM 2950 O O . GLN A 1 379 ? 5.219 -9.352 17.071 1.00 85.25 379 GLN A O 1
ATOM 2955 N N . LEU A 1 380 ? 2.977 -9.384 17.018 1.00 84.12 380 LEU A N 1
ATOM 2956 C CA . LEU A 1 380 ? 2.890 -10.247 15.832 1.00 84.12 380 LEU A CA 1
ATOM 2957 C C . LEU A 1 380 ? 3.539 -9.600 14.592 1.00 84.12 380 LEU A C 1
ATOM 2959 O O . LEU A 1 380 ? 4.168 -10.272 13.767 1.00 84.12 380 LEU A O 1
ATOM 2963 N N . LEU A 1 381 ? 3.402 -8.281 14.450 1.00 84.06 381 LEU A N 1
ATOM 2964 C CA . LEU A 1 381 ? 4.047 -7.530 13.374 1.00 84.06 381 LEU A CA 1
ATOM 2965 C C . LEU A 1 381 ? 5.573 -7.452 13.555 1.00 84.06 381 LEU A C 1
ATOM 2967 O O . LEU A 1 381 ? 6.302 -7.544 12.563 1.00 84.06 381 LEU A O 1
ATOM 2971 N N . VAL A 1 382 ? 6.063 -7.341 14.797 1.00 83.44 382 VAL A N 1
ATOM 2972 C CA . VAL A 1 382 ? 7.503 -7.393 15.118 1.00 83.44 382 VAL A CA 1
ATOM 2973 C C . VAL A 1 382 ? 8.098 -8.749 14.749 1.00 83.44 382 VAL A C 1
ATOM 2975 O O . VAL A 1 382 ? 9.122 -8.797 14.066 1.00 83.44 382 VAL A O 1
ATOM 2978 N N . THR A 1 383 ? 7.451 -9.852 15.142 1.00 79.44 383 THR A N 1
ATOM 2979 C CA . THR A 1 383 ? 7.952 -11.210 14.861 1.00 79.44 383 THR A CA 1
ATOM 2980 C C . THR A 1 383 ? 7.876 -11.577 13.378 1.00 79.44 383 THR A C 1
ATOM 2982 O O . THR A 1 383 ? 8.532 -12.527 12.951 1.00 79.44 383 THR A O 1
ATOM 2985 N N . ARG A 1 384 ? 7.106 -10.821 12.577 1.00 73.88 384 ARG A N 1
ATOM 2986 C CA . ARG A 1 384 ? 6.844 -11.066 11.147 1.00 73.88 384 ARG A CA 1
ATOM 2987 C C . ARG A 1 384 ? 6.244 -12.454 10.868 1.00 73.88 384 ARG A C 1
ATOM 2989 O O . ARG A 1 384 ? 6.346 -12.954 9.752 1.00 73.88 384 ARG A O 1
ATOM 2996 N N . GLN A 1 385 ? 5.604 -13.071 11.861 1.00 72.62 385 GLN A N 1
ATOM 2997 C CA . GLN A 1 385 ? 4.993 -14.402 11.759 1.00 72.62 385 GLN A CA 1
ATOM 2998 C C . GLN A 1 385 ? 3.508 -14.319 11.384 1.00 72.62 385 GLN A C 1
ATOM 3000 O O . GLN A 1 385 ? 2.655 -14.921 12.026 1.00 72.62 385 GLN A O 1
ATOM 3005 N N . HIS A 1 386 ? 3.177 -13.542 10.356 1.00 79.12 386 HIS A N 1
ATOM 3006 C CA . HIS A 1 386 ? 1.801 -13.405 9.884 1.00 79.12 386 HIS A CA 1
ATOM 3007 C C . HIS A 1 386 ? 1.732 -13.477 8.363 1.00 79.12 386 HIS A C 1
ATOM 3009 O O . HIS A 1 386 ? 2.695 -13.173 7.655 1.00 79.12 386 HIS A O 1
ATOM 3015 N N . ARG A 1 387 ? 0.562 -13.872 7.864 1.00 80.44 387 ARG A N 1
ATOM 3016 C CA . ARG A 1 387 ? 0.229 -13.881 6.442 1.00 80.44 387 ARG A CA 1
ATOM 3017 C C . ARG A 1 387 ? -0.867 -12.850 6.192 1.00 80.44 387 ARG A C 1
ATOM 3019 O O . ARG A 1 387 ? -1.895 -12.876 6.860 1.00 80.44 387 ARG A O 1
ATOM 3026 N N . GLY A 1 388 ? -0.648 -11.978 5.211 1.00 81.62 388 GLY A N 1
ATOM 3027 C CA . GLY A 1 388 ? -1.586 -10.916 4.850 1.00 81.62 388 GLY A CA 1
ATOM 3028 C C . GLY A 1 388 ? -1.623 -9.746 5.845 1.00 81.62 388 GLY A C 1
ATOM 3029 O O . GLY A 1 388 ? -0.567 -9.215 6.189 1.00 81.62 388 GLY A O 1
ATOM 3030 N N . ARG A 1 389 ? -2.816 -9.282 6.232 1.00 89.44 389 ARG A N 1
ATOM 3031 C CA . ARG A 1 389 ? -3.044 -8.072 7.045 1.00 89.44 389 ARG A CA 1
ATOM 3032 C C . ARG A 1 389 ? -3.282 -8.387 8.523 1.00 89.44 389 ARG A C 1
ATOM 3034 O O . ARG A 1 389 ? -3.876 -9.404 8.861 1.00 89.44 389 ARG A O 1
ATOM 3041 N N . VAL A 1 390 ? -2.867 -7.480 9.405 1.00 92.06 390 VAL A N 1
ATOM 3042 C CA . VAL A 1 390 ? -3.248 -7.510 10.825 1.00 92.06 390 VAL A CA 1
ATOM 3043 C C . VAL A 1 390 ? -4.309 -6.437 11.054 1.00 92.06 390 VAL A C 1
ATOM 3045 O O . VAL A 1 390 ? -4.120 -5.277 10.669 1.00 92.06 390 VAL A O 1
ATOM 3048 N N . LEU A 1 391 ? -5.439 -6.841 11.625 1.00 93.56 391 LEU A N 1
ATOM 3049 C CA . LEU A 1 391 ? -6.609 -6.000 11.847 1.00 93.56 391 LEU A CA 1
ATOM 3050 C C . LEU A 1 391 ? -6.890 -5.855 13.341 1.00 93.56 391 LEU A C 1
ATOM 3052 O O . LEU A 1 391 ? -6.714 -6.792 14.122 1.00 93.56 391 LEU A O 1
ATOM 3056 N N . LEU A 1 392 ? -7.372 -4.679 13.718 1.00 92.06 392 LEU A N 1
ATOM 3057 C CA . LEU A 1 392 ? -7.931 -4.377 15.024 1.00 92.06 392 LEU A CA 1
ATOM 3058 C C . LEU A 1 392 ? -9.433 -4.185 14.863 1.00 92.06 392 LEU A C 1
ATOM 3060 O O . LEU A 1 392 ? -9.879 -3.331 14.095 1.00 92.06 392 LEU A O 1
ATOM 3064 N N . ARG A 1 393 ? -10.212 -4.966 15.607 1.00 91.88 393 ARG A N 1
ATOM 3065 C CA . ARG A 1 393 ? -11.652 -4.764 15.725 1.00 91.88 393 ARG A CA 1
ATOM 3066 C C . ARG A 1 393 ? -11.906 -3.627 16.712 1.00 91.88 393 ARG A C 1
ATOM 3068 O O . ARG A 1 393 ? -11.687 -3.788 17.914 1.00 91.88 393 ARG A O 1
ATOM 3075 N N . ILE A 1 394 ? -12.343 -2.493 16.177 1.00 87.38 394 ILE A N 1
ATOM 3076 C CA . ILE A 1 394 ? -12.602 -1.245 16.905 1.00 87.38 394 ILE A CA 1
ATOM 3077 C C . ILE A 1 394 ? -14.028 -1.226 17.460 1.00 87.38 394 ILE A C 1
ATOM 3079 O O . ILE A 1 394 ? -14.260 -0.727 18.563 1.00 87.38 394 ILE A O 1
ATOM 3083 N N . ASP A 1 395 ? -14.973 -1.834 16.739 1.00 73.25 395 ASP A N 1
ATOM 3084 C CA . ASP A 1 395 ? -16.336 -2.011 17.230 1.00 73.25 395 ASP A CA 1
ATOM 3085 C C . ASP A 1 395 ? -16.398 -3.170 18.238 1.00 73.25 395 ASP A C 1
ATOM 3087 O O . ASP A 1 395 ? -16.224 -4.342 17.901 1.00 73.25 395 ASP A O 1
ATOM 3091 N N . GLY A 1 396 ? -16.590 -2.826 19.517 1.00 54.62 396 GLY A N 1
ATOM 3092 C CA . GLY A 1 396 ? -16.357 -3.754 20.629 1.00 54.62 396 GLY A CA 1
ATOM 3093 C C . GLY A 1 396 ? -17.120 -3.479 21.927 1.00 54.62 396 GLY A C 1
ATOM 3094 O O . GLY A 1 396 ? -16.668 -3.917 22.975 1.00 54.62 396 GLY A O 1
ATOM 3095 N N . PHE A 1 397 ? -18.278 -2.807 21.880 1.00 46.88 397 PHE A N 1
ATOM 3096 C CA . PHE A 1 397 ? -19.221 -2.744 23.017 1.00 46.88 397 PHE A CA 1
ATOM 3097 C C . PHE A 1 397 ? -20.510 -3.556 22.808 1.00 46.88 397 PHE A C 1
ATOM 3099 O O . PHE A 1 397 ? -21.464 -3.385 23.562 1.00 46.88 397 PHE A O 1
ATOM 3106 N N . GLN A 1 398 ? -20.568 -4.464 21.830 1.00 33.94 398 GLN A N 1
ATOM 3107 C CA . GLN A 1 398 ? -21.617 -5.485 21.831 1.00 33.94 398 GLN A CA 1
ATOM 3108 C C . GLN A 1 398 ? -21.070 -6.751 22.499 1.00 33.94 398 GLN A C 1
ATOM 3110 O O . GLN A 1 398 ? -20.178 -7.388 21.931 1.00 33.94 398 GLN A O 1
ATOM 3115 N N . PRO A 1 399 ? -21.549 -7.125 23.706 1.00 28.38 399 PRO A N 1
ATOM 3116 C CA . PRO A 1 399 ? -21.276 -8.450 24.230 1.00 28.38 399 PRO A CA 1
ATOM 3117 C C . PRO A 1 399 ? -21.818 -9.443 23.210 1.00 28.38 399 PRO A C 1
ATOM 3119 O O . PRO A 1 399 ? -22.960 -9.330 22.761 1.00 28.38 399 PRO A O 1
ATOM 3122 N N . SER A 1 400 ? -20.983 -10.402 22.826 1.00 29.97 400 SER A N 1
ATOM 3123 C CA . SER A 1 400 ? -21.434 -11.575 22.102 1.00 29.97 400 SER A CA 1
ATOM 3124 C C . SER A 1 400 ? -22.613 -12.159 22.873 1.00 29.97 400 SER A C 1
ATOM 3126 O O . SER A 1 400 ? -22.459 -12.655 23.991 1.00 29.97 400 SER A O 1
ATOM 3128 N N . ILE A 1 401 ? -23.813 -12.067 22.298 1.00 30.64 401 ILE A N 1
ATOM 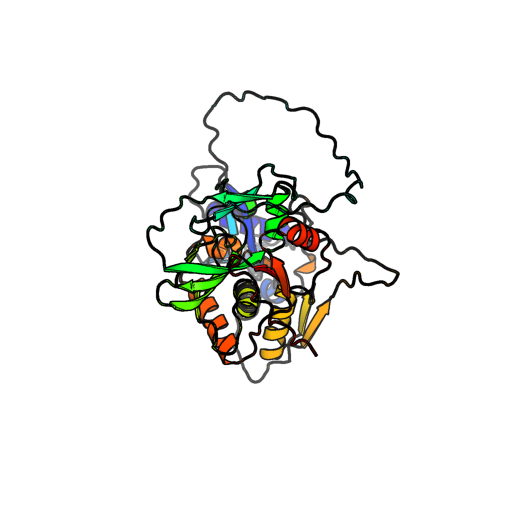3129 C CA . ILE A 1 401 ? -24.933 -12.888 22.733 1.00 30.64 401 ILE A CA 1
ATOM 3130 C C . ILE A 1 401 ? -24.473 -14.309 22.430 1.00 30.64 401 ILE A C 1
ATOM 3132 O O . ILE A 1 401 ? -24.539 -14.779 21.297 1.00 30.64 401 ILE A O 1
ATOM 3136 N N . LYS A 1 402 ? -23.892 -14.967 23.438 1.00 32.34 402 LYS A N 1
ATOM 3137 C CA . LYS A 1 402 ? -23.656 -16.403 23.408 1.00 32.34 402 LYS A CA 1
ATOM 3138 C C . LYS A 1 402 ? -25.021 -17.018 23.136 1.00 32.34 402 LYS A C 1
ATOM 3140 O O . LYS A 1 402 ? -25.906 -16.921 23.988 1.00 32.34 402 LYS A O 1
ATOM 3145 N N . HIS A 1 403 ? -25.203 -17.609 21.959 1.00 32.34 403 HIS A N 1
ATOM 3146 C CA . HIS A 1 403 ? -26.317 -18.515 21.739 1.00 32.34 403 HIS A CA 1
ATOM 3147 C C . HIS A 1 403 ? -26.295 -19.524 22.890 1.00 32.34 403 HIS A C 1
ATOM 3149 O O . HIS A 1 403 ? -25.311 -20.241 23.084 1.00 32.34 403 HIS A O 1
ATOM 3155 N N . ARG A 1 404 ? -27.344 -19.485 23.719 1.00 31.56 404 ARG A N 1
ATOM 3156 C CA . ARG A 1 404 ? -27.591 -20.492 24.747 1.00 31.56 404 ARG A CA 1
ATOM 3157 C C . ARG A 1 404 ? -27.575 -21.845 24.044 1.00 31.56 404 ARG A C 1
ATOM 3159 O O . ARG A 1 404 ? -28.389 -22.081 23.156 1.00 31.56 404 ARG A O 1
ATOM 3166 N N . ILE A 1 405 ? -26.645 -22.704 24.439 1.00 33.41 405 ILE A N 1
ATOM 3167 C CA . ILE A 1 405 ? -26.730 -24.135 24.157 1.00 33.41 405 ILE A CA 1
ATOM 3168 C C . ILE A 1 405 ? -28.046 -24.608 24.802 1.00 33.41 405 ILE A C 1
ATOM 3170 O O . ILE A 1 405 ? -28.269 -24.277 25.973 1.00 33.41 405 ILE A O 1
ATOM 3174 N N . PRO A 1 406 ? -28.941 -25.313 24.088 1.00 31.59 406 PRO A N 1
ATOM 3175 C CA . PRO A 1 406 ? -30.099 -25.921 24.720 1.00 31.59 406 PRO A CA 1
ATOM 3176 C C . PRO A 1 406 ? -29.604 -27.035 25.641 1.00 31.59 406 PRO A C 1
ATOM 3178 O O . PRO A 1 406 ? -28.851 -27.907 25.214 1.00 31.59 406 PRO A O 1
ATOM 3181 N N . SER A 1 407 ? -30.014 -26.992 26.903 1.00 32.88 407 SER A N 1
ATOM 3182 C CA . SER A 1 407 ? -29.912 -28.133 27.804 1.00 32.88 407 SER A CA 1
ATOM 3183 C C . SER A 1 407 ? -30.715 -29.302 27.228 1.00 32.88 407 SER A C 1
ATOM 3185 O O . SER A 1 407 ? -31.926 -29.159 27.038 1.00 32.88 407 SER A O 1
ATOM 3187 N N . MET A 1 408 ? -30.053 -30.430 26.987 1.00 33.38 408 MET A N 1
ATOM 3188 C CA . MET A 1 408 ? -30.663 -31.757 27.073 1.00 33.38 408 MET A CA 1
ATOM 3189 C C . MET A 1 408 ? -29.976 -32.521 28.189 1.00 33.38 408 MET A C 1
ATOM 3191 O O . MET A 1 408 ? -28.729 -32.411 28.270 1.00 33.38 408 MET A O 1
#

Foldseek 3Di:
DFDDVDPVVVVVVQVVVVVVPDPDPADKAFDDFQKKAADPVQQVVQFDDDPNTTAWDWDADPVQQWIDTRRIITHDTDIDGDDPPPDDDDPDDDDDDDDDDPDPPPPDDDAFADADPDPPFKWAWDAPDQQDLVRIHIDGDPDDADDAWKWFFQKFFFALQLLCRSRVVDDCVVLVDPDPQSATTFWTWGATPVRFTKIFGDLRHPRMRMDGGDPLTIDGDDPPDDRVLRSQFRPLLLQLVQVVVSVCVLVDPDDDPVVDDDQAADEAEACQESNNVNNVLVSVVVRHRYHYDHPPPPDDDDDDDPDDDRVVDPPDDPPVVSPPGDMDGDGDVSNVVVVPPSPSSNVSSVVSVVCVVVVSRTGFDEDEDEPRCSSVLSVCNVVVVDGGIYMYRSPPPDDPPPPDDDDD